Protein AF-A0A7X1TWC8-F1 (afdb_monomer_lite)

Structure (mmCIF, N/CA/C/O backbone):
data_AF-A0A7X1TWC8-F1
#
_entry.id   AF-A0A7X1TWC8-F1
#
loop_
_atom_site.group_PDB
_atom_site.id
_atom_site.type_symbol
_atom_site.label_atom_id
_atom_site.label_alt_id
_atom_site.label_comp_id
_atom_site.label_asym_id
_atom_site.label_entity_id
_atom_site.label_seq_id
_atom_site.pdbx_PDB_ins_code
_atom_site.Cartn_x
_atom_site.Cartn_y
_atom_site.Cartn_z
_atom_site.occupancy
_atom_site.B_iso_or_equiv
_atom_site.auth_seq_id
_atom_site.auth_comp_id
_atom_site.auth_asym_id
_atom_site.auth_atom_id
_atom_site.pdbx_PDB_model_num
ATOM 1 N N . MET A 1 1 ? -6.047 40.154 -30.769 1.00 59.59 1 MET A N 1
ATOM 2 C CA . MET A 1 1 ? -4.903 39.298 -30.371 1.00 59.59 1 MET A CA 1
ATOM 3 C C . MET A 1 1 ? -3.635 39.562 -31.188 1.00 59.59 1 MET A C 1
ATOM 5 O O . MET A 1 1 ? -2.651 39.924 -30.571 1.00 59.59 1 MET A O 1
ATOM 9 N N . LEU A 1 2 ? -3.637 39.482 -32.528 1.00 62.81 2 LEU A N 1
ATOM 10 C CA . LEU A 1 2 ? -2.428 39.613 -33.379 1.00 62.81 2 LEU A CA 1
ATOM 11 C C . LEU A 1 2 ? -1.570 40.887 -33.174 1.00 62.81 2 LEU A C 1
ATOM 13 O O . LEU A 1 2 ? -0.352 40.823 -33.294 1.00 62.81 2 LEU A O 1
ATOM 17 N N . ARG A 1 3 ? -2.163 42.038 -32.817 1.00 74.31 3 ARG A N 1
ATOM 18 C CA . ARG A 1 3 ? -1.407 43.276 -32.508 1.00 74.31 3 ARG A CA 1
ATOM 19 C C . ARG A 1 3 ? -0.510 43.148 -31.265 1.00 74.31 3 ARG A C 1
ATOM 21 O O . ARG A 1 3 ? 0.535 43.780 -31.214 1.00 74.31 3 ARG A O 1
ATOM 28 N N . TRP A 1 4 ? -0.916 42.328 -30.296 1.00 71.06 4 TRP A N 1
ATOM 29 C CA . TRP A 1 4 ? -0.261 42.181 -28.989 1.00 71.06 4 TRP A CA 1
ATOM 30 C C . TRP A 1 4 ? 0.454 40.827 -28.833 1.00 71.06 4 TRP A C 1
ATOM 32 O O . TRP A 1 4 ? 1.503 40.738 -28.205 1.00 71.06 4 TRP A O 1
ATOM 42 N N . TRP A 1 5 ? -0.093 39.771 -29.443 1.00 74.38 5 TRP A N 1
ATOM 43 C CA . TRP A 1 5 ? 0.492 38.434 -29.566 1.00 74.38 5 TRP A CA 1
ATOM 44 C C . TRP A 1 5 ? 0.943 38.196 -31.007 1.00 74.38 5 TRP A C 1
ATOM 46 O O . TRP A 1 5 ? 0.249 37.566 -31.805 1.00 74.38 5 TRP A O 1
ATOM 56 N N . ASN A 1 6 ? 2.122 38.718 -31.330 1.00 84.69 6 ASN A N 1
ATOM 57 C CA . ASN A 1 6 ? 2.861 38.405 -32.550 1.00 84.69 6 ASN A CA 1
ATOM 58 C C . ASN A 1 6 ? 4.313 38.049 -32.208 1.00 84.69 6 ASN A C 1
ATOM 60 O O . ASN A 1 6 ? 4.779 38.270 -31.089 1.00 84.69 6 ASN A O 1
ATOM 64 N N . LEU A 1 7 ? 5.017 37.486 -33.190 1.00 81.69 7 LEU A N 1
ATOM 65 C CA . LEU A 1 7 ? 6.384 37.000 -33.024 1.00 81.69 7 LEU A CA 1
ATOM 66 C C . LEU A 1 7 ? 7.354 38.108 -32.582 1.00 81.69 7 LEU A C 1
ATOM 68 O O . LEU A 1 7 ? 8.180 37.860 -31.712 1.00 81.69 7 LEU A O 1
ATOM 72 N N . LEU A 1 8 ? 7.211 39.327 -33.114 1.00 82.31 8 LEU A N 1
ATOM 73 C CA . LEU A 1 8 ? 8.062 40.469 -32.763 1.00 82.31 8 LEU A CA 1
ATOM 74 C C . LEU A 1 8 ? 7.896 40.862 -31.291 1.00 82.31 8 LEU A C 1
ATOM 76 O O . LEU A 1 8 ? 8.880 40.944 -30.559 1.00 82.31 8 LEU A O 1
ATOM 80 N N . SER A 1 9 ? 6.655 41.034 -30.828 1.00 81.38 9 SER A N 1
ATOM 81 C CA . SER A 1 9 ? 6.366 41.319 -29.418 1.00 81.38 9 SER A CA 1
ATOM 82 C C . SER A 1 9 ? 6.835 40.181 -28.506 1.00 81.38 9 SER A C 1
ATOM 84 O O . SER A 1 9 ? 7.372 40.442 -27.433 1.00 81.38 9 SER A O 1
ATOM 86 N N . ALA A 1 10 ? 6.678 38.923 -28.938 1.00 79.56 10 ALA A N 1
ATOM 87 C CA . ALA A 1 10 ? 7.095 37.748 -28.173 1.00 79.56 10 ALA A CA 1
ATOM 88 C C . ALA A 1 10 ? 8.619 37.611 -28.035 1.00 79.56 10 ALA A C 1
ATOM 90 O O . ALA A 1 10 ? 9.100 37.071 -27.042 1.00 79.56 10 ALA A O 1
ATOM 91 N N . GLN A 1 11 ? 9.370 38.088 -29.029 1.00 82.38 11 GLN A N 1
ATOM 92 C CA . GLN A 1 11 ? 10.832 38.079 -29.031 1.00 82.38 11 GLN A CA 1
ATOM 93 C C . GLN A 1 11 ? 11.434 39.260 -28.259 1.00 82.38 11 GLN A C 1
ATOM 95 O O . GLN A 1 11 ? 12.533 39.127 -27.727 1.00 82.38 11 GLN A O 1
ATOM 100 N N . ALA A 1 12 ? 10.734 40.398 -28.198 1.00 81.12 12 ALA A N 1
ATOM 101 C CA . ALA A 1 12 ? 11.242 41.630 -27.593 1.00 81.12 12 ALA A CA 1
ATOM 102 C C . ALA A 1 12 ? 10.775 41.874 -26.142 1.00 81.12 12 ALA A C 1
ATOM 104 O O . ALA A 1 12 ? 11.463 42.568 -25.397 1.00 81.12 12 ALA A O 1
ATOM 105 N N . GLY A 1 13 ? 9.614 41.345 -25.740 1.00 76.94 13 GLY A N 1
ATOM 106 C CA . GLY A 1 13 ? 8.991 41.610 -24.436 1.00 76.94 13 GLY A CA 1
ATOM 107 C C . GLY A 1 13 ? 9.112 40.467 -23.423 1.00 76.94 13 GLY A C 1
ATOM 108 O O . GLY A 1 13 ? 9.353 39.310 -23.772 1.00 76.94 13 GLY A O 1
ATOM 109 N N . GLY A 1 14 ? 8.900 40.772 -22.140 1.00 78.75 14 GLY A N 1
ATOM 110 C CA . GLY A 1 14 ? 8.793 39.749 -21.103 1.00 78.75 14 GLY A CA 1
ATOM 111 C C . GLY A 1 14 ? 7.451 39.013 -21.161 1.00 78.75 14 GLY A C 1
ATOM 112 O O . GLY A 1 14 ? 6.436 39.556 -21.596 1.00 78.75 14 GLY A O 1
ATOM 113 N N . LYS A 1 15 ? 7.398 37.783 -20.625 1.00 76.81 15 LYS A N 1
ATOM 114 C CA . LYS A 1 15 ? 6.137 37.018 -20.488 1.00 76.81 15 LYS A CA 1
ATOM 115 C C . LYS A 1 15 ? 5.030 37.834 -19.810 1.00 76.81 15 LYS A C 1
ATOM 117 O O . LYS A 1 15 ? 3.862 37.651 -20.126 1.00 76.81 15 LYS A O 1
ATOM 122 N N . ARG A 1 16 ? 5.404 38.690 -18.857 1.00 78.81 16 ARG A N 1
ATOM 123 C CA . ARG A 1 16 ? 4.474 39.540 -18.117 1.00 78.81 16 ARG A CA 1
ATOM 124 C C . ARG A 1 16 ? 3.862 40.616 -19.015 1.00 78.81 16 ARG A C 1
ATOM 126 O O . ARG A 1 16 ? 2.647 40.712 -19.055 1.00 78.81 16 ARG A O 1
ATOM 133 N N . ASP A 1 17 ? 4.664 41.307 -19.821 1.00 80.56 17 ASP A N 1
ATOM 134 C CA . ASP A 1 17 ? 4.184 42.350 -20.742 1.00 80.56 17 ASP A CA 1
ATOM 135 C C . ASP A 1 17 ? 3.252 41.776 -21.819 1.00 80.56 17 ASP A C 1
ATOM 137 O O . ASP A 1 17 ? 2.223 42.363 -22.143 1.00 80.56 17 ASP A O 1
ATOM 141 N N . LEU A 1 18 ? 3.564 40.571 -22.314 1.00 80.94 18 LEU A N 1
ATOM 142 C CA . LEU A 1 18 ? 2.735 39.834 -23.277 1.00 80.94 18 LEU A CA 1
ATOM 143 C C . LEU A 1 18 ? 1.385 39.376 -22.718 1.00 80.94 18 LEU A C 1
ATOM 145 O O . LEU A 1 18 ? 0.509 38.995 -23.494 1.00 80.94 18 LEU A O 1
ATOM 149 N N . VAL A 1 19 ? 1.224 39.348 -21.397 1.00 79.94 19 VAL A N 1
ATOM 150 C CA . VAL A 1 19 ? -0.036 38.994 -20.736 1.00 79.94 19 VAL A CA 1
ATOM 151 C C . VAL A 1 19 ? -0.764 40.261 -20.302 1.00 79.94 19 VAL A C 1
ATOM 153 O O . VAL A 1 19 ? -1.937 40.421 -20.626 1.00 79.94 19 VAL A O 1
ATOM 156 N N . ASP A 1 20 ? -0.060 41.172 -19.634 1.00 83.81 20 ASP A N 1
ATOM 157 C CA . ASP A 1 20 ? -0.639 42.338 -18.972 1.00 83.81 20 ASP A CA 1
ATOM 158 C C . ASP A 1 20 ? -1.092 43.406 -19.987 1.00 83.81 20 ASP A C 1
ATOM 160 O O . ASP A 1 20 ? -2.183 43.954 -19.839 1.00 83.81 20 ASP A O 1
ATOM 164 N N . ALA A 1 21 ? -0.329 43.664 -21.061 1.00 82.00 21 ALA A N 1
ATOM 165 C CA . ALA A 1 21 ? -0.690 44.679 -22.059 1.00 82.00 21 ALA A CA 1
ATOM 166 C C . ALA A 1 21 ? -1.986 44.345 -22.830 1.00 82.00 21 ALA A C 1
ATOM 168 O O . ALA A 1 21 ? -2.892 45.177 -22.849 1.00 82.00 21 ALA A O 1
ATOM 169 N N . PRO A 1 22 ? -2.158 43.139 -23.413 1.00 79.31 22 PRO A N 1
ATOM 170 C CA . PRO A 1 22 ? -3.442 42.766 -24.004 1.00 79.31 22 PRO A CA 1
ATOM 171 C C . PRO A 1 22 ? -4.573 42.576 -22.981 1.00 79.31 22 PRO A C 1
ATOM 173 O O . PRO A 1 22 ? -5.730 42.693 -23.374 1.00 79.31 22 PRO A O 1
ATOM 176 N N . ALA A 1 23 ? -4.278 42.280 -21.707 1.00 78.50 23 ALA A N 1
ATOM 177 C CA . ALA A 1 23 ? -5.293 42.200 -20.649 1.00 78.50 23 ALA A CA 1
ATOM 178 C C . ALA A 1 23 ? -5.826 43.567 -20.203 1.00 78.50 23 ALA A C 1
ATOM 180 O O . ALA A 1 23 ? -6.961 43.651 -19.738 1.00 78.50 23 ALA A O 1
ATOM 181 N N . ALA A 1 24 ? -5.033 44.626 -20.368 1.00 82.38 24 ALA A N 1
ATOM 182 C CA . ALA A 1 24 ? -5.449 45.999 -20.104 1.00 82.38 24 ALA A CA 1
ATOM 183 C C . ALA A 1 24 ? -6.332 46.593 -21.219 1.00 82.38 24 ALA A C 1
ATOM 185 O O . ALA A 1 24 ? -7.008 47.592 -20.983 1.00 82.38 24 ALA A O 1
ATOM 186 N N . GLU A 1 25 ? -6.346 45.995 -22.416 1.00 83.1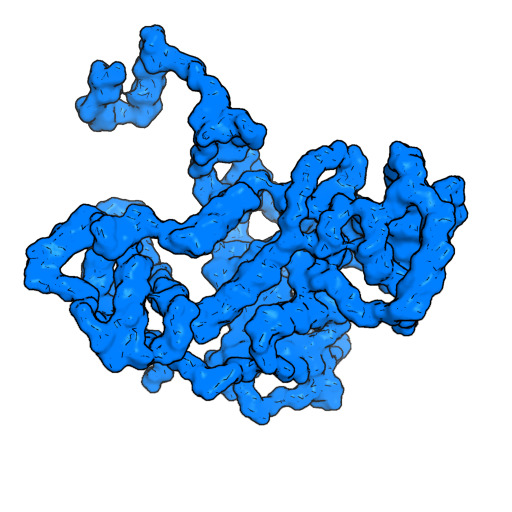9 25 GLU A N 1
ATOM 187 C CA . GLU A 1 25 ? -7.166 46.459 -23.538 1.00 83.19 25 GLU A CA 1
ATOM 188 C C . GLU A 1 25 ? -8.645 46.059 -23.338 1.00 83.19 25 GLU A C 1
ATOM 190 O O . GLU A 1 25 ? -8.963 44.860 -23.278 1.00 83.19 25 GLU A O 1
ATOM 195 N N . PRO A 1 26 ? -9.578 47.027 -23.275 1.00 82.62 26 PRO A N 1
ATOM 196 C CA . PRO A 1 26 ? -10.996 46.740 -23.090 1.00 82.62 26 PRO A CA 1
ATOM 197 C C . PRO A 1 26 ? -11.548 45.796 -24.169 1.00 82.62 26 PRO A C 1
ATOM 199 O O . PRO A 1 26 ? -11.324 45.983 -25.363 1.00 82.62 26 PRO A O 1
ATOM 202 N N . GLY A 1 27 ? -12.291 44.769 -23.752 1.00 80.50 27 GLY A N 1
ATOM 203 C CA . GLY A 1 27 ? -12.945 43.820 -24.662 1.00 80.50 27 GLY A CA 1
ATOM 204 C C . GLY A 1 27 ? -12.045 42.715 -25.233 1.00 80.50 27 GLY A C 1
ATOM 205 O O . GLY A 1 27 ? -12.565 41.798 -25.867 1.00 80.50 27 GLY A O 1
ATOM 206 N N . LEU A 1 28 ? -10.727 42.738 -24.990 1.00 74.81 28 LEU A N 1
ATOM 207 C CA . LEU A 1 28 ? -9.832 41.621 -25.340 1.00 74.81 28 LEU A CA 1
ATOM 208 C C . LEU A 1 28 ? -9.731 40.551 -24.247 1.00 74.81 28 LEU A C 1
ATOM 210 O O . LEU A 1 28 ? -9.299 39.432 -24.531 1.00 74.81 28 LEU A O 1
ATOM 214 N N . TRP A 1 29 ? -10.136 40.885 -23.023 1.00 70.81 29 TRP A N 1
ATOM 215 C CA . TRP A 1 29 ? -10.187 39.986 -21.876 1.00 70.81 29 TRP A CA 1
ATOM 216 C C . TRP A 1 29 ? -11.563 40.032 -21.213 1.00 70.81 29 TRP A C 1
ATOM 218 O O . TRP A 1 29 ? -12.185 41.086 -21.104 1.00 70.81 29 TRP A O 1
ATOM 228 N N . GLY A 1 30 ? -12.033 38.873 -20.755 1.00 72.19 30 GLY A N 1
ATOM 229 C CA . GLY A 1 30 ? -13.316 38.714 -20.078 1.00 72.19 30 GLY A CA 1
ATOM 230 C C . GLY A 1 30 ? -13.266 37.574 -19.068 1.00 72.19 30 GLY A C 1
ATOM 231 O O . GLY A 1 30 ? -12.369 36.729 -19.109 1.00 72.19 30 GLY A O 1
ATOM 232 N N . ALA A 1 31 ? -14.224 37.555 -18.143 1.00 66.94 31 ALA A N 1
ATOM 233 C CA . ALA A 1 31 ? -14.360 36.454 -17.202 1.00 66.94 31 ALA A CA 1
ATOM 234 C C . ALA A 1 31 ? -14.831 35.200 -17.953 1.00 66.94 31 ALA A C 1
ATOM 236 O O . ALA A 1 31 ? -15.903 35.196 -18.557 1.00 66.94 31 ALA A O 1
ATOM 237 N N . LEU A 1 32 ? -14.027 34.138 -17.920 1.00 65.75 32 LEU A N 1
ATOM 238 C CA . LEU A 1 32 ? -14.494 32.812 -18.305 1.00 65.75 32 LEU A CA 1
ATOM 239 C C . LEU A 1 32 ? -15.353 32.265 -17.160 1.00 65.75 32 LEU A C 1
ATOM 241 O O . LEU A 1 32 ? -14.991 32.435 -15.993 1.00 65.75 32 LEU A O 1
ATOM 245 N N . ASP A 1 33 ? -16.453 31.583 -17.475 1.00 68.00 33 ASP A N 1
ATOM 246 C CA . ASP A 1 33 ? -17.179 30.818 -16.462 1.00 68.00 33 ASP A CA 1
ATOM 247 C C . ASP A 1 33 ? -16.220 29.801 -15.812 1.00 68.00 33 ASP A C 1
ATOM 249 O O . ASP A 1 33 ? -15.508 29.059 -16.500 1.00 68.00 33 ASP A O 1
ATOM 253 N N . GLY A 1 34 ? -16.184 29.792 -14.477 1.00 63.03 34 GLY A N 1
ATOM 254 C CA . GLY A 1 34 ? -15.299 28.944 -13.678 1.00 63.03 34 GLY A CA 1
ATOM 255 C C . GLY A 1 34 ? -15.521 27.446 -13.906 1.00 63.03 34 GLY A C 1
ATOM 256 O O . GLY A 1 34 ? -14.650 26.642 -13.577 1.00 63.03 34 GLY A O 1
ATOM 257 N N . GLY A 1 35 ? -16.646 27.063 -14.521 1.00 71.81 35 GLY A N 1
ATOM 258 C CA . GLY A 1 35 ? -16.886 25.704 -14.998 1.00 71.81 35 GLY A CA 1
ATOM 259 C C . GLY A 1 35 ? -15.995 25.282 -16.176 1.00 71.81 35 GLY A C 1
ATOM 260 O O . GLY A 1 35 ? -15.689 24.103 -16.312 1.00 71.81 35 GLY A O 1
ATOM 261 N N . TRP A 1 36 ? -15.521 26.191 -17.032 1.00 73.31 36 TRP A N 1
ATOM 262 C CA . TRP A 1 36 ? -14.816 25.806 -18.268 1.00 73.31 36 TRP A CA 1
ATOM 263 C C . TRP A 1 36 ? -13.318 25.581 -18.125 1.00 73.31 36 TRP A C 1
ATOM 265 O O . TRP A 1 36 ? -12.741 24.902 -18.963 1.00 73.31 36 TRP A O 1
ATOM 275 N N . ASN A 1 37 ? -12.680 26.158 -17.113 1.00 71.69 37 ASN A N 1
ATOM 276 C CA . ASN A 1 37 ? -11.256 25.979 -16.849 1.00 71.69 37 ASN A CA 1
ATOM 277 C C . ASN A 1 37 ? -11.032 26.002 -15.341 1.00 71.69 37 ASN A C 1
ATOM 279 O O . ASN A 1 37 ? -10.714 27.041 -14.765 1.00 71.69 37 ASN A O 1
ATOM 283 N N . ALA A 1 38 ? -11.204 24.849 -14.702 1.00 73.75 38 ALA A N 1
ATOM 284 C CA . ALA A 1 38 ? -10.902 24.705 -13.290 1.00 73.75 38 ALA A CA 1
ATOM 285 C C . ALA A 1 38 ? -9.437 24.300 -13.113 1.00 73.75 38 ALA A C 1
ATOM 287 O O . ALA A 1 38 ? -8.969 23.329 -13.715 1.00 73.75 38 ALA A O 1
ATOM 288 N N . ARG A 1 39 ? -8.700 25.020 -12.266 1.00 71.62 39 ARG A N 1
ATOM 289 C CA . ARG A 1 39 ? -7.407 24.540 -11.760 1.00 71.62 39 ARG A CA 1
ATOM 290 C C . ARG A 1 39 ? -7.620 23.462 -10.704 1.00 71.62 39 ARG A C 1
ATOM 292 O O . ARG A 1 39 ? -8.727 23.276 -10.203 1.00 71.62 39 ARG A O 1
ATOM 299 N N . ASP A 1 40 ? -6.533 22.801 -10.315 1.00 69.38 40 ASP A N 1
ATOM 300 C CA . ASP A 1 40 ? -6.516 21.649 -9.408 1.00 69.38 40 ASP A CA 1
ATOM 301 C C . ASP A 1 40 ? -7.396 21.851 -8.143 1.00 69.38 40 ASP A C 1
ATOM 303 O O . ASP A 1 40 ? -8.108 20.938 -7.730 1.00 69.38 40 ASP A O 1
ATOM 307 N N . LEU A 1 41 ? -7.390 23.058 -7.555 1.00 68.38 41 LEU A N 1
ATOM 308 C CA . LEU A 1 41 ? -8.132 23.413 -6.330 1.00 68.38 41 LEU A CA 1
ATOM 309 C C . LEU A 1 41 ? -9.504 24.071 -6.569 1.00 68.38 41 LEU A C 1
ATOM 311 O O . LEU A 1 41 ? -10.240 24.308 -5.616 1.00 68.38 41 LEU A O 1
ATOM 315 N N . GLU A 1 42 ? -9.836 24.394 -7.816 1.00 72.50 42 GLU A N 1
ATOM 316 C CA . GLU A 1 42 ? -11.072 25.086 -8.215 1.00 72.50 42 GLU A CA 1
ATOM 317 C C . GLU A 1 42 ? -12.107 24.122 -8.802 1.00 72.50 42 GLU A C 1
ATOM 319 O O . GLU A 1 42 ? -13.224 24.527 -9.114 1.00 72.50 42 GLU A O 1
ATOM 324 N N . TYR A 1 43 ? -11.734 22.848 -8.952 1.00 75.12 43 TYR A N 1
ATOM 325 C CA . TYR A 1 43 ? -12.600 21.810 -9.486 1.00 75.12 43 TYR A CA 1
ATOM 326 C C . TYR A 1 43 ? -13.866 21.640 -8.655 1.00 75.12 43 TYR A C 1
ATOM 328 O O . TYR A 1 43 ? -13.823 21.450 -7.436 1.00 75.12 43 TYR A O 1
ATOM 336 N N . ARG A 1 44 ? -14.994 21.614 -9.357 1.00 73.56 44 ARG A N 1
ATOM 337 C CA . ARG A 1 44 ? -16.311 21.330 -8.807 1.00 73.56 44 ARG A CA 1
ATOM 338 C C . ARG A 1 44 ? -16.904 20.131 -9.544 1.00 73.56 44 ARG A C 1
ATOM 340 O O . ARG A 1 44 ? -17.138 20.226 -10.753 1.00 73.56 44 ARG A O 1
ATOM 347 N N . PRO A 1 45 ? -17.132 18.998 -8.854 1.00 72.94 45 PRO A N 1
ATOM 348 C CA . PRO A 1 45 ? -17.746 17.823 -9.463 1.00 72.94 45 PRO A CA 1
ATOM 349 C C . PRO A 1 45 ? -19.071 18.178 -10.149 1.00 72.94 45 PRO A C 1
ATOM 351 O O . PRO A 1 45 ? -19.920 18.823 -9.544 1.00 72.94 45 PRO A O 1
ATOM 354 N N . GLY A 1 46 ? -19.244 17.769 -11.408 1.00 73.69 46 GLY A N 1
ATOM 355 C CA . GLY A 1 46 ? -20.467 18.013 -12.187 1.00 73.69 46 GLY A CA 1
ATOM 356 C C . GLY A 1 46 ? -20.613 19.418 -12.791 1.00 73.69 46 GLY A C 1
ATOM 357 O O . GLY A 1 46 ? -21.408 19.583 -13.710 1.00 73.69 46 GLY A O 1
ATOM 358 N N . GLU A 1 47 ? -19.830 20.406 -12.344 1.00 79.44 47 GLU A N 1
ATOM 359 C CA . GLU A 1 47 ? -19.827 21.775 -12.894 1.00 79.44 47 GLU A CA 1
ATOM 360 C C . GLU A 1 47 ? -18.601 22.033 -13.784 1.00 79.44 47 GLU A C 1
ATOM 362 O O . GLU A 1 47 ? -18.706 22.650 -14.845 1.00 79.44 47 GLU A O 1
ATOM 367 N N . SER A 1 48 ? -17.425 21.546 -13.370 1.00 81.19 48 SER A N 1
ATOM 368 C CA . SER A 1 48 ? -16.180 21.734 -14.114 1.00 81.19 48 SER A CA 1
ATOM 369 C C . SER A 1 48 ? -16.110 20.822 -15.344 1.00 81.19 48 SER A C 1
ATOM 371 O O . SER A 1 48 ? -16.042 19.601 -15.220 1.00 81.19 48 SER A O 1
ATOM 373 N N . ARG A 1 49 ? -16.068 21.424 -16.535 1.00 80.06 49 ARG A N 1
ATOM 374 C CA . ARG A 1 49 ? -15.962 20.766 -17.848 1.00 80.06 49 ARG A CA 1
ATOM 375 C C . ARG A 1 49 ? -14.529 20.406 -18.231 1.00 80.06 49 ARG A C 1
ATOM 377 O O . ARG A 1 49 ? -14.322 19.439 -18.955 1.00 80.06 49 ARG A O 1
ATOM 384 N N . LEU A 1 50 ? -13.547 21.172 -17.754 1.00 78.62 50 LEU A N 1
ATOM 385 C CA . LEU A 1 50 ? -12.126 20.935 -18.009 1.00 78.62 50 LEU A CA 1
ATOM 386 C C . LEU A 1 50 ? -11.317 21.199 -16.738 1.00 78.62 50 LEU A C 1
ATOM 388 O O . LEU A 1 50 ? -11.418 22.267 -16.131 1.00 78.62 50 LEU A O 1
ATOM 392 N N . LEU A 1 51 ? -10.511 20.212 -16.350 1.00 76.50 51 LEU A N 1
ATOM 393 C CA . LEU A 1 51 ? -9.596 20.286 -15.216 1.00 76.50 51 LEU A CA 1
ATOM 394 C C . LEU A 1 51 ? -8.163 20.439 -15.729 1.00 76.50 51 LEU A C 1
ATOM 396 O O . LEU A 1 51 ? -7.593 19.508 -16.297 1.00 76.50 51 LEU A O 1
ATOM 400 N N . HIS A 1 52 ? -7.561 21.601 -15.499 1.00 72.94 52 HIS A N 1
ATOM 401 C CA . HIS A 1 52 ? -6.156 21.848 -15.802 1.00 72.94 52 HIS A CA 1
ATOM 402 C C . HIS A 1 52 ? -5.290 21.518 -14.598 1.00 72.94 52 HIS A C 1
ATOM 404 O O . HIS A 1 52 ? -5.297 22.254 -13.616 1.00 72.94 52 HIS A O 1
ATOM 410 N N . TYR A 1 53 ? -4.508 20.443 -14.710 1.00 70.75 53 TYR A N 1
ATOM 411 C CA . TYR A 1 53 ? -3.574 20.031 -13.672 1.00 70.75 53 TYR A CA 1
ATOM 412 C C . TYR A 1 53 ? -2.232 20.746 -13.821 1.00 70.75 53 TYR A C 1
ATOM 414 O O . TYR A 1 53 ? -1.369 20.359 -14.609 1.00 70.75 53 TYR A O 1
ATOM 422 N N . THR A 1 54 ? -2.061 21.826 -13.074 1.00 66.25 54 THR A N 1
ATOM 423 C CA . THR A 1 54 ? -0.936 22.756 -13.252 1.00 66.25 54 THR A CA 1
ATOM 424 C C . THR A 1 54 ? 0.265 22.424 -12.375 1.00 66.25 54 THR A C 1
ATOM 426 O O . THR A 1 54 ? 1.394 22.806 -12.692 1.00 66.25 54 THR A O 1
ATOM 429 N N . THR A 1 55 ? 0.055 21.682 -11.286 1.00 75.31 55 THR A N 1
ATOM 430 C CA . THR A 1 55 ? 1.102 21.425 -10.299 1.00 75.31 55 THR A CA 1
ATOM 431 C C . THR A 1 55 ? 1.663 20.011 -10.451 1.00 75.31 55 THR A C 1
ATOM 433 O O . THR A 1 55 ? 1.129 19.061 -9.883 1.00 75.31 55 THR A O 1
ATOM 436 N N . LEU A 1 56 ? 2.773 19.866 -11.190 1.00 74.00 56 LEU A N 1
ATOM 437 C CA . LEU A 1 56 ? 3.425 18.576 -11.507 1.00 74.00 56 LEU A CA 1
ATOM 438 C C . LEU A 1 56 ? 3.615 17.657 -10.285 1.00 74.00 56 LEU A C 1
ATOM 440 O O . LEU A 1 56 ? 3.500 16.443 -10.374 1.00 74.00 56 LEU A O 1
ATOM 444 N N . HIS A 1 57 ? 3.865 18.225 -9.111 1.00 74.88 57 HIS A N 1
ATOM 445 C CA . HIS A 1 57 ? 4.097 17.468 -7.879 1.00 74.88 57 HIS A CA 1
ATOM 446 C C . HIS A 1 57 ? 2.869 17.194 -7.022 1.00 74.88 57 HIS A C 1
ATOM 448 O O . HIS A 1 57 ? 2.980 16.645 -5.928 1.00 74.88 57 HIS A O 1
ATOM 454 N N . LEU A 1 58 ? 1.705 17.601 -7.500 1.00 74.62 58 LEU A N 1
ATOM 455 C CA . LEU A 1 58 ? 0.412 17.169 -6.986 1.00 74.62 58 LEU A CA 1
ATOM 456 C C . LEU A 1 58 ? -0.227 16.143 -7.925 1.00 74.62 58 LEU A C 1
ATOM 458 O O . LEU A 1 58 ? -1.324 15.656 -7.644 1.00 74.62 58 LEU A O 1
ATOM 462 N N . GLN A 1 59 ? 0.424 15.839 -9.055 1.00 74.94 59 GLN A N 1
ATOM 463 C CA . GLN A 1 59 ? -0.068 14.831 -9.980 1.00 74.94 59 GLN A CA 1
ATOM 464 C C . GLN A 1 59 ? -0.073 13.457 -9.289 1.00 74.94 59 GLN A C 1
ATOM 466 O O . GLN A 1 59 ? 0.847 13.136 -8.526 1.00 74.94 59 GLN A O 1
ATOM 471 N N . PRO A 1 60 ? -1.134 12.662 -9.497 1.00 64.31 60 PRO A N 1
ATOM 472 C CA . PRO A 1 60 ? -1.264 11.346 -8.884 1.00 64.31 60 PRO A CA 1
ATOM 473 C C . PRO A 1 60 ? -0.256 10.347 -9.452 1.00 64.31 60 PRO A C 1
ATOM 475 O O .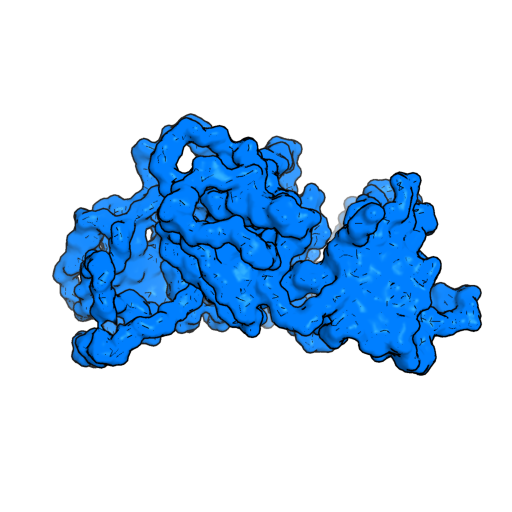 PRO A 1 60 ? 0.289 9.547 -8.686 1.00 64.31 60 PRO A O 1
ATOM 478 N N . TRP A 1 61 ? 0.054 10.439 -10.750 1.00 68.56 61 TRP A N 1
ATOM 479 C CA . TRP A 1 61 ? 1.168 9.713 -11.348 1.00 68.56 61 TRP A CA 1
ATOM 480 C C . TRP A 1 61 ? 2.482 10.399 -10.964 1.00 68.56 61 TRP A C 1
ATOM 482 O O . TRP A 1 61 ? 2.598 11.627 -10.942 1.00 68.56 61 TRP A O 1
ATOM 492 N N . ARG A 1 62 ? 3.487 9.594 -10.610 1.00 73.62 62 ARG A N 1
ATOM 493 C CA . ARG A 1 62 ? 4.772 10.078 -10.091 1.00 73.62 62 ARG A CA 1
ATOM 494 C C . ARG A 1 62 ? 5.898 9.708 -11.049 1.00 73.62 62 ARG A C 1
ATOM 496 O O . ARG A 1 62 ? 6.680 8.828 -10.710 1.00 73.62 62 ARG A O 1
ATOM 503 N N . PRO A 1 63 ? 5.986 10.335 -12.233 1.00 66.88 63 PRO A N 1
ATOM 504 C CA . PRO A 1 63 ? 6.925 9.923 -13.277 1.00 66.88 63 PRO A CA 1
ATOM 505 C C . PRO A 1 63 ? 8.386 10.178 -12.897 1.00 66.88 63 PRO A C 1
ATOM 507 O O . PRO A 1 63 ? 9.289 9.534 -13.414 1.00 66.88 63 PRO A O 1
ATOM 510 N N . THR A 1 64 ? 8.630 11.115 -11.980 1.00 72.62 64 THR A N 1
ATOM 511 C CA . THR A 1 64 ? 9.981 11.538 -11.584 1.00 72.62 64 THR A CA 1
ATOM 512 C C . THR A 1 64 ? 10.103 11.642 -10.057 1.00 72.62 64 THR A C 1
ATOM 514 O O . THR A 1 64 ? 10.355 12.729 -9.518 1.00 72.62 64 THR A O 1
ATOM 517 N N . PRO A 1 65 ? 9.884 10.534 -9.321 1.00 69.19 65 PRO A N 1
ATOM 518 C CA . PRO A 1 65 ? 9.787 10.526 -7.860 1.00 69.19 65 PRO A CA 1
ATOM 519 C C . PRO A 1 65 ? 11.109 10.862 -7.156 1.00 69.19 65 PRO A C 1
ATOM 521 O O . PRO A 1 65 ? 11.109 11.248 -5.989 1.00 69.19 65 PRO A O 1
ATOM 524 N N . GLU A 1 66 ? 12.239 10.787 -7.857 1.00 70.12 66 GLU A N 1
ATOM 525 C CA . GLU A 1 66 ? 13.552 11.204 -7.364 1.00 70.12 66 GLU A CA 1
ATOM 526 C C . GLU A 1 66 ? 13.806 12.711 -7.526 1.00 70.12 66 GLU A C 1
ATOM 528 O O . GLU A 1 66 ? 14.728 13.243 -6.897 1.00 70.12 66 GLU A O 1
ATOM 533 N N . GLN A 1 67 ? 13.033 13.393 -8.379 1.00 73.81 67 GLN A N 1
ATOM 534 C CA . GLN A 1 67 ? 13.223 14.810 -8.711 1.00 73.81 67 GLN A CA 1
ATOM 535 C C . GLN A 1 67 ? 12.221 15.717 -7.988 1.00 73.81 67 GLN A C 1
ATOM 537 O O . GLN A 1 67 ? 12.604 16.789 -7.503 1.00 73.81 67 GLN A O 1
ATOM 542 N N . TYR A 1 68 ? 10.967 15.272 -7.873 1.00 73.62 68 TYR A N 1
ATOM 543 C CA . TYR A 1 68 ? 9.886 16.032 -7.250 1.00 73.62 68 TYR A CA 1
ATOM 544 C C . TYR A 1 68 ? 9.398 15.374 -5.965 1.00 73.62 68 TYR A C 1
ATOM 546 O O . TYR A 1 68 ? 9.310 14.153 -5.845 1.00 73.62 68 TYR A O 1
ATOM 554 N N . SER A 1 69 ? 9.016 16.215 -5.008 1.00 73.94 69 SER A N 1
ATOM 555 C CA . SER A 1 69 ? 8.273 15.771 -3.834 1.00 73.94 69 SER A CA 1
ATOM 556 C C . SER A 1 69 ? 6.798 15.703 -4.159 1.00 73.94 69 SER A C 1
ATOM 558 O O . SER A 1 69 ? 6.162 16.745 -4.263 1.00 73.94 69 SER A O 1
ATOM 560 N N . TYR A 1 70 ? 6.256 14.500 -4.307 1.00 75.75 70 TYR A N 1
ATOM 561 C CA . TYR A 1 70 ? 4.832 14.341 -4.567 1.00 75.75 70 TYR A CA 1
ATOM 562 C C . TYR A 1 70 ? 4.023 14.492 -3.280 1.00 75.75 70 TYR A C 1
ATOM 564 O O . TYR A 1 70 ? 4.285 13.802 -2.290 1.00 75.75 70 TYR A O 1
ATOM 572 N N . HIS A 1 71 ? 3.024 15.371 -3.305 1.00 71.75 71 HIS A N 1
ATOM 573 C CA . HIS A 1 71 ? 2.059 15.526 -2.220 1.00 71.75 71 HIS A CA 1
ATOM 574 C C . HIS A 1 71 ? 0.710 14.994 -2.688 1.00 71.75 71 HIS A C 1
ATOM 576 O O . HIS A 1 71 ? 0.385 15.117 -3.870 1.00 71.75 71 HIS A O 1
ATOM 582 N N . PRO A 1 72 ? -0.086 14.382 -1.800 1.00 65.19 72 PRO A N 1
ATOM 583 C CA . PRO A 1 72 ? -1.365 13.867 -2.236 1.00 65.19 72 PRO A CA 1
ATOM 584 C C . PRO A 1 72 ? -2.314 15.031 -2.553 1.00 65.19 72 PRO A C 1
ATOM 586 O O . PRO A 1 72 ? -2.242 16.096 -1.935 1.00 65.19 72 PRO A O 1
ATOM 589 N N . HIS A 1 73 ? -3.177 14.814 -3.539 1.00 70.81 73 HIS A N 1
ATOM 590 C CA . HIS A 1 73 ? -4.098 15.814 -4.060 1.00 70.81 73 HIS A CA 1
ATOM 591 C C . HIS A 1 73 ? -5.549 15.341 -3.897 1.00 70.81 73 HIS A C 1
ATOM 593 O O . HIS A 1 73 ? -5.800 14.150 -4.108 1.00 70.81 73 HIS A O 1
ATOM 599 N N . PRO A 1 74 ? -6.510 16.232 -3.578 1.00 63.25 74 PRO A N 1
ATOM 600 C CA . PRO A 1 74 ? -7.917 15.858 -3.401 1.00 63.25 74 PRO A CA 1
ATOM 601 C C . PRO A 1 74 ? -8.535 15.129 -4.602 1.00 63.25 74 PRO A C 1
ATOM 603 O O . PRO A 1 74 ? -9.379 14.263 -4.424 1.00 63.25 74 PRO A O 1
ATOM 606 N N . LEU A 1 75 ? -8.082 15.439 -5.819 1.00 68.69 75 LEU A N 1
ATOM 607 C CA . LEU A 1 75 ? -8.568 14.833 -7.068 1.00 68.69 75 LEU A CA 1
ATOM 608 C C . LEU A 1 75 ? -7.711 13.663 -7.564 1.00 68.69 75 LEU A C 1
ATOM 610 O O . LEU A 1 75 ? -7.867 13.230 -8.701 1.00 68.69 75 LEU A O 1
ATOM 614 N N . GLY A 1 76 ? -6.784 13.154 -6.748 1.00 69.69 76 GLY A N 1
ATOM 615 C CA . GLY A 1 76 ? -5.900 12.064 -7.166 1.00 69.69 76 GLY A CA 1
ATOM 616 C C . GLY A 1 76 ? -6.660 10.807 -7.608 1.00 69.69 76 GLY A C 1
ATOM 617 O O . GLY A 1 76 ? -6.240 10.144 -8.551 1.00 69.69 76 GLY A O 1
ATOM 618 N N . ALA A 1 77 ? -7.801 10.515 -6.973 1.00 65.94 77 ALA A N 1
ATOM 619 C CA . ALA A 1 77 ? -8.637 9.359 -7.298 1.00 65.94 77 ALA A CA 1
ATOM 620 C C . ALA A 1 77 ? -9.300 9.458 -8.683 1.00 65.94 77 ALA A C 1
ATOM 622 O O . ALA A 1 77 ? -9.324 8.465 -9.404 1.00 65.94 77 ALA A O 1
ATOM 623 N N . LEU A 1 78 ? -9.766 10.649 -9.082 1.00 73.12 78 LEU A N 1
ATOM 624 C CA . LEU A 1 78 ? -10.379 10.879 -10.397 1.00 73.12 78 LEU A CA 1
ATOM 625 C C . LEU A 1 78 ? -9.415 10.500 -11.529 1.00 73.12 78 LEU A C 1
ATOM 627 O O . LEU A 1 78 ? -9.778 9.782 -12.452 1.00 73.12 78 LEU A O 1
ATOM 631 N N . TRP A 1 79 ? -8.161 10.933 -11.429 1.00 72.69 79 TRP A N 1
ATOM 632 C CA . TRP A 1 79 ? -7.134 10.588 -12.411 1.00 72.69 79 TRP A CA 1
ATOM 633 C C . TRP A 1 79 ? -6.766 9.115 -12.405 1.00 72.69 79 TRP A C 1
ATOM 635 O O . TRP A 1 79 ? -6.627 8.542 -13.473 1.00 72.69 79 TRP A O 1
ATOM 645 N N . LEU A 1 80 ? -6.618 8.502 -11.227 1.00 70.69 80 LEU A N 1
ATOM 646 C CA . LEU A 1 80 ? -6.346 7.065 -11.138 1.00 70.69 80 LEU A CA 1
ATOM 647 C C . LEU A 1 80 ? -7.462 6.250 -11.802 1.00 70.69 80 LEU A C 1
ATOM 649 O O . LEU A 1 80 ? -7.191 5.222 -12.413 1.00 70.69 80 LEU A O 1
ATOM 653 N N . GLN A 1 81 ? -8.713 6.700 -11.694 1.00 70.62 81 GLN A N 1
ATOM 654 C CA . GLN A 1 81 ? -9.833 6.080 -12.393 1.00 70.62 81 GLN A CA 1
ATOM 655 C C . GLN A 1 81 ? -9.717 6.262 -13.914 1.00 70.62 81 GLN A C 1
ATOM 657 O O . GLN A 1 81 ? -9.822 5.275 -14.635 1.00 70.62 81 GLN A O 1
ATOM 662 N N . LEU A 1 82 ? -9.442 7.482 -14.389 1.00 76.81 82 LEU A N 1
ATOM 663 C CA . LEU A 1 82 ? -9.256 7.772 -15.818 1.00 76.81 82 LEU A CA 1
ATOM 664 C C . LEU A 1 82 ? -8.074 7.006 -16.429 1.00 76.81 82 LEU A C 1
ATOM 666 O O . LEU A 1 82 ? -8.187 6.479 -17.529 1.00 76.81 82 LEU A O 1
ATOM 670 N N . GLU A 1 83 ? -6.949 6.920 -15.719 1.00 72.94 83 GLU A N 1
ATOM 671 C CA . GLU A 1 83 ? -5.759 6.172 -16.138 1.00 72.94 83 GLU A CA 1
ATOM 672 C C . GLU A 1 83 ? -6.075 4.681 -16.269 1.00 72.94 83 GLU A C 1
ATOM 674 O O . GLU A 1 83 ? -5.751 4.066 -17.277 1.00 72.94 83 GLU A O 1
ATOM 679 N N . ARG A 1 84 ? -6.796 4.103 -15.304 1.00 70.56 84 ARG A N 1
ATOM 680 C CA . ARG A 1 84 ? -7.215 2.700 -15.391 1.00 70.56 84 ARG A CA 1
ATOM 681 C C . ARG A 1 84 ? -8.223 2.441 -16.492 1.00 70.56 84 ARG A C 1
ATOM 683 O O . ARG A 1 84 ? -8.167 1.386 -17.112 1.00 70.56 84 ARG A O 1
ATOM 690 N N . GLU A 1 85 ? -9.162 3.355 -16.706 1.00 79.19 85 GLU A N 1
ATOM 691 C CA . GLU A 1 85 ? -10.097 3.254 -17.822 1.00 79.19 85 GLU A CA 1
ATOM 692 C C . GLU A 1 85 ? -9.330 3.291 -19.148 1.00 79.19 85 GLU A C 1
ATOM 694 O O . GLU A 1 85 ? -9.548 2.433 -20.001 1.00 79.19 85 GLU A O 1
ATOM 699 N N . ALA A 1 86 ? -8.358 4.197 -19.278 1.00 82.38 86 ALA A N 1
ATOM 700 C CA . ALA A 1 86 ? -7.461 4.258 -20.425 1.00 82.38 86 ALA A CA 1
ATOM 701 C C . ALA A 1 86 ? -6.666 2.950 -20.603 1.00 82.38 86 ALA A C 1
ATOM 703 O O . ALA A 1 86 ? -6.678 2.386 -21.696 1.00 82.38 86 ALA A O 1
ATOM 704 N N . ASP A 1 87 ? -6.051 2.418 -19.545 1.00 75.88 87 ASP A N 1
ATOM 705 C CA . ASP A 1 87 ? -5.314 1.148 -19.577 1.00 75.88 87 ASP A CA 1
ATOM 706 C C . ASP A 1 87 ? -6.216 -0.034 -19.968 1.00 75.88 87 ASP A C 1
ATOM 708 O O . ASP A 1 87 ? -5.849 -0.852 -20.817 1.00 75.88 87 ASP A O 1
ATOM 712 N N . ALA A 1 88 ? -7.418 -0.117 -19.388 1.00 76.69 88 ALA A N 1
ATOM 713 C CA . ALA A 1 88 ? -8.398 -1.161 -19.682 1.00 76.69 88 ALA A CA 1
ATOM 714 C C . ALA A 1 88 ? -8.865 -1.107 -21.144 1.00 76.69 88 ALA A C 1
ATOM 716 O O . ALA A 1 88 ? -9.014 -2.150 -21.784 1.00 76.69 88 ALA A O 1
ATOM 717 N N . GLN A 1 89 ? -9.033 0.101 -21.686 1.00 84.38 89 GLN A N 1
ATOM 718 C CA . GLN A 1 89 ? -9.367 0.342 -23.091 1.00 84.38 89 GLN A CA 1
ATOM 719 C C . GLN A 1 89 ? -8.151 0.275 -24.024 1.00 84.38 89 GLN A C 1
ATOM 721 O O . GLN A 1 89 ? -8.302 0.422 -25.237 1.00 84.38 89 GLN A O 1
ATOM 726 N N . ARG A 1 90 ? -6.941 0.048 -23.489 1.00 78.25 90 ARG A N 1
ATOM 727 C CA . ARG A 1 90 ? -5.669 0.085 -24.234 1.00 78.25 90 ARG A CA 1
ATOM 728 C C . ARG A 1 90 ? -5.498 1.386 -25.011 1.00 78.25 90 ARG A C 1
ATOM 730 O O . ARG A 1 90 ? -4.997 1.398 -26.137 1.00 78.25 90 ARG A O 1
ATOM 737 N N . TYR A 1 91 ? -5.954 2.479 -24.417 1.00 84.75 91 TYR A N 1
ATOM 738 C CA . TYR A 1 91 ? -5.883 3.787 -25.025 1.00 84.75 91 TYR A CA 1
ATOM 739 C C . TYR A 1 91 ? -4.418 4.175 -25.220 1.00 84.75 91 TYR A C 1
ATOM 741 O O . TYR A 1 91 ? -3.658 4.328 -24.265 1.00 84.75 91 TYR A O 1
ATOM 749 N N . GLN A 1 92 ? -4.031 4.362 -26.477 1.00 82.00 92 GLN A N 1
ATOM 750 C CA . GLN A 1 92 ? -2.763 4.972 -26.838 1.00 82.00 92 GLN A CA 1
ATOM 751 C C . GLN A 1 92 ? -3.042 6.190 -27.722 1.00 82.00 92 GLN A C 1
ATOM 753 O O . GLN A 1 92 ? -3.889 6.115 -28.615 1.00 82.00 92 GLN A O 1
ATOM 758 N N . PRO A 1 93 ? -2.331 7.313 -27.517 1.00 82.38 93 PRO A N 1
ATOM 759 C CA . PRO A 1 93 ? -2.495 8.498 -28.358 1.00 82.38 93 PRO A CA 1
ATOM 760 C C . PRO A 1 93 ? -2.090 8.242 -29.819 1.00 82.38 93 PRO A C 1
ATOM 762 O O . PRO A 1 93 ? -2.563 8.935 -30.717 1.00 82.38 93 PRO A O 1
ATOM 765 N N . PHE A 1 94 ? -1.237 7.241 -30.056 1.00 88.69 94 PHE A N 1
ATOM 766 C CA . PHE A 1 94 ? -0.838 6.762 -31.376 1.00 88.69 94 PHE A CA 1
ATOM 767 C C . PHE A 1 94 ? -0.958 5.243 -31.420 1.00 88.69 94 PHE A C 1
ATOM 769 O O . PHE A 1 94 ? -0.731 4.571 -30.417 1.00 88.69 94 PHE A O 1
ATOM 776 N N . THR A 1 95 ? -1.293 4.702 -32.587 1.00 90.31 95 THR A N 1
ATOM 777 C CA . THR A 1 95 ? -1.399 3.254 -32.808 1.00 90.31 95 THR A CA 1
ATOM 778 C C . THR A 1 95 ? -0.611 2.848 -34.043 1.00 90.31 95 THR A C 1
ATOM 780 O O . THR A 1 95 ? -0.109 3.696 -34.782 1.00 90.31 95 THR A O 1
ATOM 783 N N . ARG A 1 96 ? -0.549 1.543 -34.319 1.00 87.75 96 ARG A N 1
ATOM 784 C CA . ARG A 1 96 ? 0.022 1.029 -35.567 1.00 87.75 96 ARG A CA 1
ATOM 785 C C .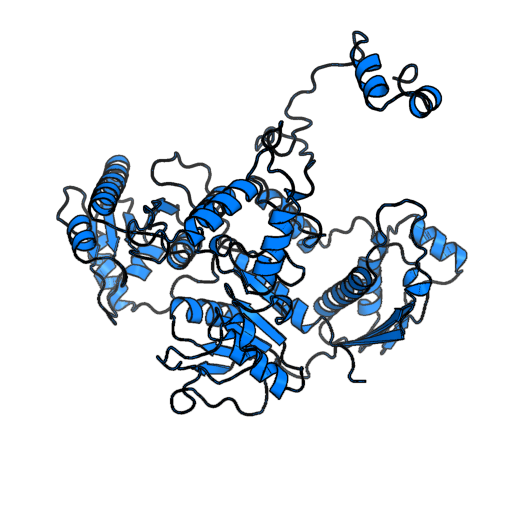 ARG A 1 96 ? -0.671 1.614 -36.804 1.00 87.75 96 ARG A C 1
ATOM 787 O O . ARG A 1 96 ? -0.007 1.912 -37.792 1.00 87.75 96 ARG A O 1
ATOM 794 N N . GLU A 1 97 ? -1.991 1.771 -36.753 1.00 89.75 97 GLU A N 1
ATOM 795 C CA . GLU A 1 97 ? -2.825 2.291 -37.843 1.00 89.75 97 GLU A CA 1
ATOM 796 C C . GLU A 1 97 ? -2.729 3.817 -37.952 1.00 89.75 97 GLU A C 1
ATOM 798 O O . GLU A 1 97 ? -2.873 4.380 -39.038 1.00 89.75 97 GLU A O 1
ATOM 803 N N . ARG A 1 98 ? -2.484 4.499 -36.826 1.00 92.00 98 ARG A N 1
ATOM 804 C CA . ARG A 1 98 ? -2.340 5.959 -36.741 1.00 92.00 98 ARG A CA 1
ATOM 805 C C . ARG A 1 98 ? -1.056 6.334 -35.990 1.00 92.00 98 ARG A C 1
ATOM 807 O O . ARG A 1 98 ? -1.136 6.847 -34.871 1.00 92.00 98 ARG A O 1
ATOM 814 N N . PRO A 1 99 ? 0.127 6.093 -36.584 1.00 91.12 99 PRO A N 1
ATOM 815 C CA . PRO A 1 99 ? 1.392 6.370 -35.921 1.00 91.12 99 PRO A CA 1
ATOM 816 C C . PRO A 1 99 ? 1.725 7.863 -35.962 1.00 91.12 99 PRO A C 1
ATOM 818 O O . PRO A 1 99 ? 1.197 8.632 -36.786 1.00 91.12 99 PRO A O 1
ATOM 821 N N . SER A 1 100 ? 2.653 8.285 -35.104 1.00 89.38 100 SER A N 1
ATOM 822 C CA . SER A 1 100 ? 3.073 9.683 -35.064 1.00 89.38 100 SER A CA 1
ATOM 823 C C . SER A 1 100 ? 3.697 10.143 -36.390 1.00 89.38 100 SER A C 1
ATOM 825 O O . SER A 1 100 ? 4.214 9.363 -37.196 1.00 89.38 100 SER A O 1
ATOM 827 N N . GLY A 1 101 ? 3.680 11.458 -36.632 1.00 88.25 101 GLY A N 1
ATOM 828 C CA . GLY A 1 101 ? 4.365 12.040 -37.792 1.00 88.25 101 GLY A CA 1
ATOM 829 C C . GLY A 1 101 ? 5.881 11.804 -37.765 1.00 88.25 101 GLY A C 1
ATOM 830 O O . GLY A 1 101 ? 6.500 11.653 -38.815 1.00 88.25 101 GLY A O 1
ATOM 831 N N . ALA A 1 102 ? 6.485 11.720 -36.573 1.00 84.06 102 ALA A N 1
ATOM 832 C CA . ALA A 1 102 ? 7.900 11.389 -36.420 1.00 84.06 102 ALA A CA 1
ATOM 833 C C . ALA A 1 102 ? 8.189 9.944 -36.852 1.00 84.06 102 ALA A C 1
ATOM 835 O O . ALA A 1 102 ? 9.147 9.712 -37.584 1.00 84.06 102 ALA A O 1
ATOM 836 N N . TYR A 1 103 ? 7.317 8.999 -36.494 1.00 85.12 103 TYR A N 1
ATOM 837 C CA . TYR A 1 103 ? 7.444 7.607 -36.919 1.00 85.12 103 TYR A CA 1
ATOM 838 C C . TYR A 1 103 ? 7.275 7.448 -38.434 1.00 85.12 103 TYR A C 1
ATOM 840 O O . TYR A 1 103 ? 8.050 6.741 -39.073 1.00 85.12 103 TYR A O 1
ATOM 848 N N . ARG A 1 104 ? 6.314 8.160 -39.042 1.00 88.06 104 ARG A N 1
ATOM 849 C CA . ARG A 1 104 ? 6.134 8.163 -40.506 1.00 88.06 104 ARG A CA 1
ATOM 850 C C . ARG A 1 104 ? 7.366 8.675 -41.256 1.00 88.06 104 ARG A C 1
ATOM 852 O O . ARG A 1 104 ? 7.718 8.100 -42.282 1.00 88.06 104 ARG A O 1
ATOM 859 N N . ARG A 1 105 ? 8.038 9.709 -40.736 1.00 85.75 105 ARG A N 1
ATOM 860 C CA . ARG A 1 105 ? 9.307 10.207 -41.300 1.00 85.75 105 ARG A CA 1
ATOM 861 C C . ARG A 1 105 ? 10.420 9.165 -41.203 1.00 85.75 105 ARG A C 1
ATOM 863 O O . ARG A 1 105 ? 11.036 8.861 -42.216 1.00 85.75 105 ARG A O 1
ATOM 870 N N . LEU A 1 106 ? 10.584 8.543 -40.033 1.00 83.06 106 LEU A N 1
ATOM 871 C CA . LEU A 1 106 ? 11.559 7.465 -39.829 1.00 83.06 106 LEU A CA 1
ATOM 872 C C . LEU A 1 106 ? 11.345 6.293 -40.810 1.00 83.06 106 LEU A C 1
ATOM 874 O O . LEU A 1 106 ? 12.302 5.760 -41.370 1.00 83.06 106 LEU A O 1
ATOM 878 N N . LEU A 1 107 ? 10.086 5.906 -41.046 1.00 85.12 107 LEU A N 1
ATOM 879 C CA . LEU A 1 107 ? 9.712 4.883 -42.031 1.00 85.12 107 LEU A CA 1
ATOM 880 C C . LEU A 1 107 ? 10.093 5.278 -43.464 1.00 85.12 107 LEU A C 1
ATOM 882 O O . LEU A 1 107 ? 10.647 4.460 -44.200 1.00 85.12 107 LEU A O 1
ATOM 886 N N . ALA A 1 108 ? 9.805 6.524 -43.853 1.00 84.81 108 ALA A N 1
ATOM 887 C CA . ALA A 1 108 ? 10.117 7.043 -45.183 1.00 84.81 108 ALA A CA 1
ATOM 888 C C . ALA A 1 108 ? 11.633 7.079 -45.446 1.00 84.81 108 ALA A C 1
ATOM 890 O O . ALA A 1 108 ? 12.078 6.718 -46.535 1.00 84.81 108 ALA A O 1
ATOM 891 N N . GLU A 1 109 ? 12.425 7.446 -44.436 1.00 83.56 109 GLU A N 1
ATOM 892 C CA . GLU A 1 109 ? 13.890 7.469 -44.507 1.00 83.56 109 GLU A CA 1
ATOM 893 C C . GLU A 1 109 ? 14.492 6.061 -44.640 1.00 83.56 109 GLU A C 1
ATOM 895 O O . GLU A 1 109 ? 15.450 5.868 -45.388 1.00 83.56 109 GLU A O 1
ATOM 900 N N . ARG A 1 110 ? 13.918 5.051 -43.967 1.00 77.25 110 ARG A N 1
ATOM 901 C CA . ARG A 1 110 ? 14.452 3.675 -43.978 1.00 77.25 110 ARG A CA 1
ATOM 902 C C . ARG A 1 110 ? 14.033 2.805 -45.162 1.00 77.25 110 ARG A C 1
ATOM 904 O O . ARG A 1 110 ? 14.658 1.766 -45.361 1.00 77.25 110 ARG A O 1
ATOM 911 N N . ARG A 1 111 ? 13.005 3.181 -45.933 1.00 64.81 111 ARG A N 1
ATOM 912 C CA . ARG A 1 111 ? 12.488 2.408 -47.089 1.00 64.81 111 ARG A CA 1
ATOM 913 C C . ARG A 1 111 ? 12.162 0.925 -46.782 1.00 64.81 111 ARG A C 1
ATOM 915 O O . ARG A 1 111 ? 12.177 0.098 -47.688 1.00 64.81 111 ARG A O 1
ATOM 922 N N . ALA A 1 112 ? 11.859 0.578 -45.527 1.00 61.00 112 ALA A N 1
ATOM 923 C CA . ALA A 1 112 ? 11.497 -0.779 -45.096 1.00 61.00 112 ALA A CA 1
ATOM 924 C C . ALA A 1 112 ? 10.580 -0.753 -43.853 1.00 61.00 112 ALA A C 1
ATOM 926 O O . ALA A 1 112 ? 10.724 0.148 -43.020 1.00 61.00 112 ALA A O 1
ATOM 927 N N . PRO A 1 113 ? 9.655 -1.724 -43.689 1.00 65.50 113 PRO A N 1
ATOM 928 C CA . PRO A 1 113 ? 8.810 -1.812 -42.501 1.00 65.50 113 PRO A CA 1
ATOM 929 C C . PRO A 1 113 ? 9.642 -2.142 -41.254 1.00 65.50 113 PRO A C 1
ATOM 931 O O . PRO A 1 113 ? 10.477 -3.042 -41.268 1.00 65.50 113 PRO A O 1
ATOM 934 N N . LEU A 1 114 ? 9.392 -1.417 -40.160 1.00 77.12 114 LEU A N 1
ATOM 935 C CA . LEU A 1 114 ? 10.095 -1.610 -38.883 1.00 77.12 114 LEU A CA 1
ATOM 936 C C . LEU A 1 114 ? 9.534 -2.787 -38.061 1.00 77.12 114 LEU A C 1
ATOM 938 O O . LEU A 1 114 ? 10.197 -3.260 -37.144 1.00 77.12 114 LEU A O 1
ATOM 942 N N . LEU A 1 115 ? 8.320 -3.257 -38.375 1.00 81.56 115 LEU A N 1
ATOM 943 C CA . LEU A 1 115 ? 7.708 -4.438 -37.761 1.00 81.56 115 LEU A CA 1
ATOM 944 C C . LEU A 1 115 ? 7.725 -5.635 -38.725 1.00 81.56 115 LEU A C 1
ATOM 946 O O . LEU A 1 115 ? 7.575 -5.434 -39.934 1.00 81.56 115 LEU A O 1
ATOM 950 N N . PRO A 1 116 ? 7.834 -6.877 -38.213 1.00 79.88 116 PRO A N 1
ATOM 951 C CA . PRO A 1 116 ? 7.746 -8.078 -39.037 1.00 79.88 116 PRO A CA 1
ATOM 952 C C . PRO A 1 116 ? 6.403 -8.166 -39.775 1.00 79.88 116 PRO A C 1
ATOM 954 O O . PRO A 1 116 ? 5.348 -7.891 -39.199 1.00 79.88 116 PRO A O 1
ATOM 957 N N . ALA A 1 117 ? 6.436 -8.594 -41.039 1.00 76.62 117 ALA A N 1
ATOM 958 C CA . ALA A 1 117 ? 5.229 -8.808 -41.840 1.00 76.62 117 ALA A CA 1
ATOM 959 C C . ALA A 1 117 ? 4.489 -10.111 -41.477 1.00 76.62 117 ALA A C 1
ATOM 961 O O . ALA A 1 117 ? 3.276 -10.192 -41.651 1.00 76.62 117 ALA A O 1
ATOM 962 N N . ALA A 1 118 ? 5.206 -11.111 -40.954 1.00 83.12 118 ALA A N 1
ATOM 963 C CA . ALA A 1 118 ? 4.671 -12.418 -40.586 1.00 83.12 118 ALA A CA 1
ATOM 964 C C . ALA A 1 118 ? 5.185 -12.868 -39.203 1.00 83.12 118 ALA A C 1
ATOM 966 O O . ALA A 1 118 ? 6.258 -12.420 -38.782 1.00 83.12 118 ALA A O 1
ATOM 967 N N . PRO A 1 119 ? 4.454 -13.755 -38.497 1.00 90.00 119 PRO A N 1
ATOM 968 C CA . PRO A 1 119 ? 4.919 -14.328 -37.240 1.00 90.00 119 PRO A CA 1
ATOM 969 C C . PRO A 1 119 ? 6.195 -15.164 -37.415 1.00 90.00 119 PRO A C 1
ATOM 971 O O . PRO A 1 119 ? 6.316 -15.914 -38.383 1.00 90.00 119 PRO A O 1
ATOM 974 N N . ALA A 1 120 ? 7.107 -15.093 -36.449 1.00 90.94 120 ALA A N 1
ATOM 975 C CA . ALA A 1 120 ? 8.371 -15.826 -36.427 1.00 90.94 120 ALA A CA 1
ATOM 976 C C . ALA A 1 120 ? 8.614 -16.472 -35.054 1.00 90.94 120 ALA A C 1
ATOM 978 O O . ALA A 1 120 ? 8.070 -16.029 -34.043 1.00 90.94 120 ALA A O 1
ATOM 979 N N . GLU A 1 121 ? 9.460 -17.506 -35.000 1.00 92.44 121 GLU A N 1
ATOM 980 C CA . GLU A 1 121 ? 9.894 -18.104 -33.725 1.00 92.44 121 GLU A CA 1
ATOM 981 C C . GLU A 1 121 ? 10.582 -17.065 -32.833 1.00 92.44 121 GLU A C 1
ATOM 983 O O . GLU A 1 121 ? 10.178 -16.845 -31.688 1.00 92.44 121 GLU A O 1
ATOM 988 N N . THR A 1 122 ? 11.553 -16.359 -33.410 1.00 92.06 122 THR A N 1
ATOM 989 C CA . THR A 1 122 ? 12.287 -15.275 -32.761 1.00 92.06 122 THR A CA 1
ATOM 990 C C . THR A 1 122 ? 12.160 -14.011 -33.595 1.00 92.06 122 THR A C 1
ATOM 992 O O . THR A 1 122 ? 12.457 -14.024 -34.790 1.00 92.06 122 THR A O 1
ATOM 995 N N . VAL A 1 123 ? 11.778 -12.905 -32.962 1.00 93.56 123 VAL A N 1
ATOM 996 C CA . VAL A 1 123 ? 11.805 -11.572 -33.573 1.00 93.56 123 VAL A CA 1
ATOM 997 C C . VAL A 1 123 ? 12.997 -10.810 -33.008 1.00 93.56 123 VAL A C 1
ATOM 999 O O . VAL A 1 123 ? 13.071 -10.583 -31.804 1.00 93.56 123 VAL A O 1
ATOM 1002 N N . ALA A 1 124 ? 13.940 -10.415 -33.862 1.00 91.25 124 ALA A N 1
ATOM 1003 C CA . ALA A 1 124 ? 15.130 -9.678 -33.449 1.00 91.25 124 ALA A CA 1
ATOM 1004 C C . ALA A 1 124 ? 15.174 -8.290 -34.098 1.00 91.25 124 ALA A C 1
ATOM 1006 O O . ALA A 1 124 ? 15.125 -8.173 -35.321 1.00 91.25 124 ALA A O 1
ATOM 1007 N N . VAL A 1 125 ? 15.318 -7.247 -33.281 1.00 88.81 125 VAL A N 1
ATOM 1008 C CA . VAL A 1 125 ? 15.573 -5.877 -33.736 1.00 88.81 125 VAL A CA 1
ATOM 1009 C C . VAL A 1 125 ? 16.899 -5.410 -33.151 1.00 88.81 125 VAL A C 1
ATOM 1011 O O . VAL A 1 125 ? 17.018 -5.188 -31.948 1.00 88.81 125 VAL A O 1
ATOM 1014 N N . LEU A 1 126 ? 17.914 -5.293 -34.010 1.00 85.75 126 LEU A N 1
ATOM 1015 C CA . LEU A 1 126 ? 19.306 -5.113 -33.583 1.00 85.75 126 LEU A CA 1
ATOM 1016 C C . LEU A 1 126 ? 19.859 -3.686 -33.763 1.00 85.75 126 LEU A C 1
ATOM 1018 O O . LEU A 1 126 ? 21.058 -3.469 -33.606 1.00 85.75 126 LEU A O 1
ATOM 1022 N N . GLY A 1 127 ? 19.007 -2.717 -34.092 1.00 78.88 127 GLY A N 1
ATOM 1023 C CA . GLY A 1 127 ? 19.364 -1.299 -34.184 1.00 78.88 127 GLY A CA 1
ATOM 1024 C C . GLY A 1 127 ? 18.120 -0.429 -34.334 1.00 78.88 127 GLY A C 1
ATOM 1025 O O . GLY A 1 127 ? 17.017 -0.969 -34.328 1.00 78.88 127 GLY A O 1
ATOM 1026 N N . TYR A 1 128 ? 18.297 0.892 -34.474 1.00 77.81 128 TYR A N 1
ATOM 1027 C CA . TYR A 1 128 ? 17.272 1.926 -34.724 1.00 77.81 128 TYR A CA 1
ATOM 1028 C C . TYR A 1 128 ? 16.169 2.096 -33.676 1.00 77.81 128 TYR A C 1
ATOM 1030 O O . TYR A 1 128 ? 15.380 3.037 -33.781 1.00 77.81 128 TYR A O 1
ATOM 1038 N N . LEU A 1 129 ? 16.101 1.241 -32.657 1.00 82.31 129 LEU A N 1
ATOM 1039 C CA . LEU A 1 129 ? 15.153 1.383 -31.551 1.00 82.31 129 LEU A CA 1
ATOM 1040 C C . LEU A 1 129 ? 15.366 2.701 -30.797 1.00 82.31 129 LEU A C 1
ATOM 1042 O O . LEU A 1 129 ? 14.406 3.312 -30.333 1.00 82.31 129 LEU A O 1
ATOM 1046 N N . GLU A 1 130 ? 16.608 3.175 -30.727 1.00 79.44 130 GLU A N 1
ATOM 1047 C CA . GLU A 1 130 ? 16.986 4.480 -30.185 1.00 79.44 130 GLU A CA 1
ATOM 1048 C C . GLU A 1 130 ? 16.361 5.663 -30.945 1.00 79.44 130 GLU A C 1
ATOM 1050 O O . GLU A 1 130 ? 16.101 6.704 -30.340 1.00 79.44 130 GLU A O 1
ATOM 1055 N N . LEU A 1 131 ? 16.052 5.482 -32.234 1.00 77.56 131 LEU A N 1
ATOM 1056 C CA . LEU A 1 131 ? 15.422 6.487 -33.096 1.00 77.56 131 LEU A CA 1
ATOM 1057 C C . LEU A 1 131 ? 13.889 6.442 -33.035 1.00 77.56 131 LEU A C 1
ATOM 1059 O O . LEU A 1 131 ? 13.232 7.357 -33.535 1.00 77.56 131 LEU A O 1
ATOM 1063 N N . LEU A 1 132 ? 13.297 5.400 -32.433 1.00 80.75 132 LEU A N 1
ATOM 1064 C CA . LEU A 1 132 ? 11.845 5.311 -32.301 1.00 80.75 132 LEU A CA 1
ATOM 1065 C C . LEU A 1 132 ? 11.322 6.458 -31.426 1.00 80.75 132 LEU A C 1
ATOM 1067 O O . LEU A 1 132 ? 11.774 6.599 -30.275 1.00 80.75 132 LEU A O 1
ATOM 1071 N N . PRO A 1 133 ? 10.334 7.235 -31.911 1.00 82.00 133 PRO A N 1
ATOM 1072 C CA . PRO A 1 133 ? 9.722 8.284 -31.113 1.00 82.00 133 PRO A CA 1
ATOM 1073 C C . PRO A 1 133 ? 9.110 7.687 -29.840 1.00 82.00 133 PRO A C 1
ATOM 1075 O O . PRO A 1 133 ? 8.410 6.679 -29.935 1.00 82.00 133 PRO A O 1
ATOM 1078 N N . PRO A 1 134 ? 9.319 8.290 -28.653 1.00 80.19 134 PRO A N 1
ATOM 1079 C CA . PRO A 1 134 ? 8.840 7.737 -27.383 1.00 80.19 134 PRO A CA 1
ATOM 1080 C C . PRO A 1 134 ? 7.352 7.371 -27.373 1.00 80.19 134 PRO A C 1
ATOM 1082 O O . PRO A 1 134 ? 6.975 6.357 -26.794 1.00 80.19 134 PRO A O 1
ATOM 1085 N N . VAL A 1 135 ? 6.528 8.164 -28.062 1.00 80.88 135 VAL A N 1
ATOM 1086 C CA . VAL A 1 135 ? 5.072 7.990 -28.144 1.00 80.88 135 VAL A CA 1
ATOM 1087 C C . VAL A 1 135 ? 4.626 6.791 -28.988 1.00 80.88 135 VAL A C 1
ATOM 1089 O O . VAL A 1 135 ? 3.484 6.369 -28.858 1.00 80.88 135 VAL A O 1
ATOM 1092 N N . ASP A 1 136 ? 5.503 6.233 -29.828 1.00 85.81 136 ASP A N 1
ATOM 1093 C CA . ASP A 1 136 ? 5.190 5.083 -30.688 1.00 85.81 136 ASP A CA 1
ATOM 1094 C C . ASP A 1 136 ? 5.742 3.757 -30.152 1.00 85.81 136 ASP A C 1
ATOM 1096 O O . ASP A 1 136 ? 5.413 2.682 -30.647 1.00 85.81 136 ASP A O 1
ATOM 1100 N N . ARG A 1 137 ? 6.610 3.802 -29.138 1.00 86.56 137 ARG A N 1
ATOM 1101 C CA . ARG A 1 137 ? 7.331 2.607 -28.688 1.00 86.56 137 ARG A CA 1
ATOM 1102 C C . ARG A 1 137 ? 6.418 1.562 -28.045 1.00 86.56 137 ARG A C 1
ATOM 1104 O O . ARG A 1 137 ? 6.697 0.378 -28.187 1.00 86.56 137 ARG A O 1
ATOM 1111 N N . ALA A 1 138 ? 5.355 1.976 -27.351 1.00 85.31 138 ALA A N 1
ATOM 1112 C CA . ALA A 1 138 ? 4.456 1.060 -26.645 1.00 85.31 138 ALA A CA 1
ATOM 1113 C C . ALA A 1 138 ? 3.736 0.108 -27.616 1.00 85.31 138 ALA A C 1
ATOM 1115 O O . ALA A 1 138 ? 3.965 -1.101 -27.561 1.00 85.31 138 ALA A O 1
ATOM 1116 N N . TRP A 1 139 ? 2.949 0.636 -28.562 1.00 88.69 139 TRP A N 1
ATOM 1117 C CA . TRP A 1 139 ? 2.317 -0.190 -29.599 1.00 88.69 139 TRP A CA 1
ATOM 1118 C C . TRP A 1 139 ? 3.346 -0.913 -30.483 1.00 88.69 139 TRP A C 1
ATOM 1120 O O . TRP A 1 139 ? 3.077 -2.013 -30.966 1.00 88.69 139 TRP A O 1
ATOM 1130 N N . PHE A 1 140 ? 4.538 -0.340 -30.692 1.00 90.62 140 PHE A N 1
ATOM 1131 C CA . PHE A 1 140 ? 5.593 -0.998 -31.464 1.00 90.62 140 PHE A CA 1
ATOM 1132 C C . PHE A 1 140 ? 6.104 -2.268 -30.769 1.00 90.62 140 PHE A C 1
ATOM 1134 O O . PHE A 1 140 ? 6.177 -3.324 -31.397 1.00 90.62 140 PHE A O 1
ATOM 1141 N N . LEU A 1 141 ? 6.408 -2.194 -29.468 1.00 91.00 141 LEU A N 1
ATOM 1142 C CA . LEU A 1 141 ? 6.797 -3.356 -28.665 1.00 91.00 141 LEU A CA 1
ATOM 1143 C C . LEU A 1 141 ? 5.692 -4.417 -28.652 1.00 91.00 141 LEU A C 1
ATOM 1145 O O . LEU A 1 141 ? 5.980 -5.598 -28.838 1.00 91.00 141 LEU A O 1
ATOM 1149 N N . GLU A 1 142 ? 4.428 -4.012 -28.518 1.00 89.69 142 GLU A N 1
ATOM 1150 C CA . GLU A 1 142 ? 3.293 -4.937 -28.636 1.00 89.69 142 GLU A CA 1
ATOM 1151 C C . GLU A 1 142 ? 3.251 -5.630 -30.002 1.00 89.69 142 GLU A C 1
ATOM 1153 O O . GLU A 1 142 ? 3.017 -6.836 -30.071 1.00 89.69 142 GLU A O 1
ATOM 1158 N N . GLY A 1 143 ? 3.542 -4.902 -31.082 1.00 91.12 143 GLY A N 1
ATOM 1159 C CA . GLY A 1 143 ? 3.673 -5.461 -32.426 1.00 91.12 143 GLY A CA 1
ATOM 1160 C C . GLY A 1 143 ? 4.776 -6.519 -32.532 1.00 91.12 143 GLY A C 1
ATOM 1161 O O . GLY A 1 143 ? 4.553 -7.569 -33.136 1.00 91.12 143 GLY A O 1
ATOM 1162 N N . LEU A 1 144 ? 5.939 -6.288 -31.911 1.00 92.94 144 LEU A N 1
ATOM 1163 C CA . LEU A 1 144 ? 7.035 -7.265 -31.881 1.00 92.94 144 LEU A CA 1
ATOM 1164 C C . LEU A 1 144 ? 6.641 -8.543 -31.133 1.00 92.94 144 LEU A C 1
ATOM 1166 O O . LEU A 1 144 ? 6.850 -9.642 -31.644 1.00 92.94 144 LEU A O 1
ATOM 1170 N N . PHE A 1 145 ? 6.031 -8.408 -29.953 1.00 92.81 145 PHE A N 1
ATOM 1171 C CA . PHE A 1 145 ? 5.557 -9.552 -29.167 1.00 92.81 145 PHE A CA 1
ATOM 1172 C C . PHE A 1 145 ? 4.392 -10.280 -29.841 1.00 92.81 145 PHE A C 1
ATOM 1174 O O . PHE A 1 145 ? 4.268 -11.494 -29.709 1.00 92.81 145 PHE A O 1
ATOM 1181 N N . ALA A 1 146 ? 3.548 -9.570 -30.592 1.00 91.25 146 ALA A N 1
ATOM 1182 C CA . ALA A 1 146 ? 2.477 -10.188 -31.363 1.00 91.25 146 ALA A CA 1
ATOM 1183 C C . ALA A 1 146 ? 3.004 -11.053 -32.518 1.00 91.25 146 ALA A C 1
ATOM 1185 O O . ALA A 1 146 ? 2.369 -12.055 -32.854 1.00 91.25 146 ALA A O 1
ATOM 1186 N N . ALA A 1 147 ? 4.148 -10.674 -33.096 1.00 92.00 147 ALA A N 1
ATOM 1187 C CA . ALA A 1 147 ? 4.819 -11.408 -34.162 1.00 92.00 147 ALA A CA 1
ATOM 1188 C C . ALA A 1 147 ? 5.743 -12.531 -33.650 1.00 92.00 147 ALA A C 1
ATOM 1190 O O . ALA A 1 147 ? 6.059 -13.439 -34.414 1.00 92.00 147 ALA A O 1
ATOM 1191 N N . ALA A 1 148 ? 6.175 -12.508 -32.387 1.00 93.81 148 ALA A N 1
ATOM 1192 C CA . ALA A 1 148 ? 7.044 -13.537 -31.817 1.00 93.81 148 ALA A CA 1
ATOM 1193 C C . ALA A 1 148 ? 6.247 -14.720 -31.244 1.00 93.81 148 ALA A C 1
ATOM 1195 O O . ALA A 1 148 ? 5.327 -14.535 -30.448 1.00 93.81 148 ALA A O 1
ATOM 1196 N N . ARG A 1 149 ? 6.635 -15.950 -31.601 1.00 91.06 149 ARG A N 1
ATOM 1197 C CA . ARG A 1 149 ? 6.089 -17.176 -30.990 1.00 91.06 149 ARG A CA 1
ATOM 1198 C C . ARG A 1 149 ? 6.834 -17.583 -29.724 1.00 91.06 149 ARG A C 1
ATOM 1200 O O . ARG A 1 149 ? 6.202 -18.072 -28.793 1.00 91.06 149 ARG A O 1
ATOM 1207 N N . ARG A 1 150 ? 8.157 -17.383 -29.682 1.00 91.56 150 ARG A N 1
ATOM 1208 C CA . ARG A 1 150 ? 9.014 -17.853 -28.585 1.00 91.56 150 ARG A CA 1
ATOM 1209 C C . ARG A 1 150 ? 9.847 -16.752 -27.946 1.00 91.56 150 ARG A C 1
ATOM 1211 O O . ARG A 1 150 ? 9.933 -16.724 -26.718 1.00 91.56 150 ARG A O 1
ATOM 1218 N N . SER A 1 151 ? 10.481 -15.870 -28.721 1.00 93.94 151 SER A N 1
ATOM 1219 C CA . SER A 1 151 ? 11.314 -14.822 -28.121 1.00 93.94 151 SER A CA 1
ATOM 1220 C C . SER A 1 151 ? 11.443 -13.525 -28.917 1.00 93.94 151 SER A C 1
ATOM 1222 O O . SER A 1 151 ? 11.312 -13.490 -30.140 1.00 93.94 151 SER A O 1
ATOM 1224 N N . VAL A 1 152 ? 11.734 -12.443 -28.191 1.00 94.94 152 VAL A N 1
ATOM 1225 C CA . VAL A 1 152 ? 12.045 -11.115 -28.728 1.00 94.94 152 VAL A CA 1
ATOM 1226 C C . VAL A 1 152 ? 13.460 -10.713 -28.311 1.00 94.94 152 VAL A C 1
ATOM 1228 O O . VAL A 1 152 ? 13.775 -10.699 -27.126 1.00 94.94 152 VAL A O 1
ATOM 1231 N N . ARG A 1 153 ? 14.324 -10.354 -29.260 1.00 94.62 153 ARG A N 1
ATOM 1232 C CA . ARG A 1 153 ? 15.679 -9.853 -28.979 1.00 94.62 153 ARG A CA 1
ATOM 1233 C C . ARG A 1 153 ? 15.807 -8.407 -29.428 1.00 94.62 153 ARG A C 1
ATOM 1235 O O . ARG A 1 153 ? 15.593 -8.108 -30.600 1.00 94.62 153 ARG A O 1
ATOM 1242 N N . LEU A 1 154 ? 16.190 -7.524 -28.515 1.00 93.38 154 LEU A N 1
ATOM 1243 C CA . LEU A 1 154 ? 16.377 -6.105 -28.780 1.00 93.38 154 LEU A CA 1
ATOM 1244 C C . LEU A 1 154 ? 17.808 -5.670 -28.492 1.00 93.38 154 LEU A C 1
ATOM 1246 O O . LEU A 1 154 ? 18.384 -6.052 -27.477 1.00 93.38 154 LEU A O 1
ATOM 1250 N N . ARG A 1 155 ? 18.349 -4.811 -29.354 1.00 91.50 155 ARG A N 1
ATOM 1251 C CA . ARG A 1 155 ? 19.589 -4.072 -29.109 1.00 91.50 155 ARG A CA 1
ATOM 1252 C C . ARG A 1 155 ? 19.323 -2.584 -29.292 1.00 91.50 155 ARG A C 1
ATOM 1254 O O . ARG A 1 155 ? 18.835 -2.176 -30.344 1.00 91.50 155 ARG A O 1
ATOM 1261 N N . VAL A 1 156 ? 19.630 -1.791 -28.269 1.00 88.56 156 VAL A N 1
ATOM 1262 C CA . VAL A 1 156 ? 19.404 -0.340 -28.251 1.00 88.56 156 VAL A CA 1
ATOM 1263 C C . VAL A 1 156 ? 20.731 0.369 -28.013 1.00 88.56 156 VAL A C 1
ATOM 1265 O O . VAL A 1 156 ? 21.392 0.125 -27.000 1.00 88.56 156 VAL A O 1
ATOM 1268 N N . ASP A 1 157 ? 21.113 1.267 -28.921 1.00 86.75 157 ASP A N 1
ATOM 1269 C CA . ASP A 1 157 ? 22.338 2.056 -28.779 1.00 86.75 157 ASP A CA 1
ATOM 1270 C C . ASP A 1 157 ? 22.052 3.428 -28.158 1.00 86.75 157 ASP A C 1
ATOM 1272 O O . ASP A 1 157 ? 21.724 4.399 -28.839 1.00 86.75 157 ASP A O 1
ATOM 1276 N N . LEU A 1 158 ? 22.197 3.528 -26.834 1.00 79.88 158 LEU A N 1
ATOM 1277 C CA . LEU A 1 158 ? 21.947 4.768 -26.098 1.00 79.88 158 LEU A CA 1
ATOM 1278 C C . LEU A 1 158 ? 23.048 5.820 -26.301 1.00 79.88 158 LEU A C 1
ATOM 1280 O O . LEU A 1 158 ? 22.857 6.967 -25.904 1.00 79.88 158 LEU A O 1
ATOM 1284 N N . ARG A 1 159 ? 24.176 5.481 -26.944 1.00 77.44 159 ARG A N 1
ATOM 1285 C CA . ARG A 1 159 ? 25.215 6.464 -27.311 1.00 77.44 159 ARG A CA 1
ATOM 1286 C C . ARG A 1 159 ? 24.749 7.402 -28.424 1.00 77.44 159 ARG A C 1
ATOM 1288 O O . ARG A 1 159 ? 25.260 8.510 -28.536 1.00 77.44 159 ARG A O 1
ATOM 1295 N N . GLN A 1 160 ? 23.798 6.950 -29.243 1.00 65.19 160 GLN A N 1
ATOM 1296 C CA . GLN A 1 160 ? 23.276 7.694 -30.393 1.00 65.19 160 GLN A CA 1
ATOM 1297 C C . GLN A 1 160 ? 22.083 8.591 -30.036 1.00 65.19 160 GLN A C 1
ATOM 1299 O O . GLN A 1 160 ? 21.657 9.409 -30.850 1.00 65.19 160 GLN A O 1
ATOM 1304 N N . VAL A 1 161 ? 21.552 8.481 -28.813 1.00 61.59 161 VAL A N 1
ATOM 1305 C CA . VAL A 1 161 ? 20.520 9.391 -28.309 1.00 61.59 161 VAL A CA 1
ATOM 1306 C C . VAL A 1 161 ? 21.201 10.720 -27.985 1.00 61.59 161 VAL A C 1
ATOM 1308 O O . VAL A 1 161 ? 21.764 10.896 -26.906 1.00 61.59 161 VAL A O 1
ATOM 1311 N N . ALA A 1 162 ? 21.209 11.642 -28.951 1.00 47.75 162 ALA A N 1
ATOM 1312 C CA . ALA A 1 162 ? 21.788 12.969 -28.784 1.00 47.75 162 ALA A CA 1
ATOM 1313 C C . ALA A 1 162 ? 21.241 13.643 -27.513 1.00 47.75 162 ALA A C 1
ATOM 1315 O O . ALA A 1 162 ? 20.031 13.646 -27.267 1.00 47.75 162 ALA A O 1
ATOM 1316 N N . ALA A 1 163 ? 22.132 14.228 -26.706 1.00 45.16 163 ALA A N 1
ATOM 1317 C CA . ALA A 1 163 ? 21.712 15.113 -25.628 1.00 45.16 163 ALA A CA 1
ATOM 1318 C C . ALA A 1 163 ? 20.867 16.246 -26.243 1.00 45.16 163 ALA A C 1
ATOM 1320 O O . ALA A 1 163 ? 21.308 16.838 -27.233 1.00 45.16 163 ALA A O 1
ATOM 1321 N N . PRO A 1 164 ? 19.662 16.546 -25.725 1.00 42.50 164 PRO A N 1
ATOM 1322 C CA . PRO A 1 164 ? 18.880 17.657 -26.249 1.00 42.50 164 PRO A CA 1
ATOM 1323 C C . PRO A 1 164 ? 19.703 18.950 -26.172 1.00 42.50 164 PRO A C 1
ATOM 1325 O O . PRO A 1 164 ? 20.398 19.196 -25.187 1.00 42.50 164 PRO A O 1
ATOM 1328 N N . ALA A 1 165 ? 19.626 19.774 -27.220 1.00 41.19 165 ALA A N 1
ATOM 1329 C CA . ALA A 1 165 ? 20.333 21.054 -27.310 1.00 41.19 165 ALA A CA 1
ATOM 1330 C C . ALA A 1 165 ? 19.878 22.082 -26.248 1.00 41.19 165 ALA A C 1
ATOM 1332 O O . ALA A 1 165 ? 20.549 23.091 -26.041 1.00 41.19 165 ALA A O 1
ATOM 1333 N N . ASP A 1 166 ? 18.762 21.818 -25.560 1.00 39.09 166 ASP A N 1
ATOM 1334 C CA . ASP A 1 166 ? 18.202 22.655 -24.501 1.00 39.09 166 ASP A CA 1
ATOM 1335 C C . ASP A 1 166 ? 18.492 22.071 -23.103 1.00 39.09 166 ASP A C 1
ATOM 1337 O O . ASP A 1 166 ? 18.380 20.867 -22.862 1.00 39.09 166 ASP A O 1
ATOM 1341 N N . ARG A 1 167 ? 18.869 22.940 -22.159 1.00 39.88 167 ARG A N 1
ATOM 1342 C CA . ARG A 1 167 ? 19.354 22.635 -20.799 1.00 39.88 167 ARG A CA 1
ATOM 1343 C C . ARG A 1 167 ? 18.248 22.188 -19.827 1.00 39.88 167 ARG A C 1
ATOM 1345 O O . ARG A 1 167 ? 18.286 22.526 -18.643 1.00 39.88 167 ARG A O 1
ATOM 1352 N N . SER A 1 168 ? 17.307 21.360 -20.259 1.00 41.50 168 SER A N 1
ATOM 1353 C CA . SER A 1 168 ? 16.568 20.483 -19.346 1.00 41.50 168 SER A CA 1
ATOM 1354 C C . SER A 1 168 ? 17.251 19.121 -19.387 1.00 41.50 168 SER A C 1
ATOM 1356 O O . SER A 1 168 ? 17.206 18.461 -20.418 1.00 41.50 168 SER A O 1
ATOM 1358 N N . ALA A 1 169 ? 17.958 18.772 -18.306 1.00 35.59 169 ALA A N 1
ATOM 1359 C CA . ALA A 1 169 ? 18.876 17.634 -18.192 1.00 35.59 169 ALA A CA 1
ATOM 1360 C C . ALA A 1 169 ? 18.495 16.406 -19.051 1.00 35.59 169 ALA A C 1
ATOM 1362 O O . ALA A 1 169 ? 17.319 16.037 -19.068 1.00 35.59 169 ALA A O 1
ATOM 1363 N N . PRO A 1 170 ? 19.468 15.733 -19.703 1.00 36.88 170 PRO A N 1
ATOM 1364 C CA . PRO A 1 170 ? 19.180 14.518 -20.460 1.00 36.88 170 PRO A CA 1
ATOM 1365 C C . PRO A 1 170 ? 18.438 13.513 -19.563 1.00 36.88 170 PRO A C 1
ATOM 1367 O O . PRO A 1 170 ? 18.725 13.474 -18.356 1.00 36.88 170 PRO A O 1
ATOM 1370 N N . PRO A 1 171 ? 17.514 12.688 -20.104 1.00 47.78 171 PRO A N 1
ATOM 1371 C CA . PRO A 1 171 ? 17.033 11.535 -19.353 1.00 47.78 171 PRO A CA 1
ATOM 1372 C C . PRO A 1 171 ? 18.275 10.783 -18.885 1.00 47.78 171 PRO A C 1
ATOM 1374 O O . PRO A 1 171 ? 19.184 10.525 -19.681 1.00 47.78 171 PRO A O 1
ATOM 1377 N N . ARG A 1 172 ? 18.392 10.518 -17.580 1.00 55.34 172 ARG A N 1
ATOM 1378 C CA . ARG A 1 172 ? 19.573 9.799 -17.099 1.00 55.34 172 ARG A CA 1
ATOM 1379 C C . ARG A 1 172 ? 19.571 8.460 -17.829 1.00 55.34 172 ARG A C 1
ATOM 1381 O O . ARG A 1 172 ? 18.514 7.857 -17.972 1.00 55.34 172 ARG A O 1
ATOM 1388 N N . LEU A 1 173 ? 20.722 7.983 -18.297 1.00 53.06 173 LEU A N 1
ATOM 1389 C CA . LEU A 1 173 ? 20.827 6.691 -19.000 1.00 53.06 173 LEU A CA 1
ATOM 1390 C C . LEU A 1 173 ? 20.130 5.547 -18.226 1.00 53.06 173 LEU A C 1
ATOM 1392 O O . LEU A 1 173 ? 19.527 4.651 -18.812 1.00 53.06 173 LEU A O 1
ATOM 1396 N N . THR A 1 174 ? 20.115 5.637 -16.890 1.00 52.34 174 THR A N 1
ATOM 1397 C CA . THR A 1 174 ? 19.345 4.767 -15.990 1.00 52.34 174 THR A CA 1
ATOM 1398 C C . THR A 1 174 ? 17.838 4.769 -16.241 1.00 52.34 174 THR A C 1
ATOM 1400 O O . THR A 1 174 ? 17.227 3.705 -16.204 1.00 52.34 174 THR A O 1
ATOM 1403 N N . ASP A 1 175 ? 17.254 5.929 -16.523 1.00 64.06 175 ASP A N 1
ATOM 1404 C CA . ASP A 1 175 ? 15.819 6.120 -16.737 1.00 64.06 175 ASP A CA 1
ATOM 1405 C C . ASP A 1 175 ? 15.415 5.518 -18.093 1.00 64.06 175 ASP A C 1
ATOM 1407 O O . ASP A 1 175 ? 14.387 4.856 -18.201 1.00 64.06 175 ASP A O 1
ATOM 1411 N N . ALA A 1 176 ? 16.276 5.646 -19.111 1.00 68.88 176 ALA A N 1
ATOM 1412 C CA . ALA A 1 176 ? 16.078 5.013 -20.416 1.00 68.88 176 ALA A CA 1
ATOM 1413 C C . ALA A 1 176 ? 16.142 3.477 -20.331 1.00 68.88 176 ALA A C 1
ATOM 1415 O O . ALA A 1 176 ? 15.297 2.787 -20.904 1.00 68.88 176 ALA A O 1
ATOM 1416 N N . ALA A 1 177 ? 17.111 2.934 -19.588 1.00 74.62 177 ALA A N 1
ATOM 1417 C CA . ALA A 1 177 ? 17.234 1.494 -19.375 1.00 74.62 177 ALA A CA 1
ATOM 1418 C C . ALA A 1 177 ? 16.029 0.907 -18.627 1.00 74.62 177 ALA A C 1
ATOM 1420 O O . ALA A 1 177 ? 15.528 -0.161 -18.981 1.00 74.62 177 ALA A O 1
ATOM 1421 N N . GLN A 1 178 ? 15.561 1.604 -17.589 1.00 76.00 178 GLN A N 1
ATOM 1422 C CA . GLN A 1 178 ? 14.369 1.214 -16.845 1.00 76.00 178 GLN A CA 1
ATOM 1423 C C . GLN A 1 178 ? 13.124 1.249 -17.737 1.00 76.00 178 GLN A C 1
ATOM 1425 O O . GLN A 1 178 ? 12.391 0.265 -17.774 1.00 76.00 178 GLN A O 1
ATOM 1430 N N . TRP A 1 179 ? 12.947 2.321 -18.512 1.00 79.12 179 TRP A N 1
ATOM 1431 C CA . TRP A 1 179 ? 11.817 2.484 -19.424 1.00 79.12 179 TRP A CA 1
ATOM 1432 C C . TRP A 1 179 ? 11.706 1.327 -20.429 1.00 79.12 179 TRP A C 1
ATOM 1434 O O . TRP A 1 179 ? 10.639 0.735 -20.579 1.00 79.12 179 TRP A O 1
ATOM 1444 N N . TRP A 1 180 ? 12.815 0.937 -21.074 1.00 85.38 180 TRP A N 1
ATOM 1445 C CA . TRP A 1 180 ? 12.811 -0.189 -22.020 1.00 85.38 180 TRP A CA 1
ATOM 1446 C C . TRP A 1 180 ? 12.437 -1.510 -21.353 1.00 85.38 180 TRP A C 1
ATOM 1448 O O . TRP A 1 180 ? 11.664 -2.288 -21.909 1.00 85.38 180 TRP A O 1
ATOM 1458 N N . ARG A 1 181 ? 12.964 -1.762 -20.152 1.00 87.31 181 ARG A N 1
ATOM 1459 C CA . ARG A 1 181 ? 12.643 -2.972 -19.389 1.00 87.31 181 ARG A CA 1
ATOM 1460 C C . ARG A 1 181 ? 11.180 -3.007 -18.968 1.00 87.31 181 ARG A C 1
ATOM 1462 O O . ARG A 1 181 ? 10.579 -4.070 -19.030 1.00 87.31 181 ARG A O 1
ATOM 1469 N N . GLU A 1 182 ? 10.612 -1.877 -18.558 1.00 82.50 182 GLU A N 1
ATOM 1470 C CA . GLU A 1 182 ? 9.194 -1.765 -18.205 1.00 82.50 182 GLU A CA 1
ATOM 1471 C C . GLU A 1 182 ? 8.296 -1.997 -19.422 1.00 82.50 182 GLU A C 1
ATOM 1473 O O . GLU A 1 182 ? 7.399 -2.834 -19.350 1.00 82.50 182 GLU A O 1
ATOM 1478 N N . GLY A 1 183 ? 8.590 -1.362 -20.561 1.00 86.25 183 GLY A N 1
ATOM 1479 C CA . GLY A 1 183 ? 7.840 -1.578 -21.802 1.00 86.25 183 GLY A CA 1
ATOM 1480 C C . GLY A 1 183 ? 7.893 -3.032 -22.289 1.00 86.25 183 GLY A C 1
ATOM 1481 O O . GLY A 1 183 ? 6.873 -3.594 -22.686 1.00 86.25 183 GLY A O 1
ATOM 1482 N N . LEU A 1 184 ? 9.062 -3.678 -22.202 1.00 90.50 184 LEU A N 1
ATOM 1483 C CA . LEU A 1 184 ? 9.220 -5.108 -22.494 1.00 90.50 184 LEU A CA 1
ATOM 1484 C C . LEU A 1 184 ? 8.454 -5.997 -21.507 1.00 90.50 184 LEU A C 1
ATOM 1486 O O . LEU A 1 184 ? 7.839 -6.975 -21.922 1.00 90.50 184 LEU A O 1
ATOM 1490 N N . ALA A 1 185 ? 8.475 -5.666 -20.214 1.00 86.75 185 ALA A N 1
ATOM 1491 C CA . ALA A 1 185 ? 7.749 -6.399 -19.178 1.00 86.75 185 ALA A CA 1
ATOM 1492 C C . ALA A 1 185 ? 6.233 -6.345 -19.394 1.00 86.75 185 ALA A C 1
ATOM 1494 O O . ALA A 1 185 ? 5.558 -7.360 -19.223 1.00 86.75 185 ALA A O 1
ATOM 1495 N N . GLU A 1 186 ? 5.716 -5.176 -19.778 1.00 84.62 186 GLU A N 1
ATOM 1496 C CA . GLU A 1 186 ? 4.306 -4.970 -20.104 1.00 84.62 186 GLU A CA 1
ATOM 1497 C C . GLU A 1 186 ? 3.899 -5.730 -21.369 1.00 84.62 186 GLU A C 1
ATOM 1499 O O . GLU A 1 186 ? 2.884 -6.426 -21.373 1.00 84.62 186 GLU A O 1
ATOM 1504 N N . ALA A 1 187 ? 4.709 -5.665 -22.430 1.00 88.06 187 ALA A N 1
ATOM 1505 C CA . ALA A 1 187 ? 4.455 -6.432 -23.647 1.00 88.06 187 ALA A CA 1
ATOM 1506 C C . ALA A 1 187 ? 4.503 -7.953 -23.386 1.00 88.06 187 ALA A C 1
ATOM 1508 O O . ALA A 1 187 ? 3.651 -8.694 -23.882 1.00 88.06 187 ALA A O 1
ATOM 1509 N N . ALA A 1 188 ? 5.437 -8.413 -22.546 1.00 87.50 188 ALA A N 1
ATOM 1510 C CA . ALA A 1 188 ? 5.549 -9.811 -22.129 1.00 87.50 188 ALA A CA 1
ATOM 1511 C C . ALA A 1 188 ? 4.377 -10.274 -21.249 1.00 87.50 188 ALA A C 1
ATOM 1513 O O . ALA A 1 188 ? 3.914 -11.402 -21.396 1.00 87.50 188 ALA A O 1
ATOM 1514 N N . GLU A 1 189 ? 3.854 -9.417 -20.365 1.00 83.25 189 GLU A N 1
ATOM 1515 C CA . GLU A 1 189 ? 2.656 -9.720 -19.567 1.00 83.25 189 GLU A CA 1
ATOM 1516 C C . GLU A 1 189 ? 1.430 -9.958 -20.465 1.00 83.25 189 GLU A C 1
ATOM 1518 O O . GLU A 1 189 ? 0.621 -10.846 -20.199 1.00 83.25 189 GLU A O 1
ATOM 1523 N N . ARG A 1 190 ? 1.332 -9.223 -21.582 1.00 83.94 190 ARG A N 1
ATOM 1524 C CA . ARG A 1 190 ? 0.260 -9.369 -22.583 1.00 83.94 190 ARG A CA 1
ATOM 1525 C C . ARG A 1 190 ? 0.444 -10.583 -23.505 1.00 83.94 190 ARG A C 1
ATOM 1527 O O . ARG A 1 190 ? -0.519 -11.005 -24.147 1.00 83.94 190 ARG A O 1
ATOM 1534 N N . ARG A 1 191 ? 1.650 -11.161 -23.578 1.00 85.50 191 ARG A N 1
ATOM 1535 C CA . ARG A 1 191 ? 1.970 -12.395 -24.323 1.00 85.50 191 ARG A CA 1
ATOM 1536 C C . ARG A 1 191 ? 2.742 -13.385 -23.436 1.00 85.50 191 ARG A C 1
ATOM 1538 O O . ARG A 1 191 ? 3.946 -13.579 -23.633 1.00 85.50 191 ARG A O 1
ATOM 1545 N N . PRO A 1 192 ? 2.054 -14.034 -22.472 1.00 80.38 192 PRO A N 1
ATOM 1546 C CA . PRO A 1 192 ? 2.682 -15.006 -21.586 1.00 80.38 192 PRO A CA 1
ATOM 1547 C C . PRO A 1 192 ? 3.377 -16.111 -22.388 1.00 80.38 192 PRO A C 1
ATOM 1549 O O . PRO A 1 192 ? 2.803 -16.651 -23.330 1.00 80.38 192 PRO A O 1
ATOM 1552 N N . GLY A 1 193 ? 4.611 -16.451 -22.015 1.00 83.56 193 GLY A N 1
ATOM 1553 C CA . GLY A 1 193 ? 5.396 -17.496 -22.684 1.00 83.56 193 GLY A CA 1
ATOM 1554 C C . GLY A 1 193 ? 6.401 -16.995 -23.727 1.00 83.56 193 GLY A C 1
ATOM 1555 O O . GLY A 1 193 ? 7.244 -17.779 -24.155 1.00 83.56 193 GLY A O 1
ATOM 1556 N N . VAL A 1 194 ? 6.392 -15.704 -24.077 1.00 89.88 194 VAL A N 1
ATOM 1557 C CA . VAL A 1 194 ? 7.431 -15.107 -24.931 1.00 89.88 194 VAL A CA 1
ATOM 1558 C C . VAL A 1 194 ? 8.596 -14.614 -24.067 1.00 89.88 194 VAL A C 1
ATOM 1560 O O . VAL A 1 194 ? 8.430 -13.757 -23.197 1.00 89.88 194 VAL A O 1
ATOM 1563 N N . ALA A 1 195 ? 9.789 -15.165 -24.292 1.00 91.94 195 ALA A N 1
ATOM 1564 C CA . ALA A 1 195 ? 11.026 -14.706 -23.662 1.00 91.94 195 ALA A CA 1
ATOM 1565 C C . ALA A 1 195 ? 11.520 -13.405 -24.302 1.00 91.94 195 ALA A C 1
ATOM 1567 O O . ALA A 1 195 ? 11.226 -13.130 -25.465 1.00 91.94 195 ALA A O 1
ATOM 1568 N N . TRP A 1 196 ? 12.325 -12.622 -23.589 1.00 94.31 196 TRP A N 1
ATOM 1569 C CA . TRP A 1 196 ? 12.989 -11.483 -24.212 1.00 94.31 196 TRP A CA 1
ATOM 1570 C C . TRP A 1 196 ? 14.417 -11.271 -23.740 1.00 94.31 196 TRP A C 1
ATOM 1572 O O . TRP A 1 196 ? 14.774 -11.587 -22.610 1.00 94.31 196 TRP A O 1
ATOM 1582 N N . GLU A 1 197 ? 15.224 -10.707 -24.627 1.00 94.62 197 GLU A N 1
ATOM 1583 C CA . GLU A 1 197 ? 16.599 -10.292 -24.382 1.00 94.62 197 GLU A CA 1
ATOM 1584 C C . GLU A 1 197 ? 16.743 -8.832 -24.816 1.00 94.62 197 GLU A C 1
ATOM 1586 O O . GLU A 1 197 ? 16.267 -8.445 -25.882 1.00 94.62 197 GLU A O 1
ATOM 1591 N N . LEU A 1 198 ? 17.386 -8.019 -23.986 1.00 93.00 198 LEU A N 1
ATOM 1592 C CA . LEU A 1 198 ? 17.647 -6.607 -24.225 1.00 93.00 198 LEU A CA 1
ATOM 1593 C C . LEU A 1 198 ? 19.128 -6.328 -23.998 1.00 93.00 198 LEU A C 1
ATOM 1595 O O . LEU A 1 198 ? 19.612 -6.405 -22.872 1.00 93.00 198 LEU A O 1
ATOM 1599 N N . GLU A 1 199 ? 19.823 -5.937 -25.054 1.00 93.06 199 GLU A N 1
ATOM 1600 C CA . GLU A 1 199 ? 21.172 -5.394 -24.996 1.00 93.06 199 GLU A CA 1
ATOM 1601 C C . GLU A 1 199 ? 21.107 -3.862 -25.049 1.00 93.06 199 GLU A C 1
ATOM 1603 O O . GLU A 1 199 ? 20.638 -3.281 -26.030 1.00 93.06 199 GLU A O 1
ATOM 1608 N N . LEU A 1 200 ? 21.578 -3.194 -23.996 1.00 89.88 200 LEU A N 1
ATOM 1609 C CA . LEU A 1 200 ? 21.712 -1.740 -23.951 1.00 89.88 200 LEU A CA 1
ATOM 1610 C C . LEU A 1 200 ? 23.176 -1.351 -24.096 1.00 89.88 200 LEU A C 1
ATOM 1612 O O . LEU A 1 200 ? 23.984 -1.678 -23.229 1.00 89.88 200 LEU A O 1
ATOM 1616 N N . ILE A 1 201 ? 23.504 -0.602 -25.146 1.00 88.06 201 ILE A N 1
ATOM 1617 C CA . ILE A 1 201 ? 24.851 -0.069 -25.342 1.00 88.06 201 ILE A CA 1
ATOM 1618 C C . ILE A 1 201 ? 24.910 1.345 -24.787 1.00 88.06 201 ILE A C 1
ATOM 1620 O O . ILE A 1 201 ? 24.191 2.237 -25.232 1.00 88.06 201 ILE A O 1
ATOM 1624 N N . GLU A 1 202 ? 25.802 1.555 -23.830 1.00 84.69 202 GLU A N 1
ATOM 1625 C CA . GLU A 1 202 ? 26.006 2.825 -23.148 1.00 84.69 202 GLU A CA 1
ATOM 1626 C C . GLU A 1 202 ? 27.462 3.286 -23.297 1.00 84.69 202 GLU A C 1
ATOM 1628 O O . GLU A 1 202 ? 28.338 2.483 -23.629 1.00 84.69 202 GLU A O 1
ATOM 1633 N N . PRO A 1 203 ? 27.773 4.568 -23.019 1.00 77.62 203 PRO A N 1
ATOM 1634 C CA . PRO A 1 203 ? 29.151 5.061 -23.069 1.00 77.62 203 PRO A CA 1
ATOM 1635 C C . PRO A 1 203 ? 30.135 4.266 -22.191 1.00 77.62 203 PRO A C 1
ATOM 1637 O O . PRO A 1 203 ? 31.316 4.202 -22.509 1.00 77.62 203 PRO A O 1
ATOM 1640 N N . GLY A 1 204 ? 29.654 3.659 -21.098 1.00 78.62 204 GLY A N 1
ATOM 1641 C CA . GLY A 1 204 ? 30.457 2.873 -20.154 1.00 78.62 204 GLY A CA 1
ATOM 1642 C C . GLY A 1 204 ? 30.489 1.360 -20.406 1.00 78.62 204 GLY A C 1
ATOM 1643 O O . GLY A 1 204 ? 31.049 0.646 -19.579 1.00 78.62 204 GLY A O 1
ATOM 1644 N N . GLY A 1 205 ? 29.877 0.860 -21.487 1.00 84.56 205 GLY A N 1
ATOM 1645 C CA . GLY A 1 205 ? 29.814 -0.572 -21.808 1.00 84.56 205 GLY A CA 1
ATOM 1646 C C . GLY A 1 205 ? 28.420 -1.051 -22.227 1.00 84.56 205 GLY A C 1
ATOM 1647 O O . GLY A 1 205 ? 27.483 -0.262 -22.331 1.00 84.56 205 GLY A O 1
ATOM 1648 N N . SER A 1 206 ? 28.289 -2.357 -22.472 1.00 86.19 206 SER A N 1
ATOM 1649 C CA . SER A 1 206 ? 27.003 -3.004 -22.769 1.00 86.19 206 SER A CA 1
ATOM 1650 C C . SER A 1 206 ? 26.403 -3.619 -21.502 1.00 86.19 206 SER A C 1
ATOM 1652 O O . SER A 1 206 ? 27.122 -4.192 -20.680 1.00 86.19 206 SER A O 1
ATOM 1654 N N . ARG A 1 207 ? 25.085 -3.496 -21.329 1.00 88.69 207 ARG A N 1
ATOM 1655 C CA . ARG A 1 207 ? 24.316 -4.164 -20.272 1.00 88.69 207 ARG A CA 1
ATOM 1656 C C . ARG A 1 207 ? 23.249 -5.042 -20.905 1.00 88.69 207 ARG A C 1
ATOM 1658 O O . ARG A 1 207 ? 22.350 -4.537 -21.574 1.00 88.69 207 ARG A O 1
ATOM 1665 N N . CYS A 1 208 ? 23.319 -6.338 -20.631 1.00 89.31 208 CYS A N 1
ATOM 1666 C CA . CYS A 1 208 ? 22.338 -7.305 -21.105 1.00 89.31 208 CYS A CA 1
ATOM 1667 C C . CYS A 1 208 ? 21.305 -7.604 -20.021 1.00 89.31 208 CYS A C 1
ATOM 1669 O O . CYS A 1 208 ? 21.644 -7.840 -18.858 1.00 89.31 208 CYS A O 1
ATOM 1671 N N . PHE A 1 209 ? 20.041 -7.628 -20.417 1.00 89.75 209 PHE A N 1
ATOM 1672 C CA . PHE A 1 209 ? 18.925 -8.053 -19.593 1.00 89.75 209 PHE A CA 1
ATOM 1673 C C . PHE A 1 209 ? 18.176 -9.168 -20.306 1.00 89.75 209 PHE A C 1
ATOM 1675 O O . PHE A 1 209 ? 17.965 -9.094 -21.510 1.00 89.75 209 PHE A O 1
ATOM 1682 N N . GLU A 1 210 ? 17.740 -10.179 -19.571 1.00 90.38 210 GLU A N 1
ATOM 1683 C CA . GLU A 1 210 ? 16.912 -11.246 -20.122 1.00 90.38 210 GLU A CA 1
ATOM 1684 C C . GLU A 1 210 ? 15.720 -11.549 -19.223 1.00 90.38 210 GLU A C 1
ATOM 1686 O O . GLU A 1 210 ? 15.789 -11.498 -17.992 1.00 90.38 210 GLU A O 1
ATOM 1691 N N . TYR A 1 211 ? 14.612 -11.906 -19.848 1.00 87.94 211 TYR A N 1
ATOM 1692 C CA . TYR A 1 211 ? 13.468 -12.518 -19.212 1.00 87.94 211 TYR A CA 1
ATOM 1693 C C . TYR A 1 211 ? 13.209 -13.855 -19.880 1.00 87.94 211 TYR A C 1
ATOM 1695 O O . TYR A 1 211 ? 12.993 -13.938 -21.090 1.00 87.94 211 TYR A O 1
ATOM 1703 N N . ARG A 1 212 ? 13.177 -14.902 -19.061 1.00 86.19 212 ARG A N 1
ATOM 1704 C CA . ARG A 1 212 ? 12.700 -16.211 -19.480 1.00 86.19 212 ARG A CA 1
ATOM 1705 C C . ARG A 1 212 ? 11.398 -16.493 -18.743 1.00 86.19 212 ARG A C 1
ATOM 1707 O O . ARG A 1 212 ? 11.392 -16.394 -17.511 1.00 86.19 212 ARG A O 1
ATOM 1714 N N . PRO A 1 213 ? 10.314 -16.834 -19.455 1.00 79.31 213 PRO A N 1
ATOM 1715 C CA . PRO A 1 213 ? 9.096 -17.275 -18.806 1.00 79.31 213 PRO A CA 1
ATOM 1716 C C . PRO A 1 213 ? 9.423 -18.530 -17.984 1.00 79.31 213 PRO A C 1
ATOM 1718 O O . PRO A 1 213 ? 10.137 -19.415 -18.471 1.00 79.31 213 PRO A O 1
ATOM 1721 N N . PRO A 1 214 ? 8.976 -18.605 -16.722 1.00 71.56 214 PRO A N 1
ATOM 1722 C CA . PRO A 1 214 ? 9.253 -19.765 -15.892 1.00 71.56 214 PRO A CA 1
ATOM 1723 C C . PRO A 1 214 ? 8.569 -21.004 -16.491 1.00 71.56 214 PRO A C 1
ATOM 1725 O O . PRO A 1 214 ? 7.436 -20.930 -16.959 1.00 71.56 214 PRO A O 1
ATOM 1728 N N . GLN A 1 215 ? 9.245 -22.158 -16.459 1.00 70.25 215 GLN A N 1
ATOM 1729 C CA . GLN A 1 215 ? 8.711 -23.442 -16.958 1.00 70.25 215 GLN A CA 1
ATOM 1730 C C . GLN A 1 215 ? 7.606 -24.038 -16.051 1.00 70.25 215 GLN A C 1
ATOM 1732 O O . GLN A 1 215 ? 7.174 -25.169 -16.248 1.00 70.25 215 GLN A O 1
ATOM 1737 N N . GLY A 1 216 ? 7.151 -23.282 -15.049 1.00 75.94 216 GLY A N 1
ATOM 1738 C CA . GLY A 1 216 ? 6.129 -23.635 -14.068 1.00 75.94 216 GLY A CA 1
ATOM 1739 C C . GLY A 1 216 ? 5.747 -22.411 -13.229 1.00 75.94 216 GLY A C 1
ATOM 1740 O O . GLY A 1 216 ? 6.212 -21.300 -13.491 1.00 75.94 216 GLY A O 1
ATOM 1741 N N . ALA A 1 217 ? 4.903 -22.593 -12.212 1.00 79.81 217 ALA A N 1
ATOM 1742 C CA . ALA A 1 217 ? 4.566 -21.495 -11.307 1.00 79.81 217 ALA A CA 1
ATOM 1743 C C . ALA A 1 217 ? 5.818 -21.022 -10.533 1.00 79.81 217 ALA A C 1
ATOM 1745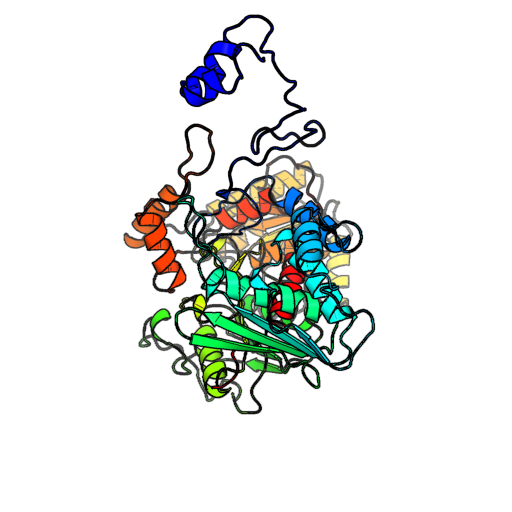 O O . ALA A 1 217 ? 6.606 -21.865 -10.091 1.00 79.81 217 ALA A O 1
ATOM 1746 N N . PRO A 1 218 ? 6.020 -19.701 -10.351 1.00 87.12 218 PRO A N 1
ATOM 1747 C CA . PRO A 1 218 ? 7.164 -19.189 -9.601 1.00 87.12 218 PRO A CA 1
ATOM 1748 C C . PRO A 1 218 ? 7.116 -19.696 -8.158 1.00 87.12 218 PRO A C 1
ATOM 1750 O O . PRO A 1 218 ? 6.056 -19.660 -7.528 1.00 87.12 218 PRO A O 1
ATOM 1753 N N . ARG A 1 219 ? 8.254 -20.123 -7.592 1.00 91.44 219 ARG A N 1
ATOM 1754 C CA . ARG A 1 219 ? 8.283 -20.509 -6.175 1.00 91.44 219 ARG A CA 1
ATOM 1755 C C . ARG A 1 219 ? 8.200 -19.257 -5.308 1.00 91.44 219 ARG A C 1
ATOM 1757 O O . ARG A 1 219 ? 9.142 -18.461 -5.261 1.00 91.44 219 ARG A O 1
ATOM 1764 N N . VAL A 1 220 ? 7.094 -19.107 -4.584 1.00 95.75 220 VAL A N 1
ATOM 1765 C CA . VAL A 1 220 ? 6.856 -17.972 -3.687 1.00 95.75 220 VAL A CA 1
ATOM 1766 C C . VAL A 1 220 ? 7.092 -18.383 -2.237 1.00 95.75 220 VAL A C 1
ATOM 1768 O O . VAL A 1 220 ? 6.487 -19.333 -1.748 1.00 95.75 220 VAL A O 1
ATOM 1771 N N . TRP A 1 221 ? 7.939 -17.645 -1.521 1.00 97.69 221 TRP A N 1
ATOM 1772 C CA . TRP A 1 221 ? 8.105 -17.770 -0.072 1.00 97.69 221 TRP A CA 1
ATOM 1773 C C . TRP A 1 221 ? 7.458 -16.603 0.664 1.00 97.69 221 TRP A C 1
ATOM 1775 O O . TRP A 1 221 ? 7.746 -15.439 0.384 1.00 97.69 221 TRP A O 1
ATOM 1785 N N . VAL A 1 222 ? 6.647 -16.917 1.671 1.00 97.94 222 VAL A N 1
ATOM 1786 C CA . VAL A 1 222 ? 5.954 -15.943 2.519 1.00 97.94 222 VAL A CA 1
ATOM 1787 C C . VAL A 1 222 ? 6.556 -15.958 3.920 1.00 97.94 222 VAL A C 1
ATOM 1789 O O . VAL A 1 222 ? 6.385 -16.910 4.681 1.00 97.94 222 VAL A O 1
ATOM 1792 N N . LEU A 1 223 ? 7.277 -14.895 4.284 1.00 97.81 223 LEU A N 1
ATOM 1793 C CA . LEU A 1 223 ? 7.990 -14.818 5.561 1.00 97.81 223 LEU A CA 1
ATOM 1794 C C . LEU A 1 223 ? 7.068 -14.330 6.686 1.00 97.81 223 LEU A C 1
ATOM 1796 O O . LEU A 1 223 ? 6.902 -13.123 6.887 1.00 97.81 223 LEU A O 1
ATOM 1800 N N . LEU A 1 224 ? 6.506 -15.263 7.456 1.00 96.50 224 LEU A N 1
ATOM 1801 C CA . LEU A 1 224 ? 5.585 -14.956 8.551 1.00 96.50 224 LEU A CA 1
ATOM 1802 C C . LEU A 1 224 ? 6.354 -14.557 9.811 1.00 96.50 224 LEU A C 1
ATOM 1804 O O . LEU A 1 224 ? 7.196 -15.294 10.318 1.00 96.50 224 LEU A O 1
ATOM 1808 N N . GLY A 1 225 ? 6.064 -13.368 10.329 1.00 91.56 225 GLY A N 1
ATOM 1809 C CA . GLY A 1 225 ? 6.722 -12.801 11.495 1.00 91.56 225 GLY A CA 1
ATOM 1810 C C . GLY A 1 225 ? 5.876 -12.852 12.765 1.00 91.56 225 GLY A C 1
ATOM 1811 O O . GLY A 1 225 ? 4.916 -13.602 12.917 1.00 91.56 225 GLY A O 1
ATOM 1812 N N . ARG A 1 226 ? 6.248 -11.985 13.709 1.00 86.44 226 ARG A N 1
ATOM 1813 C CA . ARG A 1 226 ? 5.643 -11.881 15.049 1.00 86.44 226 ARG A CA 1
ATOM 1814 C C . ARG A 1 226 ? 4.255 -11.227 15.093 1.00 86.44 226 ARG A C 1
ATOM 1816 O O . ARG A 1 226 ? 3.615 -11.265 16.137 1.00 86.44 226 ARG A O 1
ATOM 1823 N N . HIS A 1 227 ? 3.883 -10.494 14.046 1.00 85.56 227 HIS A N 1
ATOM 1824 C CA . HIS A 1 227 ? 2.743 -9.580 14.054 1.00 85.56 227 HIS A CA 1
ATOM 1825 C C . HIS A 1 227 ? 1.654 -10.128 13.149 1.00 85.56 227 HIS A C 1
ATOM 1827 O O . HIS A 1 227 ? 1.812 -10.138 11.934 1.00 85.56 227 HIS A O 1
ATOM 1833 N N . GLU A 1 228 ? 0.536 -10.528 13.740 1.00 81.44 228 GLU A N 1
ATOM 1834 C CA . GLU A 1 228 ? -0.533 -11.204 13.006 1.00 81.44 228 GLU A CA 1
ATOM 1835 C C . GLU A 1 228 ? -1.128 -10.340 11.882 1.00 81.44 228 GLU A C 1
ATOM 1837 O O . GLU A 1 228 ? -1.312 -10.805 10.766 1.00 81.44 228 GLU A O 1
ATOM 1842 N N . GLY A 1 229 ? -1.322 -9.039 12.125 1.00 82.25 229 GLY A N 1
ATOM 1843 C CA . GLY A 1 229 ? -1.786 -8.115 11.083 1.00 82.25 229 GLY A CA 1
ATOM 1844 C C . GLY A 1 229 ? -0.774 -7.869 9.955 1.00 82.25 229 GLY A C 1
ATOM 1845 O O . GLY A 1 229 ? -1.166 -7.426 8.884 1.00 82.25 229 GLY A O 1
ATOM 1846 N N . ASP A 1 230 ? 0.519 -8.136 10.165 1.00 89.69 230 ASP A N 1
ATOM 1847 C CA . ASP A 1 230 ? 1.512 -8.101 9.082 1.00 89.69 230 ASP A CA 1
ATOM 1848 C C . ASP A 1 230 ? 1.464 -9.416 8.282 1.00 89.69 230 ASP A C 1
ATOM 1850 O O . ASP A 1 230 ? 1.533 -9.391 7.056 1.00 89.69 230 ASP A O 1
ATOM 1854 N N . ASN A 1 231 ? 1.291 -10.549 8.971 1.00 91.56 231 ASN A N 1
ATOM 1855 C CA . ASN A 1 231 ? 1.169 -11.876 8.363 1.00 91.56 231 ASN A CA 1
ATOM 1856 C C . ASN A 1 231 ? -0.061 -11.975 7.453 1.00 91.56 231 ASN A C 1
ATOM 1858 O O . ASN A 1 231 ? 0.054 -12.468 6.336 1.00 91.56 231 ASN A O 1
ATOM 1862 N N . ARG A 1 232 ? -1.209 -11.437 7.881 1.00 88.44 232 ARG A N 1
ATOM 1863 C CA . ARG A 1 232 ? -2.439 -11.428 7.071 1.00 88.44 232 ARG A CA 1
ATOM 1864 C C . ARG A 1 232 ? -2.286 -10.687 5.748 1.00 88.44 232 ARG A C 1
ATOM 1866 O O . ARG A 1 232 ? -2.764 -11.179 4.739 1.00 88.44 232 ARG A O 1
ATOM 1873 N N . GLN A 1 233 ? -1.582 -9.554 5.728 1.00 92.19 233 GLN A N 1
ATOM 1874 C CA . GLN A 1 233 ? -1.323 -8.823 4.477 1.00 92.19 233 GLN A CA 1
ATOM 1875 C C . GLN A 1 233 ? -0.480 -9.645 3.505 1.00 92.19 233 GLN A C 1
ATOM 1877 O O . GLN A 1 233 ? -0.707 -9.605 2.300 1.00 92.19 233 GLN A O 1
ATOM 1882 N N . LEU A 1 234 ? 0.511 -10.371 4.029 1.00 94.81 234 LEU A N 1
ATOM 1883 C CA . LEU A 1 234 ? 1.374 -11.216 3.213 1.00 94.81 234 LEU A CA 1
ATOM 1884 C C . LEU A 1 234 ? 0.610 -12.399 2.624 1.00 94.81 234 LEU A C 1
ATOM 1886 O O . LEU A 1 234 ? 0.776 -12.683 1.443 1.00 94.81 234 LEU A O 1
ATOM 1890 N N . LEU A 1 235 ? -0.232 -13.048 3.430 1.00 93.06 235 LEU A N 1
ATOM 1891 C CA . LEU A 1 235 ? -1.086 -14.146 2.979 1.00 93.06 235 LEU A CA 1
ATOM 1892 C C . LEU A 1 235 ? -2.115 -13.662 1.954 1.00 93.06 235 LEU A C 1
ATOM 1894 O O . LEU A 1 235 ? -2.200 -14.244 0.882 1.00 93.06 235 LEU A O 1
ATOM 1898 N N . ALA A 1 236 ? -2.792 -12.537 2.209 1.00 90.75 236 ALA A N 1
ATOM 1899 C CA . ALA A 1 236 ? -3.748 -11.955 1.267 1.00 90.75 236 ALA A CA 1
ATOM 1900 C C . ALA A 1 236 ? -3.105 -11.617 -0.089 1.00 90.75 236 ALA A C 1
ATOM 1902 O O . ALA A 1 236 ? -3.705 -11.863 -1.132 1.00 90.75 236 ALA A O 1
ATOM 1903 N N . LEU A 1 237 ? -1.876 -11.085 -0.087 1.00 93.75 237 LEU A N 1
ATOM 1904 C CA . LEU A 1 237 ? -1.124 -10.852 -1.320 1.00 93.75 237 LEU A CA 1
ATOM 1905 C C . LEU A 1 237 ? -0.742 -12.168 -2.010 1.00 93.75 237 LEU A C 1
ATOM 1907 O O . LEU A 1 237 ? -0.893 -12.275 -3.222 1.00 93.75 237 LEU A O 1
ATOM 1911 N N . ALA A 1 238 ? -0.257 -13.159 -1.260 1.00 93.69 238 ALA A N 1
ATOM 1912 C CA . ALA A 1 238 ? 0.137 -14.455 -1.810 1.00 93.69 238 ALA A CA 1
ATOM 1913 C C . ALA A 1 238 ? -1.049 -15.194 -2.455 1.00 93.69 238 ALA A C 1
ATOM 1915 O O . ALA A 1 238 ? -0.936 -15.673 -3.579 1.00 93.69 238 ALA A O 1
ATOM 1916 N N . GLU A 1 239 ? -2.201 -15.213 -1.782 1.00 91.81 239 GLU A N 1
ATOM 1917 C CA . GLU A 1 239 ? -3.455 -15.775 -2.288 1.00 91.81 239 GLU A CA 1
ATOM 1918 C C . GLU A 1 239 ? -3.935 -15.040 -3.546 1.00 91.81 239 GLU A C 1
ATOM 1920 O O . GLU A 1 239 ? -4.270 -15.676 -4.542 1.00 91.81 239 GLU A O 1
ATOM 1925 N N . ALA A 1 240 ? -3.913 -13.701 -3.541 1.00 90.81 240 ALA A N 1
ATOM 1926 C CA . ALA A 1 240 ? -4.347 -12.896 -4.685 1.00 90.81 240 ALA A CA 1
ATOM 1927 C C . ALA A 1 240 ? -3.427 -13.022 -5.914 1.00 90.81 240 ALA A C 1
ATOM 1929 O O . ALA A 1 240 ? -3.873 -12.819 -7.043 1.00 90.81 240 ALA A O 1
ATOM 1930 N N . LEU A 1 241 ? -2.153 -13.393 -5.729 1.00 90.44 241 LEU A N 1
ATOM 1931 C CA . LEU A 1 241 ? -1.261 -13.718 -6.846 1.00 90.44 241 LEU A CA 1
ATOM 1932 C C . LEU A 1 241 ? -1.704 -14.988 -7.590 1.00 90.44 241 LEU A C 1
ATOM 1934 O O . LEU A 1 241 ? -1.395 -15.115 -8.777 1.00 90.44 241 LEU A O 1
ATOM 1938 N N . GLY A 1 242 ? -2.418 -15.903 -6.921 1.00 87.12 242 GLY A N 1
ATOM 1939 C CA . GLY A 1 242 ? -2.914 -17.163 -7.488 1.00 87.12 242 GLY A CA 1
ATOM 1940 C C . GLY A 1 242 ? -1.836 -18.226 -7.734 1.00 87.12 242 GLY A C 1
ATOM 1941 O O . GLY A 1 242 ? -2.119 -19.254 -8.339 1.00 87.12 242 GLY A O 1
ATOM 1942 N N . SER A 1 243 ? -0.595 -17.990 -7.295 1.00 83.06 243 SER A N 1
ATOM 1943 C CA . SER A 1 243 ? 0.511 -18.952 -7.405 1.00 83.06 243 SER A CA 1
ATOM 1944 C C . SER A 1 243 ? 0.643 -19.779 -6.120 1.00 83.06 243 SER A C 1
ATOM 1946 O O . SER A 1 243 ? 0.460 -19.218 -5.036 1.00 83.06 243 SER A O 1
ATOM 1948 N N . PRO A 1 244 ? 1.013 -21.072 -6.192 1.00 90.25 244 PRO A N 1
ATOM 1949 C CA . PRO A 1 244 ? 1.377 -21.845 -5.009 1.00 90.25 244 PRO A CA 1
ATOM 1950 C C . PRO A 1 244 ? 2.488 -21.150 -4.214 1.00 90.25 244 PRO A C 1
ATOM 1952 O O . PRO A 1 244 ? 3.471 -20.672 -4.788 1.00 90.25 244 PRO A O 1
ATOM 1955 N N . PHE A 1 245 ? 2.343 -21.094 -2.891 1.00 94.94 245 PHE A N 1
ATOM 1956 C CA . PHE A 1 245 ? 3.314 -20.446 -2.017 1.00 94.94 245 PHE A CA 1
ATOM 1957 C C . PHE A 1 245 ? 3.623 -21.283 -0.777 1.00 94.94 245 PHE A C 1
ATOM 1959 O O . PHE A 1 245 ? 2.781 -22.005 -0.251 1.00 94.94 245 PHE A O 1
ATOM 1966 N N . GLU A 1 246 ? 4.849 -21.141 -0.286 1.00 96.25 246 GLU A N 1
ATOM 1967 C CA . GLU A 1 246 ? 5.338 -21.781 0.929 1.00 96.25 246 GLU A CA 1
ATOM 1968 C C . GLU A 1 246 ? 5.460 -20.728 2.034 1.00 96.25 246 GLU A C 1
ATOM 1970 O O . GLU A 1 246 ? 6.110 -19.691 1.867 1.00 96.25 246 GLU A O 1
ATOM 1975 N N . THR A 1 247 ? 4.861 -20.978 3.195 1.00 97.00 247 THR A N 1
ATOM 1976 C CA . THR A 1 247 ? 5.067 -20.120 4.365 1.00 97.00 247 THR A CA 1
ATOM 1977 C C . THR A 1 247 ? 6.360 -20.495 5.080 1.00 97.00 247 THR A C 1
ATOM 1979 O O . THR A 1 247 ? 6.703 -21.671 5.166 1.00 97.00 247 THR A O 1
ATOM 1982 N N . ARG A 1 248 ? 7.067 -19.493 5.615 1.00 96.88 248 ARG A N 1
ATOM 1983 C CA . ARG A 1 248 ? 8.244 -19.668 6.476 1.00 96.88 248 ARG A CA 1
ATOM 1984 C C . ARG A 1 248 ? 8.059 -18.891 7.766 1.00 96.88 248 ARG A C 1
ATOM 1986 O O . ARG A 1 248 ? 8.164 -17.659 7.771 1.00 96.88 248 ARG A O 1
ATOM 1993 N N . ARG A 1 249 ? 7.772 -19.584 8.872 1.00 96.94 249 ARG A N 1
ATOM 1994 C CA . ARG A 1 249 ? 7.583 -18.935 10.176 1.00 96.94 249 ARG A CA 1
ATOM 1995 C C . ARG A 1 249 ? 8.911 -18.537 10.816 1.00 96.94 249 ARG A C 1
ATOM 1997 O O . ARG A 1 249 ? 9.772 -19.363 11.109 1.00 96.94 249 ARG A O 1
ATOM 2004 N N . LEU A 1 250 ? 9.051 -17.241 11.089 1.00 95.44 250 LEU A N 1
ATOM 2005 C CA . LEU A 1 250 ? 10.246 -16.627 11.659 1.00 95.44 250 LEU A CA 1
ATOM 2006 C C . LEU A 1 250 ? 10.031 -16.241 13.125 1.00 95.44 250 LEU A C 1
ATOM 2008 O O . LEU A 1 250 ? 9.177 -15.414 13.463 1.00 95.44 250 LEU A O 1
ATOM 2012 N N . VAL A 1 251 ? 10.883 -16.767 14.003 1.00 93.81 251 VAL A N 1
ATOM 2013 C CA . VAL A 1 251 ? 10.920 -16.423 15.427 1.00 93.81 251 VAL A CA 1
ATOM 2014 C C . VAL A 1 251 ? 12.168 -15.595 15.710 1.00 93.81 251 VAL A C 1
ATOM 2016 O O . VAL A 1 251 ? 13.288 -15.986 15.401 1.00 93.81 251 VAL A O 1
ATOM 2019 N N . PHE A 1 252 ? 11.994 -14.417 16.309 1.00 90.25 252 PHE A N 1
ATOM 2020 C CA . PHE A 1 252 ? 13.091 -13.477 16.550 1.00 90.25 252 PHE A CA 1
ATOM 2021 C C . PHE A 1 252 ? 13.520 -13.462 18.019 1.00 90.25 252 PHE A C 1
ATOM 2023 O O . PHE A 1 252 ? 12.687 -13.439 18.928 1.00 90.25 252 PHE A O 1
ATOM 2030 N N . LYS A 1 253 ? 14.833 -13.381 18.256 1.00 87.62 253 LYS A N 1
ATOM 2031 C CA . LYS A 1 253 ? 15.427 -13.262 19.595 1.00 87.62 253 LYS A CA 1
ATOM 2032 C C . LYS A 1 253 ? 14.974 -11.967 20.288 1.00 87.62 253 LYS A C 1
ATOM 2034 O O . LYS A 1 253 ? 14.883 -10.908 19.666 1.00 87.62 253 LYS A O 1
ATOM 2039 N N . ARG A 1 254 ? 14.782 -12.020 21.614 1.00 75.56 254 ARG A N 1
ATOM 2040 C CA . ARG A 1 254 ? 14.440 -10.848 22.455 1.00 75.56 254 ARG A CA 1
ATOM 2041 C C . ARG A 1 254 ? 15.628 -9.905 22.757 1.00 75.56 254 ARG A C 1
ATOM 2043 O O . ARG A 1 254 ? 15.400 -8.807 23.259 1.00 75.56 254 ARG A O 1
ATOM 2050 N N . ARG A 1 255 ? 16.881 -10.303 22.479 1.00 67.19 255 ARG A N 1
ATOM 2051 C CA . ARG A 1 255 ? 18.104 -9.583 22.911 1.00 67.19 255 ARG A CA 1
ATOM 2052 C C . ARG A 1 255 ? 18.315 -8.221 22.210 1.00 67.19 255 ARG A C 1
ATOM 2054 O O . ARG A 1 255 ? 17.999 -8.059 21.032 1.00 67.19 255 ARG A O 1
ATOM 2061 N N . ARG A 1 256 ? 18.876 -7.248 22.954 1.00 54.22 256 ARG A N 1
ATOM 2062 C CA . ARG A 1 256 ? 19.055 -5.825 22.564 1.00 54.22 256 ARG A CA 1
ATOM 2063 C C . ARG A 1 256 ? 20.334 -5.496 21.772 1.00 54.22 256 ARG A C 1
ATOM 2065 O O . ARG A 1 256 ? 20.317 -4.512 21.041 1.00 54.22 256 ARG A O 1
ATOM 2072 N N . LEU A 1 257 ? 21.407 -6.279 21.896 1.00 50.41 257 LEU A N 1
ATOM 2073 C CA . LEU A 1 257 ? 22.735 -5.977 21.326 1.00 50.41 257 LEU A CA 1
ATOM 2074 C C . LEU A 1 257 ? 22.864 -6.427 19.866 1.00 50.41 257 LEU A C 1
ATOM 2076 O O . LEU A 1 257 ? 23.579 -7.367 19.544 1.00 50.41 257 LEU A O 1
ATOM 2080 N N . ILE A 1 258 ? 22.114 -5.793 18.971 1.00 63.53 258 ILE A N 1
ATOM 2081 C CA . ILE A 1 258 ? 22.223 -6.054 17.534 1.00 63.53 258 ILE A CA 1
ATOM 2082 C C . ILE A 1 258 ? 22.331 -4.708 16.838 1.00 63.53 258 ILE A C 1
ATOM 2084 O O . ILE A 1 258 ? 21.549 -3.807 17.158 1.00 63.53 258 ILE A O 1
ATOM 2088 N N . LEU A 1 259 ? 23.269 -4.615 15.888 1.00 68.81 259 LEU A N 1
ATOM 2089 C CA . LEU A 1 259 ? 23.487 -3.472 14.998 1.00 68.81 259 LEU A CA 1
ATOM 2090 C C . LEU A 1 259 ? 22.165 -2.768 14.623 1.00 68.81 259 LEU A C 1
ATOM 2092 O O . LEU A 1 259 ? 21.133 -3.440 14.436 1.00 68.81 259 LEU A O 1
ATOM 2096 N N . PRO A 1 260 ? 22.168 -1.428 14.474 1.00 75.44 260 PRO A N 1
ATOM 2097 C CA . PRO A 1 260 ? 21.045 -0.685 13.910 1.00 75.44 260 PRO A CA 1
ATOM 2098 C C . PRO A 1 260 ? 20.470 -1.381 12.667 1.00 75.44 260 PRO A C 1
ATOM 2100 O O . PRO A 1 260 ? 21.206 -1.981 11.890 1.00 75.44 260 PRO A O 1
ATOM 2103 N N . MET A 1 261 ? 19.145 -1.344 12.479 1.00 76.31 261 MET A N 1
ATOM 2104 C CA . MET A 1 261 ? 18.477 -2.122 11.415 1.00 76.31 261 MET A CA 1
ATOM 2105 C C . MET A 1 261 ? 19.048 -1.867 10.018 1.00 76.31 261 MET A C 1
ATOM 2107 O O . MET A 1 261 ? 19.232 -2.816 9.262 1.00 76.31 261 MET A O 1
ATOM 2111 N N . TRP A 1 262 ? 19.391 -0.616 9.721 1.00 77.12 262 TRP A N 1
ATOM 2112 C CA . TRP A 1 262 ? 19.944 -0.216 8.433 1.00 77.12 262 TRP A CA 1
ATOM 2113 C C . TRP A 1 262 ? 21.354 -0.785 8.174 1.00 77.12 262 TRP A C 1
ATOM 2115 O O . TRP A 1 262 ? 21.712 -0.995 7.020 1.00 77.12 262 TRP A O 1
ATOM 2125 N N . LEU A 1 263 ? 22.107 -1.142 9.225 1.00 83.44 263 LEU A N 1
ATOM 2126 C CA . LEU A 1 263 ? 23.450 -1.738 9.141 1.00 83.44 263 LEU A CA 1
ATOM 2127 C C . LEU A 1 263 ? 23.456 -3.271 9.076 1.00 83.44 263 LEU A C 1
ATOM 2129 O O . LEU A 1 263 ? 24.499 -3.869 8.842 1.00 83.44 263 LEU A O 1
ATOM 2133 N N . GLN A 1 264 ? 22.321 -3.944 9.279 1.00 82.50 264 GLN A N 1
ATOM 2134 C CA . GLN A 1 264 ? 22.314 -5.413 9.353 1.00 82.50 264 GLN A CA 1
ATOM 2135 C C . GLN A 1 264 ? 22.539 -6.113 8.012 1.00 82.50 264 GLN A C 1
ATOM 2137 O O . GLN A 1 264 ? 22.797 -7.316 7.999 1.00 82.50 264 GLN A O 1
ATOM 2142 N N . GLY A 1 265 ? 22.445 -5.394 6.892 1.00 88.38 265 GLY A N 1
ATOM 2143 C CA . GLY A 1 265 ? 22.658 -6.000 5.584 1.00 88.38 265 GLY A CA 1
ATOM 2144 C C . GLY A 1 265 ? 21.693 -7.166 5.337 1.00 88.38 265 GLY A C 1
ATOM 2145 O O . GLY A 1 265 ? 20.521 -7.122 5.720 1.00 88.38 265 GLY A O 1
ATOM 2146 N N . ALA A 1 266 ? 22.209 -8.213 4.705 1.00 92.88 266 ALA A N 1
ATOM 2147 C CA . ALA A 1 266 ? 21.566 -9.512 4.668 1.00 92.88 266 ALA A CA 1
ATOM 2148 C C . ALA A 1 266 ? 22.111 -10.398 5.791 1.00 92.88 266 ALA A C 1
ATOM 2150 O O . ALA A 1 266 ? 23.310 -10.683 5.826 1.00 92.88 266 ALA A O 1
ATOM 2151 N N . SER A 1 267 ? 21.246 -10.805 6.717 1.00 91.38 267 SER A N 1
ATOM 2152 C CA . SER A 1 267 ? 21.667 -11.487 7.939 1.00 91.38 267 SER A CA 1
ATOM 2153 C C . SER A 1 267 ? 20.531 -12.273 8.587 1.00 91.38 267 SER A C 1
ATOM 2155 O O . SER A 1 267 ? 19.375 -11.854 8.562 1.00 91.38 267 SER A O 1
ATOM 2157 N N . LEU A 1 268 ? 20.893 -13.372 9.255 1.00 91.56 268 LEU A N 1
ATOM 2158 C CA . LEU A 1 268 ? 20.018 -14.149 10.138 1.00 91.56 268 LEU A CA 1
ATOM 2159 C C . LEU A 1 268 ? 20.284 -13.876 11.631 1.00 91.56 268 LEU A C 1
ATOM 2161 O O . LEU A 1 268 ? 19.732 -14.561 12.485 1.00 91.56 268 LEU A O 1
ATOM 2165 N N . ALA A 1 269 ? 21.114 -12.886 11.988 1.00 88.06 269 ALA A N 1
ATOM 2166 C CA . ALA A 1 269 ? 21.588 -12.689 13.367 1.00 88.06 269 ALA A CA 1
ATOM 2167 C C . ALA A 1 269 ? 20.457 -12.544 14.410 1.00 88.06 269 ALA A C 1
ATOM 2169 O O . ALA A 1 269 ? 20.578 -13.017 15.547 1.00 88.06 269 ALA A O 1
ATOM 2170 N N . ARG A 1 270 ? 19.335 -11.920 14.016 1.00 86.62 270 ARG A N 1
ATOM 2171 C CA . ARG A 1 270 ? 18.143 -11.728 14.865 1.00 86.62 270 ARG A CA 1
ATOM 2172 C C . ARG A 1 270 ? 17.253 -12.960 14.973 1.00 86.62 270 ARG A C 1
ATOM 2174 O O . ARG A 1 270 ? 16.420 -13.004 15.880 1.00 86.62 270 ARG A O 1
ATOM 2181 N N . LEU A 1 271 ? 17.388 -13.899 14.047 1.00 90.50 271 LEU A N 1
ATOM 2182 C CA . LEU A 1 271 ? 16.544 -15.076 13.970 1.00 90.50 271 LEU A CA 1
ATOM 2183 C C . LEU A 1 271 ? 16.960 -16.073 15.054 1.00 90.50 271 LEU A C 1
ATOM 2185 O O . LEU A 1 271 ? 18.148 -16.333 15.271 1.00 90.50 271 LEU A O 1
ATOM 2189 N N . ASP A 1 272 ? 15.977 -16.616 15.756 1.00 91.44 272 ASP A N 1
ATOM 2190 C CA . ASP A 1 272 ? 16.144 -17.815 16.558 1.00 91.44 272 ASP A CA 1
ATOM 2191 C C . ASP A 1 272 ? 16.031 -19.021 15.623 1.00 91.44 272 ASP A C 1
ATOM 2193 O O . ASP A 1 272 ? 14.934 -19.470 15.298 1.00 91.44 272 ASP A O 1
ATOM 2197 N N . ARG A 1 273 ? 17.181 -19.505 15.146 1.00 89.44 273 ARG A N 1
ATOM 2198 C CA . ARG A 1 273 ? 17.257 -20.584 14.149 1.00 89.44 273 ARG A CA 1
ATOM 2199 C C . ARG A 1 273 ? 16.674 -21.909 14.639 1.00 89.44 273 ARG A C 1
ATOM 2201 O O . ARG A 1 273 ? 16.324 -22.723 13.807 1.00 89.44 273 ARG A O 1
ATOM 2208 N N . ARG A 1 274 ? 16.581 -22.125 15.957 1.00 90.25 274 ARG A N 1
ATOM 2209 C CA . ARG A 1 274 ? 16.018 -23.363 16.523 1.00 90.25 274 ARG A CA 1
ATOM 2210 C C . ARG A 1 274 ? 14.493 -23.353 16.537 1.00 90.25 274 ARG A C 1
ATOM 2212 O O . ARG A 1 274 ? 13.876 -24.404 16.562 1.00 90.25 274 ARG A O 1
ATOM 2219 N N . ARG A 1 275 ? 13.894 -22.160 16.584 1.00 92.12 275 ARG A N 1
ATOM 2220 C CA . ARG A 1 275 ? 12.438 -21.966 16.673 1.00 92.12 275 ARG A CA 1
ATOM 2221 C C . ARG A 1 275 ? 11.806 -21.472 15.379 1.00 92.12 275 ARG A C 1
ATOM 2223 O O . ARG A 1 275 ? 10.588 -21.358 15.311 1.00 92.12 275 ARG A O 1
ATOM 2230 N N . SER A 1 276 ? 12.632 -21.083 14.418 1.00 93.44 276 SER A N 1
ATOM 2231 C CA . SER A 1 276 ? 12.185 -20.676 13.092 1.00 93.44 276 SER A CA 1
ATOM 2232 C C . SER A 1 276 ? 12.232 -21.877 12.174 1.00 93.44 276 SER A C 1
ATOM 2234 O O . SER A 1 276 ? 13.086 -22.744 12.351 1.00 93.44 276 SER A O 1
ATOM 2236 N N . GLU A 1 277 ? 11.352 -21.891 11.186 1.00 92.25 277 GLU A N 1
ATOM 2237 C CA . GLU A 1 277 ? 11.434 -22.878 10.119 1.00 92.25 277 GLU A CA 1
ATOM 2238 C C . GLU A 1 277 ? 12.762 -22.762 9.367 1.00 92.25 277 GLU A C 1
ATOM 2240 O O . GLU A 1 277 ? 13.374 -21.686 9.281 1.00 92.25 277 GLU A O 1
ATOM 2245 N N . GLU A 1 278 ? 13.215 -23.898 8.844 1.00 92.25 278 GLU A N 1
ATOM 2246 C CA . GLU A 1 278 ? 14.457 -23.968 8.099 1.00 92.25 278 GLU A CA 1
ATOM 2247 C C . GLU A 1 278 ? 14.356 -23.174 6.789 1.00 92.25 278 GLU A C 1
ATOM 2249 O O . GLU A 1 278 ? 13.342 -23.178 6.093 1.00 92.25 278 GLU A O 1
ATOM 2254 N N . LEU A 1 279 ? 15.432 -22.453 6.472 1.00 94.88 279 LEU A N 1
ATOM 2255 C CA . LEU A 1 279 ? 15.586 -21.709 5.226 1.00 94.88 279 LEU A CA 1
ATOM 2256 C C . LEU A 1 279 ? 16.673 -22.402 4.405 1.00 94.88 279 LEU A C 1
ATOM 2258 O O . LEU A 1 279 ? 17.844 -22.014 4.471 1.00 94.88 279 LEU A O 1
ATOM 2262 N N . SER A 1 280 ? 16.280 -23.446 3.685 1.00 93.12 280 SER A N 1
ATOM 2263 C CA . SER A 1 280 ? 17.145 -24.288 2.859 1.00 93.12 280 SER A CA 1
ATOM 2264 C C . SER A 1 280 ? 16.681 -24.291 1.395 1.00 93.12 280 SER A C 1
ATOM 2266 O O . SER A 1 280 ? 15.554 -23.886 1.100 1.00 93.12 280 SER A O 1
ATOM 2268 N N . PRO A 1 281 ? 17.551 -24.692 0.450 1.00 90.81 281 PRO A N 1
ATOM 2269 C CA . PRO A 1 281 ? 17.146 -24.909 -0.931 1.00 90.81 281 PRO A CA 1
ATOM 2270 C C . PRO A 1 281 ? 16.001 -25.937 -1.032 1.00 90.81 281 PRO A C 1
ATOM 2272 O O . PRO A 1 281 ? 15.896 -26.815 -0.177 1.00 90.81 281 PRO A O 1
ATOM 2275 N N . PRO A 1 282 ? 15.193 -25.887 -2.101 1.00 92.19 282 PRO A N 1
ATOM 2276 C CA . PRO A 1 282 ? 15.383 -25.051 -3.283 1.00 92.19 282 PRO A CA 1
ATOM 2277 C C . PRO A 1 282 ? 14.889 -23.603 -3.074 1.00 92.19 282 PRO A C 1
ATOM 2279 O O . PRO A 1 282 ? 13.806 -23.358 -2.550 1.00 92.19 282 PRO A O 1
ATOM 2282 N N . TRP A 1 283 ? 15.716 -22.624 -3.461 1.00 93.56 283 TRP A N 1
ATOM 2283 C CA . TRP A 1 283 ? 15.459 -21.204 -3.187 1.00 93.56 283 TRP A CA 1
ATOM 2284 C C . TRP A 1 283 ? 14.239 -20.666 -3.961 1.00 93.56 283 TRP A C 1
ATOM 2286 O O . TRP A 1 283 ? 13.935 -21.176 -5.042 1.00 93.56 283 TRP A O 1
ATOM 2296 N N . PRO A 1 284 ? 13.535 -19.649 -3.426 1.00 93.69 284 PRO A N 1
ATOM 2297 C CA . PRO A 1 284 ? 12.364 -19.069 -4.076 1.00 93.69 284 PRO A CA 1
ATOM 2298 C C . PRO A 1 284 ? 12.733 -18.099 -5.203 1.00 93.69 284 PRO A C 1
ATOM 2300 O O . PRO A 1 284 ? 13.764 -17.427 -5.148 1.00 93.69 284 PRO A O 1
ATOM 2303 N N . ASP A 1 285 ? 11.824 -17.947 -6.162 1.00 91.50 285 ASP A N 1
ATOM 2304 C CA . ASP A 1 285 ? 11.866 -16.885 -7.171 1.00 91.50 285 ASP A CA 1
ATOM 2305 C C . ASP A 1 285 ? 11.369 -15.551 -6.611 1.00 91.50 285 ASP A C 1
ATOM 2307 O O . ASP A 1 285 ? 11.828 -14.486 -7.029 1.00 91.50 285 ASP A O 1
ATOM 2311 N N . LEU A 1 286 ? 10.441 -15.609 -5.651 1.00 95.50 286 LEU A N 1
ATOM 2312 C CA . LEU A 1 286 ? 9.800 -14.454 -5.032 1.00 95.50 286 LEU A CA 1
ATOM 2313 C C . LEU A 1 286 ? 9.740 -14.611 -3.512 1.00 95.50 286 LEU A C 1
ATOM 2315 O O . LEU A 1 286 ? 9.275 -15.623 -2.994 1.00 95.50 286 LEU A O 1
ATOM 2319 N N . VAL A 1 287 ? 10.150 -13.575 -2.787 1.00 97.94 287 VAL A N 1
ATOM 2320 C CA . VAL A 1 287 ? 10.032 -13.491 -1.329 1.00 97.94 287 VAL A CA 1
ATOM 2321 C C . VAL A 1 287 ? 9.083 -12.358 -0.966 1.00 97.94 287 VAL A C 1
ATOM 2323 O O . VAL A 1 287 ? 9.365 -11.190 -1.245 1.00 97.94 287 VAL A O 1
ATOM 2326 N N . LEU A 1 288 ? 7.996 -12.701 -0.278 1.00 98.31 288 LEU A N 1
ATOM 2327 C CA . LEU A 1 288 ? 7.063 -11.761 0.331 1.00 98.31 288 LEU A CA 1
ATOM 2328 C C . LEU A 1 288 ? 7.417 -11.579 1.811 1.00 98.31 288 LEU A C 1
ATOM 2330 O O . LEU A 1 288 ? 7.451 -12.536 2.588 1.00 98.31 288 LEU A O 1
ATOM 2334 N N . ALA A 1 289 ? 7.687 -10.340 2.221 1.00 97.62 289 ALA A N 1
ATOM 2335 C CA . ALA A 1 289 ? 8.129 -10.013 3.575 1.00 97.62 289 ALA A CA 1
ATOM 2336 C C . ALA A 1 289 ? 7.464 -8.727 4.099 1.00 97.62 289 ALA A C 1
ATOM 2338 O O . ALA A 1 289 ? 7.129 -7.841 3.321 1.00 97.62 289 ALA A O 1
ATOM 2339 N N . CYS A 1 290 ? 7.287 -8.578 5.421 1.00 95.62 290 CYS A N 1
ATOM 2340 C CA . CYS A 1 290 ? 6.656 -7.386 6.010 1.00 95.62 290 CYS A CA 1
ATOM 2341 C C . CYS A 1 290 ? 7.450 -6.780 7.175 1.00 95.62 290 CYS A C 1
ATOM 2343 O O . CYS A 1 290 ? 7.884 -7.443 8.121 1.00 95.62 290 CYS A O 1
ATOM 2345 N N . GLY A 1 291 ? 7.598 -5.457 7.123 1.00 90.69 291 GLY A N 1
ATOM 2346 C CA . GLY A 1 291 ? 8.276 -4.670 8.134 1.00 90.69 291 GLY A CA 1
ATOM 2347 C C . GLY A 1 291 ? 9.767 -4.979 8.285 1.00 90.69 291 GLY A C 1
ATOM 2348 O O . GLY A 1 291 ? 10.413 -5.684 7.515 1.00 90.69 291 GLY A O 1
ATOM 2349 N N . ARG A 1 292 ? 10.344 -4.395 9.332 1.00 90.19 292 ARG A N 1
ATOM 2350 C CA . ARG A 1 292 ? 11.799 -4.344 9.507 1.00 90.19 292 ARG A CA 1
ATOM 2351 C C . ARG A 1 292 ? 12.479 -5.652 9.904 1.00 90.19 292 ARG A C 1
ATOM 2353 O O . ARG A 1 292 ? 13.685 -5.767 9.755 1.00 90.19 292 ARG A O 1
ATOM 2360 N N . TYR A 1 293 ? 11.759 -6.594 10.508 1.00 90.06 293 TYR A N 1
ATOM 2361 C CA . TYR A 1 293 ? 12.397 -7.783 11.085 1.00 90.06 293 TYR A CA 1
ATOM 2362 C C . TYR A 1 293 ? 12.704 -8.842 10.027 1.00 90.06 293 TYR A C 1
ATOM 2364 O O . TYR A 1 293 ? 13.751 -9.477 10.106 1.00 90.06 293 TYR A O 1
ATOM 2372 N N . SER A 1 294 ? 11.833 -8.989 9.028 1.00 93.81 294 SER A N 1
ATOM 2373 C CA . SER A 1 294 ? 12.039 -9.888 7.893 1.00 93.81 294 SER A CA 1
ATOM 2374 C C . SER A 1 294 ? 12.980 -9.304 6.836 1.00 93.81 294 SER A C 1
ATOM 2376 O O . SER A 1 294 ? 13.603 -10.071 6.115 1.00 93.81 294 SER A O 1
ATOM 2378 N N . ALA A 1 295 ? 13.146 -7.977 6.765 1.00 94.62 295 ALA A N 1
ATOM 2379 C CA . ALA A 1 295 ? 13.988 -7.312 5.765 1.00 94.62 295 ALA A CA 1
ATOM 2380 C C . ALA A 1 295 ? 15.430 -7.881 5.662 1.00 94.62 295 ALA A C 1
ATOM 2382 O O . ALA A 1 295 ? 15.849 -8.228 4.555 1.00 94.62 295 ALA A O 1
ATOM 2383 N N . PRO A 1 296 ? 16.199 -8.058 6.760 1.00 94.75 296 PRO A N 1
ATOM 2384 C CA . PRO A 1 296 ? 17.521 -8.694 6.687 1.00 94.75 296 PRO A CA 1
ATOM 2385 C C . PRO A 1 296 ? 17.490 -10.164 6.244 1.00 94.75 296 PRO A C 1
ATOM 2387 O O . PRO A 1 296 ? 18.433 -10.619 5.597 1.00 94.75 296 PRO A O 1
ATOM 2390 N N . VAL A 1 297 ? 16.416 -10.892 6.573 1.00 95.81 297 VAL A N 1
ATOM 2391 C CA . VAL A 1 297 ? 16.227 -12.310 6.221 1.00 95.81 297 VAL A CA 1
ATOM 2392 C C . VAL A 1 297 ? 15.917 -12.453 4.731 1.00 95.81 297 VAL A C 1
ATOM 2394 O O . VAL A 1 297 ? 16.563 -13.241 4.051 1.00 95.81 297 VAL A O 1
ATOM 2397 N N . ALA A 1 298 ? 15.014 -11.628 4.196 1.00 96.94 298 ALA A N 1
ATOM 2398 C CA . ALA A 1 298 ? 14.684 -11.585 2.772 1.00 96.94 298 ALA A CA 1
ATOM 2399 C C . ALA A 1 298 ? 15.929 -11.294 1.919 1.00 96.94 298 ALA A C 1
ATOM 2401 O O . ALA A 1 298 ? 16.245 -12.019 0.978 1.00 96.94 298 ALA A O 1
ATOM 2402 N N . ARG A 1 299 ? 16.728 -10.299 2.323 1.00 96.56 299 ARG A N 1
ATOM 2403 C CA . ARG A 1 299 ? 18.014 -10.007 1.673 1.00 96.56 299 ARG A CA 1
ATOM 2404 C C . ARG A 1 299 ? 18.983 -11.188 1.751 1.00 96.56 299 ARG A C 1
ATOM 2406 O O . ARG A 1 299 ? 19.810 -11.349 0.855 1.00 96.56 299 ARG A O 1
ATOM 2413 N N . TRP A 1 300 ? 18.934 -11.979 2.828 1.00 96.50 300 TRP A N 1
ATOM 2414 C CA . TRP A 1 300 ? 19.832 -13.125 3.019 1.00 96.50 300 TRP A CA 1
ATOM 2415 C C . TRP A 1 300 ? 19.447 -14.261 2.083 1.00 96.50 300 TRP A C 1
ATOM 2417 O O . TRP A 1 300 ? 20.329 -14.811 1.430 1.00 96.50 300 TRP A O 1
ATOM 2427 N N . ILE A 1 301 ? 18.145 -14.512 1.929 1.00 96.88 301 ILE A N 1
ATOM 2428 C CA . ILE A 1 301 ? 17.604 -15.448 0.940 1.00 96.88 301 ILE A CA 1
ATOM 2429 C C . ILE A 1 301 ? 18.045 -15.035 -0.467 1.00 96.88 301 ILE A C 1
ATOM 2431 O O . ILE A 1 301 ? 18.611 -15.860 -1.177 1.00 96.88 301 ILE A O 1
ATOM 2435 N N . ARG A 1 302 ? 17.929 -13.748 -0.837 1.00 95.06 302 ARG A N 1
ATOM 2436 C CA . ARG A 1 302 ? 18.423 -13.272 -2.141 1.00 95.06 302 ARG A CA 1
ATOM 2437 C C . ARG A 1 302 ? 19.903 -13.581 -2.350 1.00 95.06 302 ARG A C 1
ATOM 2439 O O . ARG A 1 302 ? 20.261 -14.135 -3.384 1.00 95.06 302 ARG A O 1
ATOM 2446 N N . ARG A 1 303 ? 20.764 -13.286 -1.368 1.00 94.88 303 ARG A N 1
ATOM 2447 C CA . ARG A 1 303 ? 22.197 -13.625 -1.469 1.00 94.88 303 ARG A CA 1
ATOM 2448 C C . ARG A 1 303 ? 22.423 -15.128 -1.639 1.00 94.88 303 ARG A C 1
ATOM 2450 O O . ARG A 1 303 ? 23.277 -15.516 -2.423 1.00 94.88 303 ARG A O 1
ATOM 2457 N N . ARG A 1 304 ? 21.671 -15.969 -0.924 1.00 95.12 304 ARG A N 1
ATOM 2458 C CA . ARG A 1 304 ? 21.791 -17.432 -1.018 1.00 95.12 304 ARG A CA 1
ATOM 2459 C C . ARG A 1 304 ? 21.261 -18.009 -2.327 1.00 95.12 304 ARG A C 1
ATOM 2461 O O . ARG A 1 304 ? 21.816 -18.986 -2.806 1.00 95.12 304 ARG A O 1
ATOM 2468 N N . SER A 1 305 ? 20.270 -17.360 -2.927 1.00 90.44 305 SER A N 1
ATOM 2469 C CA . SER A 1 305 ? 19.762 -17.677 -4.264 1.00 90.44 305 SER A CA 1
ATOM 2470 C C . SER A 1 305 ? 20.663 -17.177 -5.407 1.00 90.44 305 SER A C 1
ATOM 2472 O O . SER A 1 305 ? 20.221 -17.145 -6.546 1.00 90.44 305 SER A O 1
ATOM 2474 N N . GLY A 1 306 ? 21.882 -16.690 -5.130 1.00 87.12 306 GLY A N 1
ATOM 2475 C CA . GLY A 1 306 ? 22.758 -16.112 -6.160 1.00 87.12 306 GLY A CA 1
ATOM 2476 C C . GLY A 1 306 ? 22.246 -14.791 -6.747 1.00 87.12 306 GLY A C 1
ATOM 2477 O O . GLY A 1 306 ? 22.610 -14.427 -7.855 1.00 87.12 306 GLY A O 1
ATOM 2478 N N . GLY A 1 307 ? 21.378 -14.072 -6.028 1.00 86.00 307 GLY A N 1
ATOM 2479 C CA . GLY A 1 307 ? 20.728 -12.856 -6.527 1.00 86.00 307 GLY A CA 1
ATOM 2480 C C . GLY A 1 307 ? 19.393 -13.088 -7.239 1.00 86.00 307 GLY A C 1
ATOM 2481 O O . GLY A 1 307 ? 18.752 -12.112 -7.616 1.00 86.00 307 GLY A O 1
ATOM 2482 N N . MET A 1 308 ? 18.950 -14.341 -7.379 1.00 84.94 308 MET A N 1
ATOM 2483 C CA . MET A 1 308 ? 17.787 -14.703 -8.195 1.00 84.94 308 MET A CA 1
ATOM 2484 C C . MET A 1 308 ? 16.432 -14.386 -7.551 1.00 84.94 308 MET A C 1
ATOM 2486 O O . MET A 1 308 ? 15.486 -14.062 -8.266 1.00 84.94 308 MET A O 1
ATOM 2490 N N . ALA A 1 309 ? 16.323 -14.451 -6.223 1.00 91.69 309 ALA A N 1
ATOM 2491 C CA . ALA A 1 309 ? 15.063 -14.190 -5.535 1.00 91.69 309 ALA A CA 1
ATOM 2492 C C . ALA A 1 309 ? 14.689 -12.697 -5.578 1.00 91.69 309 ALA A C 1
ATOM 2494 O O . ALA A 1 309 ? 15.416 -11.848 -5.045 1.00 91.69 309 ALA A O 1
ATOM 2495 N N . ARG A 1 310 ? 13.517 -12.392 -6.142 1.00 93.94 310 ARG A N 1
ATOM 2496 C CA . ARG A 1 310 ? 12.887 -11.065 -6.109 1.00 93.94 310 ARG A CA 1
ATOM 2497 C C . ARG A 1 310 ? 12.321 -10.778 -4.726 1.00 93.94 310 ARG A C 1
ATOM 2499 O O . ARG A 1 310 ? 11.701 -11.643 -4.111 1.00 93.94 310 ARG A O 1
ATOM 2506 N N . LEU A 1 311 ? 12.509 -9.560 -4.230 1.00 97.50 311 LEU A N 1
ATOM 2507 C CA . LEU A 1 311 ? 12.092 -9.164 -2.886 1.00 97.50 311 LEU A CA 1
ATOM 2508 C C . LEU A 1 311 ? 10.952 -8.145 -2.933 1.00 97.50 311 LEU A C 1
ATOM 2510 O O . LEU A 1 311 ? 11.168 -6.995 -3.318 1.00 97.50 311 LEU A O 1
ATOM 2514 N N . VAL A 1 312 ? 9.774 -8.547 -2.448 1.00 98.12 312 VAL A N 1
ATOM 2515 C CA . VAL A 1 312 ? 8.621 -7.662 -2.235 1.00 98.12 312 VAL A CA 1
ATOM 2516 C C . VAL A 1 312 ? 8.430 -7.442 -0.741 1.00 98.12 312 VAL A C 1
ATOM 2518 O O . VAL A 1 312 ? 8.286 -8.381 0.047 1.00 98.12 312 VAL A O 1
ATOM 2521 N N . GLN A 1 313 ? 8.434 -6.178 -0.338 1.00 97.75 313 GLN A N 1
ATOM 2522 C CA . GLN A 1 313 ? 8.503 -5.791 1.060 1.00 97.75 313 GLN A CA 1
ATOM 2523 C C . GLN A 1 313 ? 7.353 -4.859 1.441 1.00 97.75 313 GLN A C 1
ATOM 2525 O O . GLN A 1 313 ? 7.327 -3.689 1.067 1.00 97.75 313 GLN A O 1
ATOM 2530 N N . LEU A 1 314 ? 6.431 -5.358 2.264 1.00 96.69 314 LEU A N 1
ATOM 2531 C CA . LEU A 1 314 ? 5.307 -4.585 2.780 1.00 96.69 314 LEU A CA 1
ATOM 2532 C C . LEU A 1 314 ? 5.720 -3.694 3.965 1.00 96.69 314 LEU A C 1
ATOM 2534 O O . LEU A 1 314 ? 6.579 -4.037 4.796 1.00 96.69 314 LEU A O 1
ATOM 2538 N N . GLY A 1 315 ? 5.061 -2.542 4.071 1.00 93.19 315 GLY A N 1
ATOM 2539 C CA . GLY A 1 315 ? 5.175 -1.587 5.163 1.00 93.19 315 GLY A CA 1
ATOM 2540 C C . GLY A 1 315 ? 6.441 -0.736 5.086 1.00 93.19 315 GLY A C 1
ATOM 2541 O O . GLY A 1 315 ? 6.617 0.069 4.175 1.00 93.19 315 GLY A O 1
ATOM 2542 N N . ARG A 1 316 ? 7.305 -0.842 6.102 1.00 90.69 316 ARG A N 1
ATOM 2543 C CA . ARG A 1 316 ? 8.561 -0.078 6.174 1.00 90.69 316 ARG A CA 1
ATOM 2544 C C . ARG A 1 316 ? 9.738 -0.984 6.554 1.00 90.69 316 ARG A C 1
ATOM 2546 O O . ARG A 1 316 ? 9.790 -1.403 7.719 1.00 90.69 316 ARG A O 1
ATOM 2553 N N . PRO A 1 317 ? 10.704 -1.223 5.643 1.00 91.50 317 PRO A N 1
ATOM 2554 C CA . PRO A 1 317 ? 11.812 -2.151 5.885 1.00 91.50 317 PRO A CA 1
ATOM 2555 C C . PRO A 1 317 ? 12.838 -1.670 6.910 1.00 91.50 317 PRO A C 1
ATOM 2557 O O . PRO A 1 317 ? 13.497 -2.487 7.543 1.00 91.50 317 PRO A O 1
ATOM 2560 N N . GLN A 1 318 ? 12.995 -0.355 7.097 1.00 89.25 318 GLN A N 1
ATOM 2561 C CA . GLN A 1 318 ? 14.107 0.203 7.885 1.00 89.25 318 GLN A CA 1
ATOM 2562 C C . GLN A 1 318 ? 15.486 -0.295 7.389 1.00 89.25 318 GLN A C 1
ATOM 2564 O O . GLN A 1 318 ? 16.375 -0.625 8.174 1.00 89.25 318 GLN A O 1
ATOM 2569 N N . ALA A 1 319 ? 15.618 -0.361 6.069 1.00 91.25 319 ALA A N 1
ATOM 2570 C CA . ALA A 1 319 ? 16.815 -0.671 5.304 1.00 91.25 319 ALA A CA 1
ATOM 2571 C C . ALA A 1 319 ? 16.771 0.181 4.019 1.00 91.25 319 ALA A C 1
ATOM 2573 O O . ALA A 1 319 ? 15.699 0.730 3.730 1.00 91.25 319 ALA A O 1
ATOM 2574 N N . PRO A 1 320 ? 17.884 0.289 3.272 1.00 93.12 320 PRO A N 1
ATOM 2575 C CA . PRO A 1 320 ? 17.894 0.972 1.984 1.00 93.12 320 PRO A CA 1
ATOM 2576 C C . PRO A 1 320 ? 16.773 0.456 1.069 1.00 93.12 320 PRO A C 1
ATOM 2578 O O . PRO A 1 320 ? 16.602 -0.757 0.942 1.00 93.12 320 PRO A O 1
ATOM 2581 N N . LEU A 1 321 ? 15.953 1.355 0.513 1.00 92.38 321 LEU A N 1
ATOM 2582 C CA . LEU A 1 321 ? 14.788 0.979 -0.302 1.00 92.38 321 LEU A CA 1
ATOM 2583 C C . LEU A 1 321 ? 15.207 0.282 -1.601 1.00 92.38 321 LEU A C 1
ATOM 2585 O O . LEU A 1 321 ? 14.539 -0.652 -2.021 1.00 92.38 321 LEU A O 1
ATOM 2589 N N . ASP A 1 322 ? 16.346 0.669 -2.172 1.00 90.69 322 ASP A N 1
ATOM 2590 C CA . ASP A 1 322 ? 17.005 0.028 -3.321 1.00 90.69 322 ASP A CA 1
ATOM 2591 C C . ASP A 1 322 ? 17.460 -1.418 -3.045 1.00 90.69 322 ASP A C 1
ATOM 2593 O O . ASP A 1 322 ? 17.762 -2.177 -3.964 1.00 90.69 322 ASP A O 1
ATOM 2597 N N . ALA A 1 323 ? 17.475 -1.850 -1.780 1.00 92.81 323 ALA A N 1
ATOM 2598 C CA . ALA A 1 323 ? 17.766 -3.232 -1.433 1.00 92.81 323 ALA A CA 1
ATOM 2599 C C . ALA A 1 323 ? 16.615 -4.191 -1.774 1.00 92.81 323 ALA A C 1
ATOM 2601 O O . ALA A 1 323 ? 16.818 -5.400 -1.638 1.00 92.81 323 ALA A O 1
ATOM 2602 N N . PHE A 1 324 ? 15.452 -3.693 -2.197 1.00 95.50 324 PHE A N 1
ATOM 2603 C CA . PHE A 1 324 ? 14.261 -4.471 -2.537 1.00 95.50 324 PHE A CA 1
ATOM 2604 C C . PHE A 1 324 ? 13.840 -4.199 -3.977 1.00 95.50 324 PHE A C 1
ATOM 2606 O O . PHE A 1 324 ? 14.024 -3.095 -4.482 1.00 95.50 324 PHE A O 1
ATOM 2613 N N . ASP A 1 325 ? 13.246 -5.196 -4.621 1.00 94.38 325 ASP A N 1
ATOM 2614 C CA . ASP A 1 325 ? 12.728 -5.047 -5.976 1.00 94.38 325 ASP A CA 1
ATOM 2615 C C . ASP A 1 325 ? 11.395 -4.277 -5.985 1.00 94.38 325 ASP A C 1
ATOM 2617 O O . ASP A 1 325 ? 11.133 -3.515 -6.909 1.00 94.38 325 ASP A O 1
ATOM 2621 N N . LEU A 1 326 ? 10.584 -4.422 -4.929 1.00 96.06 326 LEU A N 1
ATOM 2622 C CA . LEU A 1 326 ? 9.369 -3.636 -4.708 1.00 96.06 326 LEU A CA 1
ATOM 2623 C C . LEU A 1 326 ? 9.126 -3.410 -3.209 1.00 96.06 326 LEU A C 1
ATOM 2625 O O . LEU A 1 326 ? 9.156 -4.343 -2.403 1.00 96.06 326 LEU A O 1
ATOM 2629 N N . VAL A 1 327 ? 8.829 -2.172 -2.827 1.00 96.81 327 VAL A N 1
ATOM 2630 C CA . VAL A 1 327 ? 8.378 -1.798 -1.484 1.00 96.81 327 VAL A CA 1
ATOM 2631 C C . VAL A 1 327 ? 6.949 -1.292 -1.577 1.00 96.81 327 VAL A C 1
ATOM 2633 O O . VAL A 1 327 ? 6.686 -0.285 -2.220 1.00 96.81 327 VAL A O 1
ATOM 2636 N N . VAL A 1 328 ? 6.027 -1.954 -0.889 1.00 95.94 328 VAL A N 1
ATOM 2637 C CA . VAL A 1 328 ? 4.617 -1.553 -0.856 1.00 95.94 328 VAL A CA 1
ATOM 2638 C C . VAL A 1 328 ? 4.356 -0.914 0.492 1.00 95.94 328 VAL A C 1
ATOM 2640 O O . VAL A 1 328 ? 4.517 -1.541 1.542 1.00 95.94 328 VAL A O 1
ATOM 2643 N N . THR A 1 329 ? 4.002 0.359 0.488 1.00 93.56 329 THR A N 1
ATOM 2644 C CA . THR A 1 329 ? 3.890 1.157 1.702 1.00 93.56 329 THR A CA 1
ATOM 2645 C C . THR A 1 329 ? 2.597 1.948 1.735 1.00 93.56 329 THR A C 1
ATOM 2647 O O . THR A 1 329 ? 1.830 1.962 0.783 1.00 93.56 329 THR A O 1
ATOM 2650 N N . THR A 1 330 ? 2.352 2.598 2.864 1.00 90.88 330 THR A N 1
ATOM 2651 C CA . THR A 1 330 ? 1.127 3.351 3.139 1.00 90.88 330 THR A CA 1
ATOM 2652 C C . THR A 1 330 ? 1.476 4.704 3.770 1.00 90.88 330 THR A C 1
ATOM 2654 O O . THR A 1 330 ? 2.579 4.854 4.323 1.00 90.88 330 THR A O 1
ATOM 2657 N N . PRO A 1 331 ? 0.579 5.711 3.732 1.00 86.81 331 PRO A N 1
ATOM 2658 C CA . PRO A 1 331 ? 0.937 7.111 3.971 1.00 86.81 331 PRO A CA 1
ATOM 2659 C C . PRO A 1 331 ? 1.536 7.357 5.359 1.00 86.81 331 PRO A C 1
ATOM 2661 O O . PRO A 1 331 ? 2.484 8.127 5.508 1.00 86.81 331 PRO A O 1
ATOM 2664 N N . GLN A 1 332 ? 1.085 6.614 6.375 1.00 87.88 332 GLN A N 1
ATOM 2665 C CA . GLN A 1 332 ? 1.580 6.740 7.745 1.00 87.88 332 GLN A CA 1
ATOM 2666 C C . GLN A 1 332 ? 3.061 6.404 7.918 1.00 87.88 332 GLN A C 1
ATOM 2668 O O . GLN A 1 332 ? 3.633 6.729 8.960 1.00 87.88 332 GLN A O 1
ATOM 2673 N N . TYR A 1 333 ? 3.697 5.715 6.969 1.00 88.00 333 TYR A N 1
ATOM 2674 C CA . TYR A 1 333 ? 5.130 5.434 7.048 1.00 88.00 333 TYR A CA 1
ATOM 2675 C C . TYR A 1 333 ? 6.006 6.579 6.538 1.00 88.00 333 TYR A C 1
ATOM 2677 O O . TYR A 1 333 ? 7.187 6.604 6.902 1.00 88.00 333 TYR A O 1
ATOM 2685 N N . GLY A 1 334 ? 5.444 7.510 5.757 1.00 83.25 334 GLY A N 1
ATOM 2686 C CA . GLY A 1 334 ? 6.143 8.690 5.245 1.00 83.25 334 GLY A CA 1
ATOM 2687 C C . GLY A 1 334 ? 7.392 8.361 4.425 1.00 83.25 334 GLY A C 1
ATOM 2688 O O . GLY A 1 334 ? 8.374 9.105 4.491 1.00 83.25 334 GLY A O 1
ATOM 2689 N N . LEU A 1 335 ? 7.397 7.216 3.729 1.00 87.12 335 LEU A N 1
ATOM 2690 C CA . LEU A 1 335 ? 8.497 6.850 2.840 1.00 87.12 335 LEU A CA 1
ATOM 2691 C C . LEU A 1 335 ? 8.486 7.746 1.594 1.00 87.12 335 LEU A C 1
ATOM 2693 O O . LEU A 1 335 ? 7.400 8.021 1.077 1.00 87.12 335 LEU A O 1
ATOM 2697 N N . PRO A 1 336 ? 9.662 8.193 1.117 1.00 84.69 336 PRO A N 1
ATOM 2698 C CA . PRO A 1 336 ? 9.757 8.988 -0.101 1.00 84.69 336 PRO A CA 1
ATOM 2699 C C . PRO A 1 336 ? 9.318 8.171 -1.322 1.00 84.69 336 PRO A C 1
ATOM 2701 O O . PRO A 1 336 ? 9.441 6.944 -1.327 1.00 84.69 336 PRO A O 1
ATOM 2704 N N . GLY A 1 337 ? 8.829 8.857 -2.356 1.00 82.38 337 GLY A N 1
ATOM 2705 C CA . GLY A 1 337 ? 8.616 8.243 -3.665 1.00 82.38 337 GLY A CA 1
ATOM 2706 C C . GLY A 1 337 ? 9.938 7.737 -4.243 1.00 82.38 337 GLY A C 1
ATOM 2707 O O . GLY A 1 337 ? 10.962 8.409 -4.115 1.00 82.38 337 GLY A O 1
ATOM 2708 N N . ARG A 1 338 ? 9.909 6.549 -4.849 1.00 83.56 338 ARG A N 1
ATOM 2709 C CA . ARG A 1 338 ? 10.980 5.953 -5.663 1.00 83.56 338 ARG A CA 1
ATOM 2710 C C . ARG A 1 338 ? 10.340 5.064 -6.717 1.00 83.56 338 ARG A C 1
ATOM 2712 O O . ARG A 1 338 ? 9.256 4.548 -6.458 1.00 83.56 338 ARG A O 1
ATOM 2719 N N . ALA A 1 339 ? 11.043 4.821 -7.817 1.00 81.06 339 ALA A N 1
ATOM 2720 C CA . ALA A 1 339 ? 10.628 3.863 -8.845 1.00 81.06 339 ALA A CA 1
ATOM 2721 C C . ALA A 1 339 ? 10.135 2.511 -8.284 1.00 81.06 339 ALA A C 1
ATOM 2723 O O . ALA A 1 339 ? 9.123 1.979 -8.723 1.00 81.06 339 ALA A O 1
ATOM 2724 N N . ASN A 1 340 ? 10.812 1.973 -7.265 1.00 88.50 340 ASN A N 1
ATOM 2725 C CA . ASN A 1 340 ? 10.476 0.685 -6.655 1.00 88.50 340 ASN A CA 1
ATOM 2726 C C . ASN A 1 340 ? 9.573 0.791 -5.409 1.00 88.50 340 ASN A C 1
ATOM 2728 O O . ASN A 1 340 ? 9.493 -0.163 -4.634 1.00 88.50 340 ASN A O 1
ATOM 2732 N N . VAL A 1 341 ? 8.936 1.940 -5.156 1.00 90.44 341 VAL A N 1
ATOM 2733 C CA . VAL A 1 341 ? 8.067 2.153 -3.988 1.00 90.44 341 VAL A CA 1
ATOM 2734 C C . VAL A 1 341 ? 6.641 2.441 -4.442 1.00 90.44 341 VAL A C 1
ATOM 2736 O O . VAL A 1 341 ? 6.343 3.521 -4.944 1.00 90.44 341 VAL A O 1
ATOM 2739 N N . LEU A 1 342 ? 5.746 1.494 -4.177 1.00 89.94 342 LEU A N 1
ATOM 2740 C CA . LEU A 1 342 ? 4.312 1.621 -4.402 1.00 89.94 342 LEU A CA 1
ATOM 2741 C C . LEU A 1 342 ? 3.624 2.151 -3.136 1.00 89.94 342 LEU A C 1
ATOM 2743 O O . LEU A 1 342 ? 3.694 1.529 -2.072 1.00 89.94 342 LEU A O 1
ATOM 2747 N N . HIS A 1 343 ? 2.942 3.295 -3.240 1.00 87.44 343 HIS A N 1
ATOM 2748 C CA . HIS A 1 343 ? 2.153 3.872 -2.145 1.00 87.44 343 HIS A CA 1
ATOM 2749 C C . HIS A 1 343 ? 0.679 3.503 -2.286 1.00 87.44 343 HIS A C 1
ATOM 2751 O O . HIS A 1 343 ? -0.049 4.119 -3.058 1.00 87.44 343 HIS A O 1
ATOM 2757 N N . ASN A 1 344 ? 0.239 2.547 -1.479 1.00 88.44 344 ASN A N 1
ATOM 2758 C CA . ASN A 1 344 ? -1.174 2.257 -1.270 1.00 88.44 344 ASN A CA 1
ATOM 2759 C C . ASN A 1 344 ? -1.780 3.211 -0.242 1.00 88.44 344 ASN A C 1
ATOM 2761 O O . ASN A 1 344 ? -1.054 3.813 0.553 1.00 88.44 344 ASN A O 1
ATOM 2765 N N . VAL A 1 345 ? -3.104 3.349 -0.242 1.00 84.94 345 VAL A N 1
ATOM 2766 C CA . VAL A 1 345 ? -3.822 4.142 0.765 1.00 84.94 345 VAL A CA 1
ATOM 2767 C C . VAL A 1 345 ? -3.943 3.328 2.053 1.00 84.94 345 VAL A C 1
ATOM 2769 O O . VAL A 1 345 ? -3.623 3.821 3.139 1.00 84.94 345 VAL A O 1
ATOM 2772 N N . LEU A 1 346 ? -4.326 2.058 1.922 1.00 88.19 346 LEU A N 1
ATOM 2773 C CA . LEU A 1 346 ? -4.571 1.116 3.002 1.00 88.19 346 LEU A CA 1
ATOM 2774 C C . LEU A 1 346 ? -3.597 -0.077 2.981 1.00 88.19 346 LEU A C 1
ATOM 2776 O O . LEU A 1 346 ? -3.077 -0.480 1.939 1.00 88.19 346 LEU A O 1
ATOM 2780 N N . PRO A 1 347 ? -3.322 -0.672 4.156 1.00 89.75 347 PRO A N 1
ATOM 2781 C CA . PRO A 1 347 ? -2.758 -2.016 4.254 1.00 89.75 347 PRO A CA 1
ATOM 2782 C C . PRO A 1 347 ? -3.605 -3.058 3.509 1.00 89.75 347 PRO A C 1
ATOM 2784 O O . PRO A 1 347 ? -4.826 -2.951 3.489 1.00 89.75 347 PRO A O 1
ATOM 2787 N N . LEU A 1 348 ? -2.975 -4.127 3.015 1.00 88.88 348 LEU A N 1
ATOM 2788 C CA . LEU A 1 348 ? -3.611 -5.178 2.198 1.00 88.88 348 LEU A CA 1
ATOM 2789 C C . LEU A 1 348 ? -4.504 -6.161 2.988 1.00 88.88 348 LEU A C 1
ATOM 2791 O O . LEU A 1 348 ? -4.625 -7.327 2.619 1.00 88.88 348 LEU A O 1
ATOM 2795 N N . ASN A 1 349 ? -5.072 -5.747 4.122 1.00 76.31 349 ASN A N 1
ATOM 2796 C CA . ASN A 1 349 ? -5.923 -6.639 4.912 1.00 76.31 349 ASN A CA 1
ATOM 2797 C C . ASN A 1 349 ? -7.285 -6.795 4.232 1.00 76.31 349 ASN A C 1
ATOM 2799 O O . ASN A 1 349 ? -7.923 -5.797 3.903 1.00 76.31 349 ASN A O 1
ATOM 2803 N N . ARG A 1 350 ? -7.743 -8.039 4.076 1.00 69.12 350 ARG A N 1
ATOM 2804 C CA . ARG A 1 350 ? -9.117 -8.357 3.664 1.00 69.12 350 ARG A CA 1
ATOM 2805 C C . ARG A 1 350 ? -10.006 -8.573 4.889 1.00 69.12 350 ARG A C 1
ATOM 2807 O O . ARG A 1 350 ? -9.512 -8.831 5.988 1.00 69.12 350 ARG A O 1
ATOM 2814 N N . THR A 1 351 ? -11.318 -8.484 4.682 1.00 61.03 351 THR A N 1
ATOM 2815 C CA . THR A 1 351 ? -12.319 -8.960 5.645 1.00 61.03 351 THR A CA 1
ATOM 2816 C C . THR A 1 351 ? -12.079 -10.439 5.948 1.00 61.03 351 THR A C 1
ATOM 2818 O O . THR A 1 351 ? -11.665 -11.192 5.075 1.00 61.03 351 THR A O 1
ATOM 2821 N N . LEU A 1 352 ? -12.275 -10.834 7.206 1.00 55.69 352 LEU A N 1
ATOM 2822 C CA . LEU A 1 352 ? -11.921 -12.154 7.734 1.00 55.69 352 LEU A CA 1
ATOM 2823 C C . LEU A 1 352 ? -12.843 -13.250 7.156 1.00 55.69 352 LEU A C 1
ATOM 2825 O O . LEU A 1 352 ? -14.015 -13.275 7.538 1.00 55.69 352 LEU A O 1
ATOM 2829 N N . PRO A 1 353 ? -12.367 -14.183 6.306 1.00 52.00 353 PRO A N 1
ATOM 2830 C CA . PRO A 1 353 ? -13.068 -15.446 6.120 1.00 52.00 353 PRO A CA 1
ATOM 2831 C C . PRO A 1 353 ? -12.816 -16.353 7.336 1.00 52.00 353 PRO A C 1
ATOM 2833 O O . PRO A 1 353 ? -11.761 -16.286 7.969 1.00 52.00 353 PRO A O 1
ATOM 2836 N N . GLY A 1 354 ? -13.781 -17.214 7.661 1.00 56.31 354 GLY A N 1
ATOM 2837 C CA . GLY A 1 354 ? -13.590 -18.277 8.657 1.00 56.31 354 GLY A CA 1
ATOM 2838 C C . GLY A 1 354 ? -14.092 -17.972 10.068 1.00 56.31 354 GLY A C 1
ATOM 2839 O O . GLY A 1 354 ? -13.566 -18.519 11.035 1.00 56.31 354 GLY A O 1
ATOM 2840 N N . TRP A 1 355 ? -15.108 -17.121 10.214 1.00 70.06 355 TRP A N 1
ATOM 2841 C CA . TRP A 1 355 ? -15.837 -17.059 11.477 1.00 70.06 355 TRP A CA 1
ATOM 2842 C C . TRP A 1 355 ? -16.886 -18.176 11.554 1.00 70.06 355 TRP A C 1
ATOM 2844 O O . TRP A 1 355 ? -17.523 -18.493 10.553 1.00 70.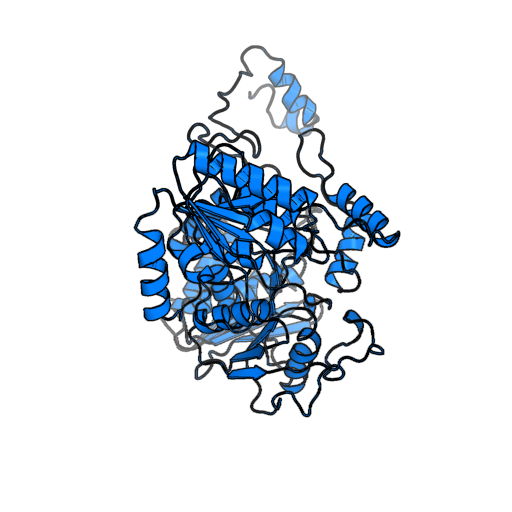06 355 TRP A O 1
ATOM 2854 N N . SER A 1 356 ? -17.043 -18.789 12.730 1.00 76.38 356 SER A N 1
ATOM 2855 C CA . SER A 1 356 ? -17.961 -19.916 12.933 1.00 76.38 356 SER A CA 1
ATOM 2856 C C . SER A 1 356 ? -19.405 -19.504 12.645 1.00 76.38 356 SER A C 1
ATOM 2858 O O . SER A 1 356 ? -19.908 -18.565 13.262 1.00 76.38 356 SER A O 1
ATOM 2860 N N . GLU A 1 357 ? -20.095 -20.234 11.763 1.00 80.81 357 GLU A N 1
ATOM 2861 C CA . GLU A 1 357 ? -21.521 -20.018 11.465 1.00 80.81 357 GLU A CA 1
ATOM 2862 C C . GLU A 1 357 ? -22.381 -20.076 12.731 1.00 80.81 357 GLU A C 1
ATOM 2864 O O . GLU A 1 357 ? -23.312 -19.291 12.902 1.00 80.81 357 GLU A O 1
ATOM 2869 N N . ARG A 1 358 ? -22.014 -20.949 13.676 1.00 83.50 358 ARG A N 1
ATOM 2870 C CA . ARG A 1 358 ? -22.685 -21.055 14.973 1.00 83.50 358 ARG A CA 1
ATOM 2871 C C . ARG A 1 358 ? -22.504 -19.793 15.817 1.00 83.50 358 ARG A C 1
ATOM 2873 O O . ARG A 1 358 ? -23.474 -19.304 16.389 1.00 83.50 358 ARG A O 1
ATOM 2880 N N . ALA A 1 359 ? -21.283 -19.258 15.884 1.00 84.81 359 ALA A N 1
ATOM 2881 C CA . ALA A 1 359 ? -21.024 -18.000 16.587 1.00 84.81 359 ALA A CA 1
ATOM 2882 C C . ALA A 1 359 ? -21.751 -16.829 15.903 1.00 84.81 359 ALA A C 1
ATOM 2884 O O . ALA A 1 359 ? -22.277 -15.944 16.581 1.00 84.81 359 ALA A O 1
ATOM 2885 N N . ALA A 1 360 ? -21.854 -16.866 14.571 1.00 86.31 360 ALA A N 1
ATOM 2886 C CA . ALA A 1 360 ? -22.639 -15.918 13.793 1.00 86.31 360 ALA A CA 1
ATOM 2887 C C . ALA A 1 360 ? -24.114 -15.937 14.136 1.00 86.31 360 ALA A C 1
ATOM 2889 O O . ALA A 1 360 ? -24.658 -14.887 14.472 1.00 86.31 360 ALA A O 1
ATOM 2890 N N . ALA A 1 361 ? -24.734 -17.111 14.123 1.00 88.88 361 ALA A N 1
ATOM 2891 C CA . ALA A 1 361 ? -26.134 -17.267 14.485 1.00 88.88 361 ALA A CA 1
ATOM 2892 C C . ALA A 1 361 ? -26.407 -16.796 15.924 1.00 88.88 361 ALA A C 1
ATOM 2894 O O . ALA A 1 361 ? -27.358 -16.055 16.159 1.00 88.88 361 ALA A O 1
ATOM 2895 N N . ALA A 1 362 ? -25.538 -17.156 16.877 1.00 90.56 362 ALA A N 1
ATOM 2896 C CA . ALA A 1 362 ? -25.693 -16.790 18.285 1.00 90.56 362 ALA A CA 1
ATOM 2897 C C . ALA A 1 362 ? -25.608 -15.277 18.537 1.00 90.56 362 ALA A C 1
ATOM 2899 O O . ALA A 1 362 ? -26.304 -14.744 19.401 1.00 90.56 362 ALA A O 1
ATOM 2900 N N . TRP A 1 363 ? -24.750 -14.567 17.806 1.00 93.06 363 TRP A N 1
ATOM 2901 C CA . TRP A 1 363 ? -24.717 -13.112 17.886 1.00 93.06 363 TRP A CA 1
ATOM 2902 C C . TRP A 1 363 ? -25.862 -12.472 17.111 1.00 93.06 363 TRP A C 1
ATOM 2904 O O . TRP A 1 363 ? -26.464 -11.540 17.630 1.00 93.06 363 TRP A O 1
ATOM 2914 N N . LEU A 1 364 ? -26.195 -12.958 15.915 1.00 92.75 364 LEU A N 1
ATOM 2915 C CA . LEU A 1 364 ? -27.288 -12.408 15.110 1.00 92.75 364 LEU A CA 1
ATOM 2916 C C . LEU A 1 364 ? -28.622 -12.440 15.858 1.00 92.75 364 LEU A C 1
ATOM 2918 O O . LEU A 1 364 ? -29.279 -11.408 15.911 1.00 92.75 364 LEU A O 1
ATOM 2922 N N . SER A 1 365 ? -28.958 -13.536 16.543 1.00 93.69 365 SER A N 1
ATOM 2923 C CA . SER A 1 365 ? -30.187 -13.619 17.348 1.00 93.69 365 SER A CA 1
ATOM 2924 C C . SER A 1 365 ? -30.243 -12.598 18.493 1.00 93.69 365 SER A C 1
ATOM 2926 O O . SER A 1 365 ? -31.319 -12.160 18.889 1.00 93.69 365 SER A O 1
ATOM 2928 N N . ARG A 1 366 ? -29.084 -12.166 19.013 1.00 93.69 366 ARG A N 1
ATOM 2929 C CA . ARG A 1 366 ? -28.983 -11.073 19.999 1.00 93.69 366 ARG A CA 1
ATOM 2930 C C . ARG A 1 366 ? -29.119 -9.689 19.370 1.00 93.69 366 ARG A C 1
ATOM 2932 O O . ARG A 1 366 ? -29.470 -8.746 20.073 1.00 93.69 366 ARG A O 1
ATOM 2939 N N . LEU A 1 367 ? -28.766 -9.551 18.093 1.00 95.56 367 LEU A N 1
ATOM 2940 C CA . LEU A 1 367 ? -28.798 -8.280 17.373 1.00 95.56 367 LEU A CA 1
ATOM 2941 C C . LEU A 1 367 ? -30.149 -8.018 16.704 1.00 95.56 367 LEU A C 1
ATOM 2943 O O . LEU A 1 367 ? -30.557 -6.866 16.640 1.00 95.56 367 LEU A O 1
ATOM 2947 N N . GLU A 1 368 ? -30.838 -9.052 16.221 1.00 94.94 368 GLU A N 1
ATOM 2948 C CA . GLU A 1 368 ? -32.120 -8.953 15.506 1.00 94.94 368 GLU A CA 1
ATOM 2949 C C . GLU A 1 368 ? -33.203 -8.136 16.232 1.00 94.94 368 GLU A C 1
ATOM 2951 O O . GLU A 1 368 ? -33.857 -7.337 15.563 1.00 94.94 368 GLU A O 1
ATOM 2956 N N . PRO A 1 369 ? -33.368 -8.228 17.568 1.00 96.56 369 PRO A N 1
ATOM 2957 C CA . PRO A 1 369 ? -34.336 -7.398 18.289 1.00 96.56 369 PRO A CA 1
ATOM 2958 C C . PRO A 1 369 ? -33.953 -5.912 18.386 1.00 96.56 369 PRO A C 1
ATOM 2960 O O . PRO A 1 369 ? -34.765 -5.097 18.822 1.00 96.56 369 PRO A O 1
ATOM 2963 N N . LEU A 1 370 ? -32.708 -5.544 18.063 1.00 96.69 370 LEU A N 1
ATOM 2964 C CA . LEU A 1 370 ? -32.197 -4.185 18.232 1.00 96.69 370 LEU A CA 1
ATOM 2965 C C . LEU A 1 370 ? -32.576 -3.292 17.037 1.00 96.69 370 LEU A C 1
ATOM 2967 O O . LEU A 1 370 ? -32.402 -3.712 15.887 1.00 96.69 370 LEU A O 1
ATOM 2971 N N . PRO A 1 371 ? -32.996 -2.031 17.268 1.00 96.50 371 PRO A N 1
ATOM 2972 C CA . PRO A 1 371 ? -33.361 -1.125 16.187 1.00 96.50 371 PRO A CA 1
ATOM 2973 C C . PRO A 1 371 ? -32.176 -0.840 15.259 1.00 96.50 371 PRO A C 1
ATOM 2975 O O . PRO A 1 371 ? -31.035 -0.656 15.699 1.00 96.50 371 PRO A O 1
ATOM 2978 N N . ARG A 1 372 ? -32.461 -0.782 13.957 1.00 96.19 372 ARG A N 1
ATOM 2979 C CA . ARG A 1 372 ? -31.514 -0.333 12.932 1.00 96.19 372 ARG A CA 1
ATOM 2980 C C . ARG A 1 372 ? -31.502 1.199 12.811 1.00 96.19 372 ARG A C 1
ATOM 2982 O O . ARG A 1 372 ? -32.507 1.823 13.134 1.00 96.19 372 ARG A O 1
ATOM 2989 N N . PRO A 1 373 ? -30.410 1.805 12.305 1.00 96.81 373 PRO A N 1
ATOM 2990 C CA . PRO A 1 373 ? -29.180 1.158 11.837 1.00 96.81 373 PRO A CA 1
ATOM 2991 C C . PRO A 1 373 ? -28.311 0.612 12.979 1.00 96.81 373 PRO A C 1
ATOM 2993 O O . PRO A 1 373 ? -28.269 1.172 14.074 1.00 96.81 373 PRO A O 1
ATOM 2996 N N . TRP A 1 374 ? -27.595 -0.480 12.722 1.00 97.88 374 TRP A N 1
ATOM 2997 C CA . TRP A 1 374 ? -26.562 -0.996 13.615 1.00 97.88 374 TRP A CA 1
ATOM 2998 C C . TRP A 1 374 ? -25.243 -0.271 13.358 1.00 97.88 374 TRP A C 1
ATOM 3000 O O . TRP A 1 374 ? -24.617 -0.437 12.312 1.00 97.88 374 TRP A O 1
ATOM 3010 N N . ILE A 1 375 ? -24.792 0.509 14.332 1.00 97.75 375 ILE A N 1
ATOM 3011 C CA . ILE A 1 375 ? -23.550 1.276 14.253 1.00 97.75 375 ILE A CA 1
ATOM 3012 C C . ILE A 1 375 ? -22.460 0.504 14.992 1.00 97.75 375 ILE A C 1
ATOM 3014 O O . ILE A 1 375 ? -22.507 0.348 16.212 1.00 97.75 375 ILE A O 1
ATOM 3018 N N . GLY A 1 376 ? -21.468 0.001 14.262 1.00 97.69 376 GLY A N 1
ATOM 3019 C CA . GLY A 1 376 ? -20.357 -0.753 14.837 1.00 97.69 376 GLY A CA 1
ATOM 3020 C C . GLY A 1 376 ? -19.247 0.160 15.345 1.00 97.69 376 GLY A C 1
ATOM 3021 O O . GLY A 1 376 ? -18.566 0.788 14.545 1.00 97.69 376 GLY A O 1
ATOM 3022 N N . LEU A 1 377 ? -19.008 0.200 16.655 1.00 97.94 377 LEU A N 1
ATOM 3023 C CA . LEU A 1 377 ? -17.872 0.884 17.272 1.00 97.94 377 LEU A CA 1
ATOM 3024 C C . LEU A 1 377 ? -16.714 -0.097 17.508 1.00 97.94 377 LEU A C 1
ATOM 3026 O O . LEU A 1 377 ? -16.707 -0.869 18.470 1.00 97.94 377 LEU A O 1
ATOM 3030 N N . LEU A 1 378 ? -15.707 -0.036 16.637 1.00 97.06 378 LEU A N 1
ATOM 3031 C CA . LEU A 1 378 ? -14.511 -0.875 16.676 1.00 97.06 378 LEU A CA 1
ATOM 3032 C C . LEU A 1 378 ? -13.359 -0.125 17.352 1.00 97.06 378 LEU A C 1
ATOM 3034 O O . LEU A 1 378 ? -12.827 0.864 16.837 1.00 97.06 378 LEU A O 1
ATOM 3038 N N . VAL A 1 379 ? -12.972 -0.602 18.534 1.00 96.50 379 VAL A N 1
ATOM 3039 C CA . VAL A 1 379 ? -12.050 0.108 19.422 1.00 96.50 379 VAL A CA 1
ATOM 3040 C C . VAL A 1 379 ? -10.679 -0.555 19.409 1.00 96.50 379 VAL A C 1
ATOM 3042 O O . VAL A 1 379 ? -10.452 -1.617 19.988 1.00 96.50 379 VAL A O 1
ATOM 3045 N N . GLY A 1 380 ? -9.722 0.126 18.792 1.00 92.50 380 GLY A N 1
ATOM 3046 C CA . GLY A 1 380 ? -8.294 -0.137 18.885 1.00 92.50 380 GLY A CA 1
ATOM 3047 C C . GLY A 1 380 ? -7.740 0.207 20.270 1.00 92.50 380 GLY A C 1
ATOM 3048 O O . GLY A 1 380 ? -8.265 -0.196 21.307 1.00 92.50 380 GLY A O 1
ATOM 3049 N N . GLY A 1 381 ? -6.641 0.950 20.320 1.00 88.12 381 GLY A N 1
ATOM 3050 C CA . GLY A 1 381 ? -6.111 1.414 21.596 1.00 88.12 381 GLY A CA 1
ATOM 3051 C C . GLY A 1 381 ? -4.733 2.038 21.494 1.00 88.12 381 GLY A C 1
ATOM 3052 O O . GLY A 1 381 ? -4.397 2.722 20.527 1.00 88.12 381 GLY A O 1
ATOM 3053 N N . ASN A 1 382 ? -3.902 1.801 22.506 1.00 89.12 382 ASN A N 1
ATOM 3054 C CA . ASN A 1 382 ? -2.601 2.455 22.579 1.00 89.12 382 ASN A CA 1
ATOM 3055 C C . ASN A 1 382 ? -1.662 1.975 21.462 1.00 89.12 382 ASN A C 1
ATOM 3057 O O . ASN A 1 382 ? -1.579 0.788 21.126 1.00 89.12 382 ASN A O 1
ATOM 3061 N N . SER A 1 383 ? -0.924 2.921 20.887 1.00 85.31 383 SER A N 1
ATOM 3062 C CA . SER A 1 383 ? 0.098 2.679 19.874 1.00 85.31 383 SER A CA 1
ATOM 3063 C C . SER A 1 383 ? 1.320 3.569 20.129 1.00 85.31 383 SER A C 1
ATOM 3065 O O . SER A 1 383 ? 1.360 4.376 21.056 1.00 85.31 383 SER A O 1
ATOM 3067 N N . SER A 1 384 ? 2.362 3.453 19.302 1.00 78.75 384 SER A N 1
ATOM 3068 C CA . SER A 1 384 ? 3.499 4.383 19.385 1.00 78.75 384 SER A CA 1
ATOM 3069 C C . SER A 1 384 ? 3.127 5.834 19.050 1.00 78.75 384 SER A C 1
ATOM 3071 O O . SER A 1 384 ? 3.908 6.740 19.351 1.00 78.75 384 SER A O 1
ATOM 3073 N N . SER A 1 385 ? 1.988 6.038 18.386 1.00 83.25 385 SER A N 1
ATOM 3074 C CA . SER A 1 385 ? 1.549 7.324 17.835 1.00 83.25 385 SER A CA 1
ATOM 3075 C C . SER A 1 385 ? 0.172 7.770 18.343 1.00 83.25 385 SER A C 1
ATOM 3077 O O . SER A 1 385 ? -0.238 8.876 18.016 1.00 83.25 385 SER A O 1
ATOM 3079 N N . SER A 1 386 ? -0.509 6.960 19.162 1.00 87.94 386 SER A N 1
ATOM 3080 C CA . SER A 1 386 ? -1.866 7.228 19.660 1.00 87.94 386 SER A CA 1
ATOM 3081 C C . SER A 1 386 ? -2.047 6.726 21.088 1.00 87.94 386 SER A C 1
ATOM 3083 O O . SER A 1 386 ? -1.487 5.690 21.455 1.00 87.94 386 SER A O 1
ATOM 3085 N N . GLU A 1 387 ? -2.843 7.443 21.873 1.00 91.44 387 GLU A N 1
ATOM 3086 C CA . GLU A 1 387 ? -3.183 7.113 23.256 1.00 91.44 387 GLU A CA 1
ATOM 3087 C C . GLU A 1 387 ? -4.707 7.156 23.452 1.00 91.44 387 GLU A C 1
ATOM 3089 O O . GLU A 1 387 ? -5.330 8.201 23.280 1.00 91.44 387 GLU A O 1
ATOM 3094 N N . LEU A 1 388 ? -5.306 6.022 23.825 1.00 94.38 388 LEU A N 1
ATOM 3095 C CA . LEU A 1 388 ? -6.705 5.917 24.239 1.00 94.38 388 LEU A CA 1
ATOM 3096 C C . LEU A 1 388 ? -6.774 6.046 25.766 1.00 94.38 388 LEU A C 1
ATOM 3098 O O . LEU A 1 388 ? -6.854 5.054 26.488 1.00 94.38 388 LEU A O 1
ATOM 3102 N N . ASN A 1 389 ? -6.651 7.279 26.256 1.00 93.69 389 ASN A N 1
ATOM 3103 C CA . ASN A 1 389 ? -6.848 7.588 27.673 1.00 93.69 389 ASN A CA 1
ATOM 3104 C C . ASN A 1 389 ? -8.344 7.706 28.013 1.00 93.69 389 ASN A C 1
ATOM 3106 O O . ASN A 1 389 ? -9.193 7.716 27.124 1.00 93.69 389 ASN A O 1
ATOM 3110 N N . GLU A 1 390 ? -8.671 7.819 29.298 1.00 95.50 390 GLU A N 1
ATOM 3111 C CA . GLU A 1 390 ? -10.062 7.892 29.758 1.00 95.50 390 GLU A CA 1
ATOM 3112 C C . GLU A 1 390 ? -10.843 9.070 29.167 1.00 95.50 390 GLU A C 1
ATOM 3114 O O . GLU A 1 390 ? -12.003 8.913 28.807 1.00 95.50 390 GLU A O 1
ATOM 3119 N N . ALA A 1 391 ? -10.215 10.241 29.021 1.00 95.25 391 ALA A N 1
ATOM 3120 C CA . ALA A 1 391 ? -10.864 11.404 28.416 1.00 95.25 391 ALA A CA 1
ATOM 3121 C C . ALA A 1 391 ? -11.195 11.158 26.934 1.00 95.25 391 ALA A C 1
ATOM 3123 O O . ALA A 1 391 ? -12.286 11.485 26.475 1.00 95.25 391 ALA A O 1
ATOM 3124 N N . ALA A 1 392 ? -10.278 10.527 26.194 1.00 94.75 392 ALA A N 1
ATOM 3125 C CA . ALA A 1 392 ? -10.515 10.113 24.816 1.00 94.75 392 ALA A CA 1
ATOM 3126 C C . ALA A 1 392 ? -11.602 9.029 24.725 1.00 94.75 392 ALA A C 1
ATOM 3128 O O . ALA A 1 392 ? -12.408 9.068 23.802 1.00 94.75 392 ALA A O 1
ATOM 3129 N N . ALA A 1 393 ? -11.657 8.099 25.684 1.00 97.06 393 ALA A N 1
ATOM 3130 C CA . ALA A 1 393 ? -12.693 7.070 25.754 1.00 97.06 393 ALA A CA 1
ATOM 3131 C C . ALA A 1 393 ? -14.082 7.658 26.058 1.00 97.06 393 ALA A C 1
ATOM 3133 O O . ALA A 1 393 ? -15.044 7.284 25.393 1.00 97.06 393 ALA A O 1
ATOM 3134 N N . ARG A 1 394 ? -14.184 8.612 26.998 1.00 97.19 394 ARG A N 1
ATOM 3135 C CA . ARG A 1 394 ? -15.435 9.334 27.302 1.00 97.19 394 ARG A CA 1
ATOM 3136 C C . ARG A 1 394 ? -15.949 10.080 26.073 1.00 97.19 394 ARG A C 1
ATOM 3138 O O . ARG A 1 394 ? -17.072 9.836 25.648 1.00 97.19 394 ARG A O 1
ATOM 3145 N N . ARG A 1 395 ? -15.080 10.862 25.423 1.00 95.81 395 ARG A N 1
ATOM 3146 C CA . ARG A 1 395 ? -15.418 11.572 24.182 1.00 95.81 395 ARG A CA 1
ATOM 3147 C C . ARG A 1 395 ? -15.852 10.620 23.064 1.00 95.81 395 ARG A C 1
ATOM 3149 O O . ARG A 1 395 ? -16.828 10.895 22.379 1.00 95.81 395 ARG A O 1
ATOM 3156 N N . LEU A 1 396 ? -15.135 9.511 22.869 1.00 96.62 396 LEU A N 1
ATOM 3157 C CA . LEU A 1 396 ? -15.486 8.511 21.857 1.00 96.62 396 LEU A CA 1
ATOM 3158 C C . LEU A 1 396 ? -16.876 7.920 22.115 1.00 96.62 396 LEU A C 1
ATOM 3160 O O . LEU A 1 396 ? -17.664 7.809 21.179 1.00 96.62 396 LEU A O 1
ATOM 3164 N N . ARG A 1 397 ? -17.177 7.573 23.373 1.00 97.00 397 ARG A N 1
ATOM 3165 C CA . ARG A 1 397 ? -18.494 7.070 23.773 1.00 97.00 397 ARG A CA 1
ATOM 3166 C C . ARG A 1 397 ? -19.586 8.095 23.486 1.00 97.00 397 ARG A C 1
ATOM 3168 O O . ARG A 1 397 ? -20.529 7.769 22.781 1.00 97.00 397 ARG A O 1
ATOM 3175 N N . GLU A 1 398 ? -19.418 9.324 23.969 1.00 96.12 398 GLU A N 1
ATOM 3176 C CA . GLU A 1 398 ? -20.388 10.411 23.790 1.00 96.12 398 GLU A CA 1
ATOM 3177 C C . GLU A 1 398 ? -20.690 10.666 22.309 1.00 96.12 398 GLU A C 1
ATOM 3179 O O . GLU A 1 398 ? -21.850 10.764 21.919 1.00 96.12 398 GLU A O 1
ATOM 3184 N N . GLN A 1 399 ? -19.660 10.717 21.459 1.00 96.12 399 GLN A N 1
ATOM 3185 C CA . GLN A 1 399 ? -19.842 10.933 20.023 1.00 96.12 399 GLN A CA 1
ATOM 3186 C C . GLN A 1 399 ? -20.541 9.749 19.334 1.00 96.12 399 GLN A C 1
ATOM 3188 O O . GLN A 1 399 ? -21.382 9.963 18.462 1.00 96.12 399 GLN A O 1
ATOM 3193 N N . ALA A 1 400 ? -20.211 8.512 19.713 1.00 96.81 400 ALA A N 1
ATOM 3194 C CA . ALA A 1 400 ? -20.840 7.318 19.152 1.00 96.81 400 ALA A CA 1
ATOM 3195 C C . ALA A 1 400 ? -22.312 7.184 19.580 1.00 96.81 400 ALA A C 1
ATOM 3197 O O . ALA A 1 400 ? -23.172 6.881 18.755 1.00 96.81 400 ALA A O 1
ATOM 3198 N N . GLU A 1 401 ? -22.618 7.463 20.849 1.00 96.94 401 GLU A N 1
ATOM 3199 C CA . GLU A 1 401 ? -23.985 7.475 21.377 1.00 96.94 401 GLU A CA 1
ATOM 3200 C C . GLU A 1 401 ? -24.818 8.601 20.764 1.00 96.94 401 GLU A C 1
ATOM 3202 O O . GLU A 1 401 ? -25.974 8.379 20.408 1.00 96.94 401 GLU A O 1
ATOM 3207 N N . ALA A 1 402 ? -24.236 9.790 20.580 1.00 95.44 402 ALA A N 1
ATOM 3208 C CA . ALA A 1 402 ? -24.906 10.899 19.909 1.00 95.44 402 ALA A CA 1
ATOM 3209 C C . ALA A 1 402 ? -25.271 10.541 18.460 1.00 95.44 402 ALA A C 1
ATOM 3211 O O . ALA A 1 402 ? -26.396 10.810 18.028 1.00 95.44 402 ALA A O 1
ATOM 3212 N N . LEU A 1 403 ? -24.360 9.890 17.725 1.00 94.12 403 LEU A N 1
ATOM 3213 C CA . LEU A 1 403 ? -24.640 9.409 16.373 1.00 94.12 403 LEU A CA 1
ATOM 3214 C C . LEU A 1 403 ? -25.774 8.378 16.383 1.00 94.12 403 LEU A C 1
ATOM 3216 O O . LEU A 1 403 ? -26.747 8.545 15.654 1.00 94.12 403 LEU A O 1
ATOM 3220 N N . ALA A 1 404 ? -25.689 7.359 17.242 1.00 95.81 404 ALA A N 1
ATOM 3221 C CA . ALA A 1 404 ? -26.720 6.328 17.343 1.00 95.81 404 ALA A CA 1
ATOM 3222 C C . ALA A 1 404 ? -28.093 6.901 17.696 1.00 95.81 404 ALA A C 1
ATOM 3224 O O . ALA A 1 404 ? -29.079 6.570 17.041 1.00 95.81 404 ALA A O 1
ATOM 3225 N N . LYS A 1 405 ? -28.145 7.844 18.643 1.00 95.75 405 LYS A N 1
ATOM 3226 C CA . LYS A 1 405 ? -29.367 8.572 18.996 1.00 95.75 405 LYS A CA 1
ATOM 3227 C C . LYS A 1 405 ? -29.934 9.342 17.805 1.00 95.75 405 LYS A C 1
ATOM 3229 O O . LYS A 1 405 ? -31.125 9.253 17.536 1.00 95.75 405 LYS A O 1
ATOM 3234 N N . THR A 1 406 ? -29.085 10.069 17.079 1.00 94.50 406 THR A N 1
ATOM 3235 C CA . THR A 1 406 ? -29.490 10.865 15.906 1.00 94.50 406 THR A CA 1
ATOM 3236 C C . THR A 1 406 ? -30.033 9.986 14.781 1.00 94.50 406 THR A C 1
ATOM 3238 O O . THR A 1 406 ? -30.910 10.404 14.032 1.00 94.50 406 THR A O 1
ATOM 3241 N N . ARG A 1 407 ? -29.516 8.761 14.658 1.00 93.69 407 ARG A N 1
ATOM 3242 C CA . ARG A 1 407 ? -29.954 7.776 13.666 1.00 93.69 407 ARG A CA 1
ATOM 3243 C C . ARG A 1 407 ? -31.147 6.929 14.120 1.00 93.69 407 ARG A C 1
ATOM 3245 O O . ARG A 1 407 ? -31.659 6.174 13.305 1.00 93.69 407 ARG A O 1
ATOM 3252 N N . GLY A 1 408 ? -31.559 7.013 15.389 1.00 95.88 408 GLY A N 1
ATOM 3253 C CA . GLY A 1 408 ? -32.551 6.102 15.975 1.00 95.88 408 GLY A CA 1
ATOM 3254 C C . GLY A 1 408 ? -32.087 4.638 16.030 1.00 95.88 408 GLY A C 1
ATOM 3255 O O . GLY A 1 408 ? -32.919 3.738 16.055 1.00 95.88 408 GLY A O 1
ATOM 3256 N N . GLY A 1 409 ? -30.771 4.402 16.001 1.00 96.12 409 GLY A N 1
ATOM 3257 C CA . GLY A 1 409 ? -30.169 3.080 15.836 1.00 96.12 409 GLY A CA 1
ATOM 3258 C C . GLY A 1 409 ? -29.567 2.486 17.110 1.00 96.12 409 GLY A C 1
ATOM 3259 O O . GLY A 1 409 ? -29.723 3.008 18.215 1.00 96.12 409 GLY A O 1
ATOM 3260 N N . SER A 1 410 ? -28.824 1.395 16.928 1.00 98.06 410 SER A N 1
ATOM 3261 C CA . SER A 1 410 ? -28.171 0.641 18.005 1.00 98.06 410 SER A CA 1
ATOM 3262 C C . SER A 1 410 ? -26.654 0.679 17.902 1.00 98.06 410 SER A C 1
ATOM 3264 O O . SER A 1 410 ? -26.104 0.732 16.804 1.00 98.06 410 SER A O 1
ATOM 3266 N N . LEU A 1 411 ? -25.961 0.591 19.039 1.00 97.94 411 LEU A N 1
ATOM 3267 C CA . LEU A 1 411 ? -24.499 0.656 19.096 1.00 97.94 411 LEU A CA 1
ATOM 3268 C C . LEU A 1 411 ? -23.873 -0.718 19.388 1.00 97.94 411 LEU A C 1
ATOM 3270 O O . LEU A 1 411 ? -24.106 -1.307 20.443 1.00 97.94 411 LEU A O 1
ATOM 3274 N N . LEU A 1 412 ? -23.044 -1.225 18.473 1.00 98.12 412 LEU A N 1
ATOM 3275 C CA . LEU A 1 412 ? -22.333 -2.502 18.601 1.00 98.12 412 LEU A CA 1
ATOM 3276 C C . LEU A 1 412 ? -20.860 -2.247 18.937 1.00 98.12 412 LEU A C 1
ATOM 3278 O O . LEU A 1 412 ? -20.061 -1.931 18.060 1.00 98.12 412 LEU A O 1
ATOM 3282 N N . VAL A 1 413 ? -20.479 -2.357 20.208 1.00 97.94 413 VAL A N 1
ATOM 3283 C CA . VAL A 1 413 ? -19.132 -2.000 20.681 1.00 97.94 413 VAL A CA 1
ATOM 3284 C C . VAL A 1 413 ? -18.251 -3.241 20.783 1.00 97.94 413 VAL A C 1
ATOM 3286 O O . VAL A 1 413 ? -18.587 -4.170 21.514 1.00 97.94 413 VAL A O 1
ATOM 3289 N N . ALA A 1 414 ? -17.092 -3.244 20.123 1.00 96.88 414 ALA A N 1
ATOM 3290 C CA . ALA A 1 414 ? -16.074 -4.285 20.277 1.00 96.88 414 ALA A CA 1
ATOM 3291 C C . ALA A 1 414 ? -14.705 -3.677 20.600 1.00 96.88 414 ALA A C 1
ATOM 3293 O O . ALA A 1 414 ? -14.183 -2.849 19.848 1.00 96.88 414 ALA A O 1
ATOM 3294 N N . THR A 1 415 ? -14.101 -4.105 21.711 1.00 96.56 415 THR A N 1
ATOM 3295 C CA . THR A 1 415 ? -12.719 -3.730 22.049 1.00 96.56 415 THR A CA 1
ATOM 3296 C C . THR A 1 415 ? -11.693 -4.630 21.358 1.00 96.56 415 THR A C 1
ATOM 3298 O O . THR A 1 415 ? -12.038 -5.568 20.640 1.00 96.56 415 THR A O 1
ATOM 3301 N N . SER A 1 416 ? -10.405 -4.335 21.538 1.00 92.06 416 SER A N 1
ATOM 3302 C CA . SER A 1 416 ? -9.293 -5.049 20.903 1.00 92.06 416 SER A CA 1
ATOM 3303 C C . SER A 1 416 ? -8.191 -5.390 21.920 1.00 92.06 416 SER A C 1
ATOM 3305 O O . SER A 1 416 ? -8.181 -4.834 23.022 1.00 92.06 416 SER A O 1
ATOM 3307 N N . PRO A 1 417 ? -7.183 -6.215 21.561 1.00 89.62 417 PRO A N 1
ATOM 3308 C CA . PRO A 1 417 ? -6.083 -6.554 22.471 1.00 89.62 417 PRO A CA 1
ATOM 3309 C C . PRO A 1 417 ? -5.280 -5.344 22.977 1.00 89.62 417 PRO A C 1
ATOM 3311 O O . PRO A 1 417 ? -4.483 -5.472 23.903 1.00 89.62 417 PRO A O 1
ATOM 3314 N N . ARG A 1 418 ? -5.413 -4.176 22.328 1.00 90.06 418 ARG A N 1
ATOM 3315 C CA . ARG A 1 418 ? -4.671 -2.949 22.665 1.00 90.06 418 ARG A CA 1
ATOM 3316 C C . ARG A 1 418 ? -5.495 -1.938 23.459 1.00 90.06 418 ARG A C 1
ATOM 3318 O O . ARG A 1 418 ? -4.934 -0.908 23.846 1.00 90.06 418 ARG A O 1
ATOM 3325 N N . THR A 1 419 ? -6.785 -2.191 23.674 1.00 95.12 419 THR A N 1
ATOM 3326 C CA . THR A 1 419 ? -7.666 -1.299 24.432 1.00 95.12 419 THR A CA 1
ATOM 3327 C C . THR A 1 419 ? -7.283 -1.340 25.916 1.00 95.12 419 THR A C 1
ATOM 3329 O O . THR A 1 419 ? -7.319 -2.414 26.515 1.00 95.12 419 THR A O 1
ATOM 3332 N N . PRO A 1 420 ? -6.899 -0.211 26.542 1.00 95.44 420 PRO A N 1
ATOM 3333 C CA . PRO A 1 420 ? -6.618 -0.178 27.978 1.00 95.44 420 PRO A CA 1
ATOM 3334 C C . PRO A 1 420 ? -7.858 -0.533 28.804 1.00 95.44 420 PRO A C 1
ATOM 3336 O O . PRO A 1 420 ? -8.962 -0.147 28.426 1.00 95.44 420 PRO A O 1
ATOM 3339 N N . ALA A 1 421 ? -7.676 -1.204 29.946 1.00 95.81 421 ALA A N 1
ATOM 3340 C CA . ALA A 1 421 ? -8.786 -1.665 30.787 1.00 95.81 421 ALA A CA 1
ATOM 3341 C C . ALA A 1 421 ? -9.757 -0.531 31.160 1.00 95.81 421 ALA A C 1
ATOM 3343 O O . ALA A 1 421 ? -10.930 -0.626 30.821 1.00 95.81 421 ALA A O 1
ATOM 3344 N N . ALA A 1 422 ? -9.246 0.584 31.697 1.00 96.31 422 ALA A N 1
ATOM 3345 C CA . ALA A 1 422 ? -10.065 1.742 32.068 1.00 96.31 422 ALA A CA 1
ATOM 3346 C C . ALA A 1 422 ? -10.841 2.349 30.882 1.00 96.31 422 ALA A C 1
ATOM 3348 O O . ALA A 1 422 ? -11.987 2.764 31.023 1.00 96.31 422 ALA A O 1
ATOM 3349 N N . ALA A 1 423 ? -10.242 2.374 29.686 1.00 96.94 423 ALA A N 1
ATOM 3350 C CA . ALA A 1 423 ? -10.935 2.837 28.486 1.00 96.94 423 ALA A CA 1
ATOM 3351 C C . ALA A 1 423 ? -12.032 1.852 28.051 1.00 96.94 423 ALA A C 1
ATOM 3353 O O . ALA A 1 423 ? -13.117 2.280 27.665 1.00 96.94 423 ALA A O 1
ATOM 3354 N N . ALA A 1 424 ? -11.763 0.545 28.133 1.00 97.31 424 ALA A N 1
ATOM 3355 C CA . ALA A 1 424 ? -12.753 -0.489 27.855 1.00 97.31 424 ALA A CA 1
ATOM 3356 C C . ALA A 1 424 ? -13.931 -0.421 28.839 1.00 97.31 424 ALA A C 1
ATOM 3358 O O . ALA A 1 424 ? -15.066 -0.532 28.397 1.00 97.31 424 ALA A O 1
ATOM 3359 N N . ASP A 1 425 ? -13.687 -0.176 30.130 1.00 97.81 425 ASP A N 1
ATOM 3360 C CA . ASP A 1 425 ? -14.754 -0.020 31.130 1.00 97.81 425 ASP A CA 1
ATOM 3361 C C . ASP A 1 425 ? -15.668 1.164 30.811 1.00 97.81 425 ASP A C 1
ATOM 3363 O O . ASP A 1 425 ? -16.887 1.028 30.835 1.00 97.81 425 ASP A O 1
ATOM 3367 N N . ILE A 1 426 ? -15.094 2.306 30.421 1.00 98.06 426 ILE A N 1
ATOM 3368 C CA . ILE A 1 426 ? -15.869 3.488 30.019 1.00 98.06 426 ILE A CA 1
ATOM 3369 C C . ILE A 1 426 ? -16.741 3.187 28.793 1.00 98.06 426 ILE A C 1
ATOM 3371 O O . ILE A 1 426 ? -17.923 3.530 28.788 1.00 98.06 426 ILE A O 1
ATOM 3375 N N . LEU A 1 427 ? -16.164 2.557 27.766 1.00 97.62 427 LEU A N 1
ATOM 3376 C CA . LEU A 1 427 ? -16.823 2.293 26.480 1.00 97.62 427 LEU A CA 1
ATOM 3377 C C . LEU A 1 427 ? -17.873 1.177 26.556 1.00 97.62 427 LEU A C 1
ATOM 3379 O O . LEU A 1 427 ? -18.818 1.178 25.773 1.00 97.62 427 LEU A O 1
ATOM 3383 N N . LEU A 1 428 ? -17.703 0.228 27.478 1.00 97.38 428 LEU A N 1
ATOM 3384 C CA . LEU A 1 428 ? -18.606 -0.908 27.675 1.00 97.38 428 LEU A CA 1
ATOM 3385 C C . LEU A 1 428 ? -19.593 -0.691 28.832 1.00 97.38 428 LEU A C 1
ATOM 3387 O O . LEU A 1 428 ? -20.375 -1.592 29.131 1.00 97.38 428 LEU A O 1
ATOM 3391 N N . ALA A 1 429 ? -19.578 0.478 29.474 1.00 96.12 429 ALA A N 1
ATOM 3392 C CA . ALA A 1 429 ? -20.567 0.832 30.481 1.00 96.12 429 ALA A CA 1
ATOM 3393 C C . ALA A 1 429 ? -21.995 0.785 29.904 1.00 96.12 429 ALA A C 1
ATOM 3395 O O . ALA A 1 429 ? -22.215 0.928 28.692 1.00 96.12 429 ALA A O 1
ATOM 3396 N N . GLN A 1 430 ? -22.970 0.581 30.789 1.00 92.94 430 GLN A N 1
ATOM 3397 C CA . GLN A 1 430 ? -24.383 0.605 30.430 1.00 92.94 430 GLN A CA 1
ATOM 3398 C C . GLN A 1 430 ? -24.759 1.970 29.836 1.00 92.94 430 GLN A C 1
ATOM 3400 O O . GLN A 1 430 ? -24.267 3.008 30.277 1.00 92.94 430 GLN A O 1
ATOM 3405 N N . SER A 1 431 ? -25.616 1.953 28.816 1.00 92.56 431 SER A N 1
ATOM 3406 C CA . SER A 1 431 ? -26.089 3.144 28.106 1.00 92.56 431 SER A CA 1
ATOM 3407 C C . SER A 1 431 ? -27.587 3.041 27.867 1.00 92.56 431 SER A C 1
ATOM 3409 O O . SER A 1 431 ? -28.117 1.933 27.775 1.00 92.56 431 SER A O 1
ATOM 3411 N N . ALA A 1 432 ? -28.240 4.190 27.703 1.00 93.50 432 ALA A N 1
ATOM 3412 C CA . ALA A 1 432 ? -29.618 4.269 27.225 1.00 93.50 432 ALA A CA 1
ATOM 3413 C C . ALA A 1 432 ? -29.749 3.866 25.743 1.00 93.50 432 ALA A C 1
ATOM 3415 O O . ALA A 1 432 ? -30.844 3.553 25.289 1.00 93.50 432 ALA A O 1
ATOM 3416 N N . ILE A 1 433 ? -28.641 3.864 24.989 1.00 96.44 433 ILE A N 1
ATOM 3417 C CA . ILE A 1 433 ? -28.628 3.400 23.600 1.00 96.44 433 ILE A CA 1
ATOM 3418 C C . ILE A 1 433 ? -28.650 1.860 23.573 1.00 96.44 433 ILE A C 1
ATOM 3420 O O . ILE A 1 433 ? -27.738 1.236 24.145 1.00 96.44 433 ILE A O 1
ATOM 3424 N N . PRO A 1 434 ? -29.646 1.236 22.908 1.00 96.00 434 PRO A N 1
ATOM 3425 C CA . PRO A 1 434 ? -29.698 -0.213 22.744 1.00 96.00 434 PRO A CA 1
ATOM 3426 C C . PRO A 1 434 ? -28.469 -0.693 21.972 1.00 96.00 434 PRO A C 1
ATOM 3428 O O . PRO A 1 434 ? -27.922 0.014 21.124 1.00 96.00 434 PRO A O 1
ATOM 3431 N N . GLY A 1 435 ? -27.974 -1.887 22.286 1.00 95.88 435 GLY A N 1
ATOM 3432 C CA . GLY A 1 435 ? -26.718 -2.312 21.690 1.00 95.88 435 GLY A CA 1
ATOM 3433 C C . GLY A 1 435 ? -26.083 -3.542 22.304 1.00 95.88 435 GLY A C 1
ATOM 3434 O O . GLY A 1 435 ? -26.375 -3.929 23.437 1.00 95.88 435 GLY A O 1
ATOM 3435 N N . ALA A 1 436 ? -25.139 -4.103 21.558 1.00 96.00 436 ALA A N 1
ATOM 3436 C CA . ALA A 1 436 ? -24.289 -5.194 21.995 1.00 96.00 436 ALA A CA 1
ATOM 3437 C C . ALA A 1 436 ? -22.905 -4.679 22.393 1.00 96.00 436 ALA A C 1
ATOM 3439 O O . ALA A 1 436 ? -22.363 -3.756 21.788 1.00 96.00 436 ALA A O 1
ATOM 3440 N N . ARG A 1 437 ? -22.306 -5.297 23.411 1.00 95.81 437 ARG A N 1
ATOM 3441 C CA . ARG A 1 437 ? -21.004 -4.898 23.951 1.00 95.81 437 ARG A CA 1
ATOM 3442 C C . ARG A 1 437 ? -20.124 -6.123 24.101 1.00 95.81 437 ARG A C 1
ATOM 3444 O O . ARG A 1 437 ? -20.504 -7.090 24.756 1.00 95.81 437 ARG A O 1
ATOM 3451 N N . TYR A 1 438 ? -18.941 -6.071 23.509 1.00 96.50 438 TYR A N 1
ATOM 3452 C CA . TYR A 1 438 ? -17.969 -7.146 23.545 1.00 96.50 438 TYR A CA 1
ATOM 3453 C C . TYR A 1 438 ? -16.617 -6.640 24.038 1.00 96.50 438 TYR A C 1
ATOM 3455 O O . TYR A 1 438 ? -15.997 -5.739 23.462 1.00 96.50 438 TYR A O 1
ATOM 3463 N N . ARG A 1 439 ? -16.144 -7.272 25.114 1.00 96.94 439 ARG A N 1
ATOM 3464 C CA . ARG A 1 439 ? -14.791 -7.092 25.625 1.00 96.94 439 ARG A CA 1
ATOM 3465 C C . ARG A 1 439 ? -13.886 -8.143 25.005 1.00 96.94 439 ARG A C 1
ATOM 3467 O O . ARG A 1 439 ? -14.122 -9.329 25.205 1.00 96.94 439 ARG A O 1
ATOM 3474 N N . TRP A 1 440 ? -12.837 -7.705 24.317 1.00 94.50 440 TRP A N 1
ATOM 3475 C CA . TRP A 1 440 ? -11.876 -8.602 23.691 1.00 94.50 440 TRP A CA 1
ATOM 3476 C C . TRP A 1 440 ? -11.275 -9.602 24.677 1.00 94.50 440 TRP A C 1
ATOM 3478 O O . TRP A 1 440 ? -10.834 -9.234 25.770 1.00 94.50 440 TRP A O 1
ATOM 3488 N N . ARG A 1 441 ? -11.205 -10.859 24.236 1.00 92.25 441 ARG A N 1
ATOM 3489 C CA . ARG A 1 441 ? -10.544 -11.965 24.927 1.00 92.25 441 ARG A CA 1
ATOM 3490 C C . ARG A 1 441 ? -9.585 -12.657 23.962 1.00 92.25 441 ARG A C 1
ATOM 3492 O O . ARG A 1 441 ? -9.862 -12.794 22.770 1.00 92.25 441 ARG A O 1
ATOM 3499 N N . ALA A 1 442 ? -8.427 -13.067 24.472 1.00 86.69 442 ALA A N 1
ATOM 3500 C CA . ALA A 1 442 ? -7.448 -13.791 23.672 1.00 86.69 442 ALA A CA 1
ATOM 3501 C C . ALA A 1 442 ? -8.013 -15.149 23.243 1.00 86.69 442 ALA A C 1
ATOM 3503 O O . ALA A 1 442 ? -8.553 -15.866 24.076 1.00 86.69 442 ALA A O 1
ATOM 3504 N N . HIS A 1 443 ? -7.838 -15.500 21.965 1.00 83.44 443 HIS A N 1
ATOM 3505 C CA . HIS A 1 443 ? -8.227 -16.800 21.399 1.00 83.44 443 HIS A CA 1
ATOM 3506 C C . HIS A 1 443 ? -9.717 -17.152 21.531 1.00 83.44 443 HIS A C 1
ATOM 3508 O O . HIS A 1 443 ? -10.067 -18.325 21.521 1.00 83.44 443 HIS A O 1
ATOM 3514 N N . ASP A 1 444 ? -10.585 -16.147 21.627 1.00 87.81 444 ASP A N 1
ATOM 3515 C CA . ASP A 1 444 ? -12.030 -16.341 21.691 1.00 87.81 444 ASP A CA 1
ATOM 3516 C C . ASP A 1 444 ? -12.612 -16.623 20.288 1.00 87.81 444 ASP A C 1
ATOM 3518 O O . ASP A 1 444 ? -12.595 -15.721 19.439 1.00 87.81 444 ASP A O 1
ATOM 3522 N N . PRO A 1 445 ? -13.109 -17.848 20.014 1.00 83.25 445 PRO A N 1
ATOM 3523 C CA . PRO A 1 445 ? -13.707 -18.189 18.724 1.00 83.25 445 PRO A CA 1
ATOM 3524 C C . PRO A 1 445 ? -15.059 -17.490 18.498 1.00 83.25 445 PRO A C 1
ATOM 3526 O O . PRO A 1 445 ? -15.511 -17.388 17.357 1.00 83.25 445 PRO A O 1
ATOM 3529 N N . GLU A 1 446 ? -15.688 -16.968 19.556 1.00 87.44 446 GLU A N 1
ATOM 3530 C CA . GLU A 1 446 ? -16.977 -16.272 19.508 1.00 87.44 446 GLU A CA 1
ATOM 3531 C C . GLU A 1 446 ? -16.833 -14.747 19.400 1.00 87.44 446 GLU A C 1
ATOM 3533 O O . GLU A 1 446 ? -17.820 -14.019 19.522 1.00 87.44 446 GLU A O 1
ATOM 3538 N N . ASN A 1 447 ? -15.622 -14.239 19.152 1.00 89.62 447 ASN A N 1
ATOM 3539 C CA . ASN A 1 447 ? -15.381 -12.812 18.960 1.00 89.62 447 ASN A CA 1
ATOM 3540 C C . ASN A 1 447 ? -16.256 -12.254 17.810 1.00 89.62 447 ASN A C 1
ATOM 3542 O O . ASN A 1 447 ? -16.026 -12.626 16.658 1.00 89.62 447 ASN A O 1
ATOM 3546 N N . PRO A 1 448 ? -17.200 -11.326 18.077 1.00 92.06 448 PRO A N 1
ATOM 3547 C CA . PRO A 1 448 ? -18.131 -10.801 17.078 1.00 92.06 448 PRO A CA 1
ATOM 3548 C C . PRO A 1 448 ? -17.512 -9.783 16.122 1.00 92.06 448 PRO A C 1
ATOM 3550 O O . PRO A 1 448 ? -18.208 -9.273 15.251 1.00 92.06 448 PRO A O 1
ATOM 3553 N N . TYR A 1 449 ? -16.231 -9.443 16.263 1.00 90.81 449 TYR A N 1
ATOM 3554 C CA . TYR A 1 449 ? -15.569 -8.461 15.404 1.00 90.81 449 TYR A CA 1
ATOM 3555 C C . TYR A 1 449 ? -15.791 -8.691 13.889 1.00 90.81 449 TYR A C 1
ATOM 3557 O O . TYR A 1 449 ? -16.156 -7.726 13.212 1.00 90.81 449 TYR A O 1
ATOM 3565 N N . PRO A 1 450 ? -15.667 -9.923 13.337 1.00 89.94 450 PRO A N 1
ATOM 3566 C CA . PRO A 1 450 ? -15.993 -10.185 11.933 1.00 89.94 450 PRO A CA 1
ATOM 3567 C C . PRO A 1 450 ? -17.467 -9.912 11.604 1.00 89.94 450 PRO A C 1
ATOM 3569 O O . PRO A 1 450 ? -17.755 -9.351 10.550 1.00 89.94 450 PRO A O 1
ATOM 3572 N N . LEU A 1 451 ? -18.398 -10.254 12.507 1.00 90.44 451 LEU A N 1
ATOM 3573 C CA . LEU A 1 451 ? -19.828 -9.973 12.334 1.00 90.44 451 LEU A CA 1
ATOM 3574 C C . LEU A 1 451 ? -20.100 -8.482 12.291 1.00 90.44 451 LEU A C 1
ATOM 3576 O O . LEU A 1 451 ? -20.807 -8.023 11.405 1.00 90.44 451 LEU A O 1
ATOM 3580 N N . PHE A 1 452 ? -19.568 -7.732 13.256 1.00 93.31 452 PHE A N 1
ATOM 3581 C CA . PHE A 1 452 ? -19.811 -6.299 13.354 1.00 93.31 452 PHE A CA 1
ATOM 3582 C C . PHE A 1 452 ? -19.275 -5.601 12.105 1.00 93.31 452 PHE A C 1
ATOM 3584 O O . PHE A 1 452 ? -19.998 -4.815 11.501 1.00 93.31 452 PHE A O 1
ATOM 3591 N N . LEU A 1 453 ? -18.077 -5.976 11.639 1.00 90.44 453 LEU A N 1
ATOM 3592 C CA . LEU A 1 453 ? -17.554 -5.526 10.348 1.00 90.44 453 LEU A CA 1
ATOM 3593 C C . LEU A 1 453 ? -18.483 -5.865 9.178 1.00 90.44 453 LEU A C 1
ATOM 3595 O O . LEU A 1 453 ? -18.630 -5.040 8.285 1.00 90.44 453 LEU A O 1
ATOM 3599 N N . ALA A 1 454 ? -19.073 -7.063 9.165 1.00 88.50 454 ALA A N 1
ATOM 3600 C CA . ALA A 1 454 ? -19.856 -7.596 8.051 1.00 88.50 454 ALA A CA 1
ATOM 3601 C C . ALA A 1 454 ? -21.366 -7.311 8.113 1.00 88.50 454 ALA A C 1
ATOM 3603 O O . ALA A 1 454 ? -22.073 -7.619 7.155 1.00 88.50 454 ALA A O 1
ATOM 3604 N N . ARG A 1 455 ? -21.903 -6.774 9.210 1.00 91.56 455 ARG A N 1
ATOM 3605 C CA . ARG A 1 455 ? -23.356 -6.586 9.391 1.00 91.56 455 ARG A CA 1
ATOM 3606 C C . ARG A 1 455 ? -23.754 -5.226 9.934 1.00 91.56 455 ARG A C 1
ATOM 3608 O O . ARG A 1 455 ? -24.932 -4.908 9.830 1.00 91.56 455 ARG A O 1
ATOM 3615 N N . ALA A 1 456 ? -22.824 -4.433 10.466 1.00 94.75 456 ALA A N 1
ATOM 3616 C CA . ALA A 1 456 ? -23.125 -3.041 10.778 1.00 94.75 456 ALA A CA 1
ATOM 3617 C C . ALA A 1 456 ? -23.601 -2.307 9.515 1.00 94.75 456 ALA A C 1
ATOM 3619 O O . ALA A 1 456 ? -23.176 -2.624 8.404 1.00 94.75 456 ALA A O 1
ATOM 3620 N N . ASP A 1 457 ? -24.479 -1.331 9.682 1.00 94.69 457 ASP A N 1
ATOM 3621 C CA . ASP A 1 457 ? -24.907 -0.440 8.606 1.00 94.69 457 ASP A CA 1
ATOM 3622 C C . ASP A 1 457 ? -23.917 0.734 8.455 1.00 94.69 457 ASP A C 1
ATOM 3624 O O . ASP A 1 457 ? -23.727 1.247 7.358 1.00 94.69 457 ASP A O 1
ATOM 3628 N N . GLU A 1 458 ? -23.229 1.106 9.541 1.00 94.31 458 GLU A N 1
ATOM 3629 C CA . GLU A 1 458 ? -22.219 2.171 9.611 1.00 94.31 458 GLU A CA 1
ATOM 3630 C C . GLU A 1 458 ? -21.135 1.787 10.635 1.00 94.31 458 GLU A C 1
ATOM 3632 O O . GLU A 1 458 ? -21.422 1.144 11.648 1.00 94.31 458 GLU A O 1
ATOM 3637 N N . LEU A 1 459 ? -19.873 2.143 10.383 1.00 95.88 459 LEU A N 1
ATOM 3638 C CA . LEU A 1 459 ? -18.741 1.777 11.240 1.00 95.88 459 LEU A CA 1
ATOM 3639 C C . LEU A 1 459 ? -18.044 3.013 11.807 1.00 95.88 459 LEU A C 1
ATOM 3641 O O . LEU A 1 459 ? -17.644 3.904 11.068 1.00 95.88 459 LEU A O 1
ATOM 3645 N N . ILE A 1 460 ? -17.805 3.020 13.115 1.00 97.25 460 ILE A N 1
ATOM 3646 C CA . ILE A 1 460 ? -16.919 3.953 13.808 1.00 97.25 460 ILE A CA 1
ATOM 3647 C C . ILE A 1 460 ? -15.656 3.198 14.217 1.00 97.25 460 ILE A C 1
ATOM 3649 O O . ILE A 1 460 ? -15.717 2.188 14.915 1.00 97.25 460 ILE A O 1
ATOM 3653 N N . VAL A 1 461 ? -14.493 3.709 13.830 1.00 96.19 461 VAL A N 1
ATOM 3654 C CA . VAL A 1 461 ? -13.198 3.076 14.080 1.00 96.19 461 VAL A CA 1
ATOM 3655 C C . VAL A 1 461 ? -12.257 4.054 14.769 1.00 96.19 461 VAL A C 1
ATOM 3657 O O . VAL A 1 461 ? -12.131 5.218 14.383 1.00 96.19 461 VAL A O 1
ATOM 3660 N N . THR A 1 462 ? -11.528 3.607 15.788 1.00 95.88 462 THR A N 1
ATOM 3661 C CA . THR A 1 462 ? -10.474 4.453 16.360 1.00 95.88 462 THR A CA 1
ATOM 3662 C C . THR A 1 462 ? -9.294 4.596 15.393 1.00 95.88 462 THR A C 1
ATOM 3664 O O . THR A 1 462 ? -8.754 3.628 14.855 1.00 95.88 462 THR A O 1
ATOM 3667 N N . GLY A 1 463 ? -8.836 5.833 15.202 1.00 92.19 463 GLY A N 1
ATOM 3668 C CA . GLY A 1 463 ? -7.806 6.210 14.231 1.00 92.19 463 GLY A CA 1
ATOM 3669 C C . GLY A 1 463 ? -6.370 5.800 14.587 1.00 92.19 463 GLY A C 1
ATOM 3670 O O . GLY A 1 463 ? -5.409 6.379 14.088 1.00 92.19 463 GLY A O 1
ATOM 3671 N N . ASP A 1 464 ? -6.175 4.851 15.502 1.00 90.69 464 ASP A N 1
ATOM 3672 C CA . ASP A 1 464 ? -4.853 4.347 15.893 1.00 90.69 464 ASP A CA 1
ATOM 3673 C C . ASP A 1 464 ? -4.361 3.175 15.033 1.00 90.69 464 ASP A C 1
ATOM 3675 O O . ASP A 1 464 ? -3.167 2.844 15.049 1.00 90.69 464 ASP A O 1
ATOM 3679 N N . SER A 1 465 ? -5.276 2.525 14.309 1.00 88.94 465 SER A N 1
ATOM 3680 C CA . SER A 1 465 ? -5.045 1.243 13.652 1.00 88.94 465 SER A CA 1
ATOM 3681 C C . SER A 1 465 ? -5.304 1.313 12.152 1.00 88.94 465 SER A C 1
ATOM 3683 O O . SER A 1 465 ? -6.439 1.223 11.696 1.00 88.94 465 SER A O 1
ATOM 3685 N N . ALA A 1 466 ? -4.225 1.367 11.370 1.00 89.44 466 ALA A N 1
ATOM 3686 C CA . ALA A 1 466 ? -4.320 1.282 9.913 1.00 89.44 466 ALA A CA 1
ATOM 3687 C C . ALA A 1 466 ? -4.964 -0.032 9.439 1.00 89.44 466 ALA A C 1
ATOM 3689 O O . ALA A 1 466 ? -5.683 -0.032 8.451 1.00 89.44 466 ALA A O 1
ATOM 3690 N N . SER A 1 467 ? -4.728 -1.141 10.149 1.00 87.94 467 SER A N 1
ATOM 3691 C CA . SER A 1 467 ? -5.313 -2.439 9.799 1.00 87.94 467 SER A CA 1
ATOM 3692 C C . SER A 1 467 ? -6.820 -2.487 10.043 1.00 87.94 467 SER A C 1
ATOM 3694 O O . SER A 1 467 ? -7.542 -2.989 9.198 1.00 87.94 467 SER A O 1
ATOM 3696 N N . MET A 1 468 ? -7.291 -1.926 11.162 1.00 90.56 468 MET A N 1
ATOM 3697 C CA . MET A 1 468 ? -8.724 -1.904 11.495 1.00 90.56 468 MET A CA 1
ATOM 3698 C C . MET A 1 468 ? -9.489 -0.967 10.554 1.00 90.56 468 MET A C 1
ATOM 3700 O O . MET A 1 468 ? -10.572 -1.309 10.099 1.00 90.56 468 MET A O 1
ATOM 3704 N N . LEU A 1 469 ? -8.892 0.181 10.203 1.00 91.50 469 LEU A N 1
ATOM 3705 C CA . LEU A 1 469 ? -9.430 1.062 9.164 1.00 91.50 469 LEU A CA 1
ATOM 3706 C C . LEU A 1 469 ? -9.489 0.357 7.804 1.00 91.50 469 LEU A C 1
ATOM 3708 O O . LEU A 1 469 ? -10.492 0.489 7.115 1.00 91.50 469 LEU A O 1
ATOM 3712 N N . ALA A 1 470 ? -8.461 -0.421 7.441 1.00 89.69 470 ALA A N 1
ATOM 3713 C CA . ALA A 1 470 ? -8.465 -1.192 6.198 1.00 89.69 470 ALA A CA 1
ATOM 3714 C C . ALA A 1 470 ? -9.617 -2.201 6.146 1.00 89.69 470 ALA A C 1
ATOM 3716 O O . ALA A 1 470 ? -10.370 -2.217 5.180 1.00 89.69 470 ALA A O 1
ATOM 3717 N N . GLU A 1 471 ? -9.784 -2.994 7.206 1.00 88.88 471 GLU A N 1
ATOM 3718 C CA . GLU A 1 471 ? -10.851 -3.995 7.309 1.00 88.88 471 GLU A CA 1
ATOM 3719 C C . GLU A 1 471 ? -12.246 -3.344 7.278 1.00 88.88 471 GLU A C 1
ATOM 3721 O O . GLU A 1 471 ? -13.142 -3.846 6.600 1.00 88.88 471 GLU A O 1
ATOM 3726 N N . ALA A 1 472 ? -12.421 -2.195 7.940 1.00 90.56 472 ALA A N 1
ATOM 3727 C CA . ALA A 1 472 ? -13.667 -1.431 7.904 1.00 90.56 472 ALA A CA 1
ATOM 3728 C C . ALA A 1 472 ? -13.972 -0.858 6.512 1.00 90.56 472 ALA A C 1
ATOM 3730 O O . ALA A 1 472 ? -15.100 -0.987 6.042 1.00 90.56 472 ALA A O 1
ATOM 3731 N N . CYS A 1 473 ? -12.984 -0.281 5.820 1.00 88.19 473 CYS A N 1
ATOM 3732 C CA . CYS A 1 473 ? -13.176 0.260 4.468 1.00 88.19 473 CYS A CA 1
ATOM 3733 C C . CYS A 1 473 ? -13.449 -0.859 3.449 1.00 88.19 473 CYS A C 1
ATOM 3735 O O . CYS A 1 473 ? -14.322 -0.726 2.596 1.00 88.19 473 CYS A O 1
ATOM 3737 N N . ALA A 1 474 ? -12.763 -2.002 3.573 1.00 84.38 474 ALA A N 1
ATOM 3738 C CA . ALA A 1 474 ? -12.988 -3.184 2.736 1.00 84.38 474 ALA A CA 1
ATOM 3739 C C . ALA A 1 474 ? -14.400 -3.775 2.895 1.00 84.38 474 ALA A C 1
ATOM 3741 O O . ALA A 1 474 ? -14.860 -4.534 2.047 1.00 84.38 474 ALA A O 1
ATOM 3742 N N . SER A 1 475 ? -15.093 -3.423 3.977 1.00 84.44 475 SER A N 1
ATOM 3743 C CA . SER A 1 475 ? -16.451 -3.865 4.257 1.00 84.44 475 SER A CA 1
ATOM 3744 C C . SER A 1 475 ? -17.504 -3.207 3.337 1.00 84.44 475 SER A C 1
ATOM 3746 O O . SER A 1 475 ? -18.621 -3.717 3.238 1.00 84.44 475 SER A O 1
ATOM 3748 N N . GLY A 1 476 ? -17.161 -2.093 2.671 1.00 82.69 476 GLY A N 1
ATOM 3749 C CA . GLY A 1 476 ? -18.049 -1.337 1.775 1.00 82.69 476 GLY A CA 1
ATOM 3750 C C . GLY A 1 476 ? -19.105 -0.472 2.480 1.00 82.69 476 GLY A C 1
ATOM 3751 O O . GLY A 1 476 ? -19.947 0.125 1.811 1.00 82.69 476 GLY A O 1
ATOM 3752 N N . ARG A 1 477 ? -19.075 -0.413 3.818 1.00 86.88 477 ARG A N 1
ATOM 3753 C CA . ARG A 1 477 ? -19.967 0.400 4.664 1.00 86.88 477 ARG A CA 1
ATOM 3754 C C . ARG A 1 477 ? -19.421 1.818 4.827 1.00 86.88 477 ARG A C 1
ATOM 3756 O O . ARG A 1 477 ? -18.208 1.993 4.727 1.00 86.88 477 ARG A O 1
ATOM 3763 N N . PRO A 1 478 ? -20.263 2.810 5.161 1.00 91.00 478 PRO A N 1
ATOM 3764 C CA . PRO A 1 478 ? -19.783 4.102 5.626 1.00 91.00 478 PRO A CA 1
ATOM 3765 C C . PRO A 1 478 ? -18.844 3.951 6.831 1.00 91.00 478 PRO A C 1
ATOM 3767 O O . PRO A 1 478 ? -19.184 3.278 7.810 1.00 91.00 478 PRO A O 1
ATOM 3770 N N . VAL A 1 479 ? -17.652 4.552 6.749 1.00 92.81 479 VAL A N 1
ATOM 3771 C CA . VAL A 1 479 ? -16.625 4.473 7.798 1.00 92.81 479 VAL A CA 1
ATOM 3772 C C . VAL A 1 479 ? -16.320 5.855 8.361 1.00 92.81 479 VAL A C 1
ATOM 3774 O O . VAL A 1 479 ? -15.882 6.770 7.661 1.00 92.81 479 VAL A O 1
ATOM 3777 N N . HIS A 1 480 ? -16.454 5.964 9.675 1.00 94.94 480 HIS A N 1
ATOM 3778 C CA . HIS A 1 480 ? -16.074 7.117 10.468 1.00 94.94 480 HIS A CA 1
ATOM 3779 C C . HIS A 1 480 ? -14.835 6.783 11.284 1.00 94.94 480 HIS A C 1
ATOM 3781 O O . HIS A 1 480 ? -14.769 5.736 11.927 1.00 94.94 480 HIS A O 1
ATOM 3787 N N . TYR A 1 481 ? -13.852 7.679 11.308 1.00 94.75 481 TYR A N 1
ATOM 3788 C CA . TYR A 1 481 ? -12.694 7.542 12.180 1.00 94.75 481 TYR A CA 1
ATOM 3789 C C . TYR A 1 481 ? -12.687 8.586 13.294 1.00 94.75 481 TYR A C 1
ATOM 3791 O O . TYR A 1 481 ? -13.068 9.744 13.108 1.00 94.75 481 TYR A O 1
ATOM 3799 N N . VAL A 1 482 ? -12.177 8.189 14.460 1.00 94.81 482 VAL A N 1
ATOM 3800 C CA . VAL A 1 482 ? -11.924 9.101 15.584 1.00 94.81 482 VAL A CA 1
ATOM 3801 C C . VAL A 1 482 ? -10.427 9.205 15.829 1.00 94.81 482 VAL A C 1
ATOM 3803 O O . VAL A 1 482 ? -9.778 8.251 16.262 1.00 94.81 482 VAL A O 1
ATOM 3806 N N . ALA A 1 483 ? -9.858 10.378 15.548 1.00 92.25 483 ALA A N 1
ATOM 3807 C CA . ALA A 1 483 ? -8.443 10.632 15.777 1.00 92.25 483 ALA A CA 1
ATOM 3808 C C . ALA A 1 483 ? -8.130 10.628 17.282 1.00 92.25 483 ALA A C 1
ATOM 3810 O O . ALA A 1 483 ? -8.666 11.424 18.050 1.00 92.25 483 ALA A O 1
ATOM 3811 N N . LEU A 1 484 ? -7.224 9.742 17.698 1.00 91.62 484 LEU A N 1
ATOM 3812 C CA . LEU A 1 484 ? -6.776 9.668 19.085 1.00 91.62 484 LEU A CA 1
ATOM 3813 C C . LEU A 1 484 ? -5.611 10.631 19.357 1.00 91.62 484 LEU A C 1
ATOM 3815 O O . LEU A 1 484 ? -4.768 10.849 18.477 1.00 91.62 484 LEU A O 1
ATOM 3819 N N . PRO A 1 485 ? -5.514 11.185 20.579 1.00 88.19 485 PRO A N 1
ATOM 3820 C CA . PRO A 1 485 ? -4.434 12.088 20.935 1.00 88.19 485 PRO A CA 1
ATOM 3821 C C . PRO A 1 485 ? -3.078 11.379 20.902 1.00 88.19 485 PRO A C 1
ATOM 3823 O O . PRO A 1 485 ? -2.953 10.167 21.086 1.00 88.19 485 PRO A O 1
ATOM 3826 N N . TRP A 1 486 ? -2.027 12.167 20.694 1.00 82.12 486 TRP A N 1
ATOM 3827 C CA . TRP A 1 486 ? -0.663 11.658 20.756 1.00 82.12 486 TRP A CA 1
ATOM 3828 C C . TRP A 1 486 ? -0.234 11.351 22.198 1.00 82.12 486 TRP A C 1
ATOM 3830 O O . TRP A 1 486 ? -0.523 12.156 23.086 1.00 82.12 486 TRP A O 1
ATOM 3840 N N . PRO A 1 487 ? 0.562 10.286 22.426 1.00 80.06 487 PRO A N 1
ATOM 3841 C CA . PRO A 1 487 ? 1.025 9.930 23.762 1.00 80.06 487 PRO A CA 1
ATOM 3842 C C . PRO A 1 487 ? 1.823 11.061 24.427 1.00 80.06 487 PRO A C 1
ATOM 3844 O O . PRO A 1 487 ? 2.839 11.506 23.877 1.00 80.06 487 PRO A O 1
ATOM 3847 N N . LYS A 1 488 ? 1.419 11.498 25.630 1.00 70.38 488 LYS A N 1
ATOM 3848 C CA . LYS A 1 488 ? 2.101 12.595 26.358 1.00 70.38 488 LYS A CA 1
ATOM 3849 C C . LYS A 1 488 ? 3.516 12.212 26.826 1.00 70.38 488 LYS A C 1
ATOM 3851 O O . LYS A 1 488 ? 4.460 12.973 26.629 1.00 70.38 488 LYS A O 1
ATOM 3856 N N . LYS A 1 489 ? 3.695 10.999 27.369 1.00 58.88 489 LYS A N 1
ATOM 3857 C CA . LYS A 1 489 ? 4.910 10.547 28.095 1.00 58.88 489 LYS A CA 1
ATOM 3858 C C . LYS A 1 489 ? 6.133 10.190 27.230 1.00 58.88 489 LYS A C 1
ATOM 3860 O O . LYS A 1 489 ? 7.094 9.617 27.733 1.00 58.88 489 LYS A O 1
ATOM 3865 N N . ARG A 1 490 ? 6.122 10.447 25.916 1.00 55.94 490 ARG A N 1
ATOM 3866 C CA . ARG A 1 490 ? 7.194 9.983 25.010 1.00 55.94 490 ARG A CA 1
ATOM 3867 C C . ARG A 1 490 ? 7.729 11.043 24.050 1.00 55.94 490 ARG A C 1
ATOM 3869 O O . ARG A 1 490 ? 8.171 10.669 22.970 1.00 55.94 490 ARG A O 1
ATOM 3876 N N . ARG A 1 491 ? 7.690 12.330 24.404 1.00 56.38 491 ARG A N 1
ATOM 3877 C CA . ARG A 1 491 ? 8.272 13.409 23.586 1.00 56.38 491 ARG A CA 1
ATOM 3878 C C . ARG A 1 491 ? 9.790 13.460 23.784 1.00 56.38 491 ARG A C 1
ATOM 3880 O O . ARG A 1 491 ? 10.271 14.117 24.696 1.00 56.38 491 ARG A O 1
ATOM 3887 N N . ARG A 1 492 ? 10.556 12.751 22.952 1.00 60.00 492 ARG A N 1
ATOM 3888 C CA . ARG A 1 492 ? 12.017 12.960 22.896 1.00 60.00 492 ARG A CA 1
ATOM 3889 C C . ARG A 1 492 ? 12.319 14.241 22.116 1.00 60.00 492 ARG A C 1
ATOM 3891 O O . ARG A 1 492 ? 11.610 14.542 21.159 1.00 60.00 492 ARG A O 1
ATOM 3898 N N . VAL A 1 493 ? 13.392 14.951 22.463 1.00 57.84 493 VAL A N 1
ATOM 3899 C CA . VAL A 1 493 ? 13.850 16.159 21.740 1.00 57.84 493 VAL A CA 1
ATOM 3900 C C . VAL A 1 493 ? 14.026 15.882 20.240 1.00 57.84 493 VAL A C 1
ATOM 3902 O O . VAL A 1 493 ? 13.574 16.656 19.400 1.00 57.84 493 VAL A O 1
ATOM 3905 N N . SER A 1 494 ? 14.554 14.706 19.885 1.00 59.88 494 SER A N 1
ATOM 3906 C CA . SER A 1 494 ? 14.682 14.260 18.492 1.00 59.88 494 SER A CA 1
ATOM 3907 C C . SER A 1 494 ? 13.343 14.089 17.762 1.00 59.88 494 SER A C 1
ATOM 3909 O O . SER A 1 494 ? 13.271 14.272 16.550 1.00 59.88 494 SER A O 1
ATOM 3911 N N . GLU A 1 495 ? 12.259 13.783 18.476 1.00 62.59 495 GLU A N 1
ATOM 3912 C CA . GLU A 1 495 ? 10.917 13.689 17.893 1.00 62.59 495 GLU A CA 1
ATOM 3913 C C . GLU A 1 495 ? 10.277 15.056 17.693 1.00 62.59 495 GLU A C 1
ATOM 3915 O O . GLU A 1 495 ? 9.515 15.233 16.744 1.00 62.59 495 GLU A O 1
ATOM 3920 N N . LEU A 1 496 ? 10.598 16.026 18.552 1.00 62.59 496 LEU A N 1
ATOM 3921 C CA . LEU A 1 496 ? 10.212 17.415 18.338 1.00 62.59 496 LEU A CA 1
ATOM 3922 C C . LEU A 1 496 ? 10.916 17.970 17.094 1.00 62.59 496 LEU A C 1
ATOM 3924 O O . LEU A 1 496 ? 10.247 18.523 16.229 1.00 62.59 496 LEU A O 1
ATOM 3928 N N . ALA A 1 497 ? 12.224 17.728 16.953 1.00 64.69 497 ALA A N 1
ATOM 3929 C CA . ALA A 1 497 ? 12.990 18.113 15.768 1.00 64.69 497 ALA A CA 1
ATOM 3930 C C . ALA A 1 497 ? 12.425 17.469 14.491 1.00 64.69 497 ALA A C 1
ATOM 3932 O O . ALA A 1 497 ? 12.133 18.167 13.525 1.00 64.69 497 ALA A O 1
ATOM 3933 N N . LEU A 1 498 ? 12.158 16.158 14.502 1.00 65.19 498 LEU A N 1
ATOM 3934 C CA . LEU A 1 498 ? 11.537 15.465 13.366 1.00 65.19 498 LEU A CA 1
ATOM 3935 C C . LEU A 1 498 ? 10.136 15.982 13.034 1.00 65.19 498 LEU A C 1
ATOM 3937 O O . LEU A 1 498 ? 9.767 16.028 11.866 1.00 65.19 498 LEU A O 1
ATOM 3941 N N . ARG A 1 499 ? 9.355 16.388 14.038 1.00 63.50 499 ARG A N 1
ATOM 3942 C CA . ARG A 1 499 ? 8.040 17.010 13.834 1.00 63.50 499 ARG A CA 1
ATOM 3943 C C . ARG A 1 499 ? 8.140 18.421 13.274 1.00 63.50 499 ARG A C 1
ATOM 3945 O O . ARG A 1 499 ? 7.347 18.768 12.408 1.00 63.50 499 ARG A O 1
ATOM 3952 N N . LEU A 1 500 ? 9.093 19.225 13.736 1.00 63.12 500 LEU A N 1
ATOM 3953 C CA . LEU A 1 500 ? 9.363 20.552 13.177 1.00 63.12 500 LEU A CA 1
ATOM 3954 C C . LEU A 1 500 ? 9.839 20.447 11.722 1.00 63.12 500 LEU A C 1
ATOM 3956 O O . LEU A 1 500 ? 9.412 21.231 10.880 1.00 63.12 500 LEU A O 1
ATOM 3960 N N . LEU A 1 501 ? 10.635 19.425 11.403 1.00 64.19 501 LEU A N 1
ATOM 3961 C CA . LEU A 1 501 ? 11.034 19.104 10.033 1.00 64.19 501 LEU A CA 1
ATOM 3962 C C . LEU A 1 501 ? 9.853 18.582 9.197 1.00 64.19 501 LEU A C 1
ATOM 3964 O O . LEU A 1 501 ? 9.685 19.000 8.060 1.00 64.19 501 LEU A O 1
ATOM 3968 N N . ALA A 1 502 ? 8.968 17.753 9.759 1.00 61.38 502 ALA A N 1
ATOM 3969 C CA . ALA A 1 502 ? 7.735 17.338 9.083 1.00 61.38 502 ALA A CA 1
ATOM 3970 C C . ALA A 1 502 ? 6.769 18.513 8.833 1.00 61.38 502 ALA A C 1
ATOM 3972 O O . ALA A 1 502 ? 6.073 18.526 7.825 1.00 61.38 502 ALA A O 1
ATOM 3973 N N . ARG A 1 503 ? 6.758 19.534 9.704 1.00 60.53 503 ARG A N 1
ATOM 3974 C CA . ARG A 1 503 ? 6.022 20.790 9.471 1.00 60.53 503 ARG A CA 1
ATOM 3975 C C . ARG A 1 503 ? 6.608 21.616 8.325 1.00 60.53 503 ARG A C 1
ATOM 3977 O O . ARG A 1 503 ? 5.859 22.366 7.708 1.00 60.53 503 ARG A O 1
ATOM 3984 N N . ARG A 1 504 ? 7.906 21.483 8.013 1.00 64.62 504 ARG A N 1
ATOM 3985 C CA . ARG A 1 504 ? 8.469 22.088 6.791 1.00 64.62 504 ARG A CA 1
ATOM 3986 C C . ARG A 1 504 ? 7.880 21.451 5.529 1.00 64.62 504 ARG A C 1
ATOM 3988 O O . ARG A 1 504 ? 7.508 22.193 4.625 1.00 64.62 504 ARG A O 1
ATOM 3995 N N . ARG A 1 505 ? 7.650 20.130 5.558 1.00 61.25 505 ARG A N 1
ATOM 3996 C CA . ARG A 1 505 ? 7.168 19.320 4.422 1.00 61.25 505 ARG A CA 1
ATOM 3997 C C . ARG A 1 505 ? 5.764 19.663 3.915 1.00 61.25 505 ARG A C 1
ATOM 3999 O O . ARG A 1 505 ? 5.381 19.162 2.871 1.00 61.25 505 ARG A O 1
ATOM 4006 N N . ASN A 1 506 ? 5.011 20.517 4.610 1.00 59.88 506 ASN A N 1
ATOM 4007 C CA . ASN A 1 506 ? 3.666 20.954 4.214 1.00 59.88 506 ASN A CA 1
ATOM 4008 C C . ASN A 1 506 ? 3.543 22.485 4.148 1.00 59.88 506 ASN A C 1
ATOM 4010 O O . ASN A 1 506 ? 2.474 23.042 4.394 1.00 59.88 506 ASN A O 1
ATOM 4014 N N . ARG A 1 507 ? 4.640 23.193 3.855 1.00 66.88 507 ARG A N 1
ATOM 4015 C CA . ARG A 1 507 ? 4.571 24.635 3.594 1.00 66.88 507 ARG A CA 1
ATOM 4016 C C . ARG A 1 507 ? 3.719 24.883 2.362 1.00 66.88 507 ARG A C 1
ATOM 4018 O O . ARG A 1 507 ? 3.990 24.315 1.310 1.00 66.88 507 ARG A O 1
ATOM 4025 N N . LEU A 1 508 ? 2.732 25.754 2.490 1.00 68.94 508 LEU A N 1
ATOM 4026 C CA . LEU A 1 508 ? 1.927 26.184 1.358 1.00 68.94 508 LEU A CA 1
ATOM 4027 C C . LEU A 1 508 ? 2.623 27.353 0.644 1.00 68.94 508 LEU A C 1
ATOM 4029 O O . LEU A 1 508 ? 3.325 28.163 1.256 1.00 68.94 508 LEU A O 1
ATOM 4033 N N . GLY A 1 509 ? 2.498 27.385 -0.676 1.00 64.25 509 GLY A N 1
ATOM 4034 C CA . GLY A 1 509 ? 2.832 28.526 -1.514 1.00 64.25 509 GLY A CA 1
ATOM 4035 C C . GLY A 1 509 ? 1.762 29.606 -1.426 1.00 64.25 509 GLY A C 1
ATOM 4036 O O . GLY A 1 509 ? 0.725 29.417 -0.796 1.00 64.25 509 GLY A O 1
ATOM 4037 N N . GLU A 1 510 ? 1.998 30.721 -2.112 1.00 57.53 510 GLU A N 1
ATOM 4038 C CA . GLU A 1 510 ? 1.057 31.851 -2.192 1.00 57.53 510 GLU A CA 1
ATOM 4039 C C . GLU A 1 510 ? -0.328 31.433 -2.703 1.00 57.53 510 GLU A C 1
ATOM 4041 O O . GLU A 1 510 ? -1.335 32.022 -2.341 1.00 57.53 510 GLU A O 1
ATOM 4046 N N . ARG A 1 511 ? -0.382 30.360 -3.498 1.00 57.81 511 ARG A N 1
ATOM 4047 C CA . ARG A 1 511 ? -1.612 29.798 -4.068 1.00 57.81 511 ARG A CA 1
ATOM 4048 C C . ARG A 1 511 ? -2.244 28.692 -3.215 1.00 57.81 511 ARG A C 1
ATOM 4050 O O . ARG A 1 511 ? -3.068 27.939 -3.715 1.00 57.81 511 ARG A O 1
ATOM 4057 N N . GLY A 1 512 ? -1.800 28.505 -1.970 1.00 61.66 512 GLY A N 1
ATOM 4058 C CA . GLY A 1 512 ? -2.300 27.435 -1.099 1.00 61.66 512 GLY A CA 1
ATOM 4059 C C . GLY A 1 512 ? -1.842 26.020 -1.486 1.00 61.66 512 GLY A C 1
ATOM 4060 O O . GLY A 1 512 ? -2.235 25.055 -0.839 1.00 61.66 512 GLY A O 1
ATOM 4061 N N . THR A 1 513 ? -0.985 25.867 -2.502 1.00 66.62 513 THR A N 1
ATOM 4062 C CA . THR A 1 513 ? -0.423 24.573 -2.926 1.00 66.62 513 THR A CA 1
ATOM 4063 C C . THR A 1 513 ? 0.813 24.207 -2.103 1.00 66.62 513 THR A C 1
ATOM 4065 O O . THR A 1 513 ? 1.645 25.088 -1.874 1.00 66.62 513 THR A O 1
ATOM 4068 N N . PRO A 1 514 ? 1.030 22.938 -1.716 1.00 71.31 514 PRO A N 1
ATOM 4069 C CA . PRO A 1 514 ? 2.284 22.509 -1.095 1.00 71.31 514 PRO A CA 1
ATOM 4070 C C . PRO A 1 514 ? 3.513 22.936 -1.916 1.00 71.31 514 PRO A C 1
ATOM 4072 O O . PRO A 1 514 ? 3.523 22.799 -3.140 1.00 71.31 514 PRO A O 1
ATOM 4075 N N . LYS A 1 515 ? 4.544 23.480 -1.264 1.00 74.94 515 LYS A N 1
ATOM 4076 C CA . LYS A 1 515 ? 5.817 23.844 -1.900 1.00 74.94 515 LYS A CA 1
ATOM 4077 C C . LYS A 1 515 ? 6.656 22.597 -2.177 1.00 74.94 515 LYS A C 1
ATOM 4079 O O . LYS A 1 515 ? 6.605 21.625 -1.431 1.00 74.94 515 LYS A O 1
ATOM 4084 N N . GLN A 1 516 ? 7.476 22.676 -3.227 1.00 77.44 516 GLN A N 1
ATOM 4085 C CA . GLN A 1 516 ? 8.533 21.700 -3.483 1.00 77.44 516 GLN A CA 1
ATOM 4086 C C . GLN A 1 516 ? 9.491 21.575 -2.304 1.00 77.44 516 GLN A C 1
ATOM 4088 O O . GLN A 1 516 ? 9.732 22.546 -1.585 1.00 77.44 516 GLN A O 1
ATOM 4093 N N . GLN A 1 517 ? 10.086 20.388 -2.184 1.00 79.44 517 GLN A N 1
ATOM 4094 C CA . GLN A 1 517 ? 11.074 20.130 -1.151 1.00 79.44 517 GLN A CA 1
ATOM 4095 C C . GLN A 1 517 ? 12.306 21.023 -1.291 1.00 79.44 517 GLN A C 1
ATOM 4097 O O . GLN A 1 517 ? 12.906 21.114 -2.367 1.00 79.44 517 GLN A O 1
ATOM 4102 N N . ASP A 1 518 ? 12.736 21.603 -0.176 1.00 81.56 518 ASP A N 1
ATOM 4103 C CA . ASP A 1 518 ? 14.020 22.286 -0.076 1.00 81.56 518 ASP A CA 1
ATOM 4104 C C . ASP A 1 518 ? 15.197 21.288 0.051 1.00 81.56 518 ASP A C 1
ATOM 4106 O O . ASP A 1 518 ? 15.037 20.063 0.122 1.00 81.56 518 ASP A O 1
ATOM 4110 N N . ARG A 1 519 ? 16.435 21.804 0.050 1.00 82.56 519 ARG A N 1
ATOM 4111 C CA . ARG A 1 519 ? 17.650 20.968 0.147 1.00 82.56 519 ARG A CA 1
ATOM 4112 C C . ARG A 1 519 ? 17.697 20.129 1.431 1.00 82.56 519 ARG A C 1
ATOM 4114 O O . ARG A 1 519 ? 18.233 19.022 1.403 1.00 82.56 519 ARG A O 1
ATOM 4121 N N . VAL A 1 520 ? 17.151 20.639 2.536 1.00 82.06 520 VAL A N 1
ATOM 4122 C CA . VAL A 1 520 ? 17.128 19.940 3.828 1.00 82.06 520 VAL A CA 1
ATOM 4123 C C . VAL A 1 520 ? 16.146 18.780 3.762 1.00 82.06 520 VAL A C 1
ATOM 4125 O O . VAL A 1 520 ? 16.471 17.671 4.182 1.00 82.06 520 VAL A O 1
ATOM 4128 N N . GLU A 1 521 ? 14.971 19.005 3.186 1.00 80.19 521 GLU A N 1
ATOM 4129 C CA . GLU A 1 521 ? 13.958 17.965 3.020 1.00 80.19 521 GLU A CA 1
ATOM 4130 C C . GLU A 1 521 ? 14.445 16.853 2.092 1.00 80.19 521 GLU A C 1
ATOM 4132 O O . GLU A 1 521 ? 14.357 15.682 2.453 1.00 80.19 521 GLU A O 1
ATOM 4137 N N . ARG A 1 522 ? 15.103 17.193 0.978 1.00 82.69 522 ARG A N 1
ATOM 4138 C CA . ARG A 1 522 ? 15.732 16.188 0.103 1.00 82.69 522 ARG A CA 1
ATOM 4139 C C . ARG A 1 522 ? 16.806 15.366 0.819 1.00 82.69 522 ARG A C 1
ATOM 4141 O O . ARG A 1 522 ? 16.946 14.168 0.565 1.00 82.69 522 ARG A O 1
ATOM 4148 N N . TRP A 1 523 ? 17.590 15.983 1.702 1.00 84.56 523 TRP A N 1
ATOM 4149 C CA . TRP A 1 523 ? 18.578 15.263 2.508 1.00 84.56 523 TRP A CA 1
ATOM 4150 C C . TRP A 1 523 ? 17.912 14.308 3.509 1.00 84.56 523 TRP A C 1
ATOM 4152 O O . TRP A 1 523 ? 18.317 13.149 3.614 1.00 84.56 523 TRP A O 1
ATOM 4162 N N . LEU A 1 524 ? 16.837 14.740 4.175 1.00 82.94 524 LEU A N 1
ATOM 4163 C CA . LEU A 1 524 ? 16.038 13.872 5.046 1.00 82.94 524 LEU A CA 1
ATOM 4164 C C . LEU A 1 524 ? 15.425 12.702 4.271 1.00 82.94 524 LEU A C 1
ATOM 4166 O O . LEU A 1 524 ? 15.440 11.574 4.763 1.00 82.94 524 LEU A O 1
ATOM 4170 N N . ASP A 1 525 ? 14.954 12.938 3.050 1.00 84.06 525 ASP A N 1
ATOM 4171 C CA . ASP A 1 525 ? 14.394 11.906 2.176 1.00 84.06 525 ASP A CA 1
ATOM 4172 C C . ASP A 1 525 ? 15.438 10.864 1.789 1.00 84.06 525 ASP A C 1
ATOM 4174 O O . ASP A 1 525 ? 15.133 9.670 1.775 1.00 84.06 525 ASP A O 1
ATOM 4178 N N . LYS A 1 526 ? 16.692 11.274 1.564 1.00 87.31 526 LYS A N 1
ATOM 4179 C CA . LYS A 1 526 ? 17.810 10.335 1.384 1.00 87.31 526 LYS A CA 1
ATOM 4180 C C . LYS A 1 526 ? 18.046 9.491 2.638 1.00 87.31 526 LYS A C 1
ATOM 4182 O O . LYS A 1 526 ? 18.206 8.279 2.524 1.00 87.31 526 LYS A O 1
ATOM 4187 N N . LEU A 1 527 ? 18.005 10.082 3.833 1.00 88.62 527 LEU A N 1
ATOM 4188 C CA . LEU A 1 527 ? 18.160 9.332 5.088 1.00 88.62 527 LEU A CA 1
ATOM 4189 C C . LEU A 1 527 ? 16.991 8.376 5.367 1.00 88.62 527 LEU A C 1
ATOM 4191 O O . LEU A 1 527 ? 17.200 7.290 5.917 1.00 88.62 527 LEU A O 1
ATOM 4195 N N . LEU A 1 528 ? 15.766 8.762 5.001 1.00 87.69 528 LEU A N 1
ATOM 4196 C CA . LEU A 1 528 ? 14.587 7.895 5.054 1.00 87.69 528 LEU A CA 1
ATOM 4197 C C . LEU A 1 528 ? 14.721 6.733 4.070 1.00 87.69 528 LEU A C 1
ATOM 4199 O O . LEU A 1 528 ? 14.502 5.586 4.459 1.00 87.69 528 LEU A O 1
ATOM 4203 N N . ALA A 1 529 ? 15.120 7.023 2.828 1.00 88.75 529 ALA A N 1
ATOM 4204 C CA . ALA A 1 529 ? 15.332 6.025 1.784 1.00 88.75 529 ALA A CA 1
ATOM 4205 C C . ALA A 1 529 ? 16.461 5.046 2.135 1.00 88.75 529 ALA A C 1
ATOM 4207 O O . ALA A 1 529 ? 16.344 3.863 1.849 1.00 88.75 529 ALA A O 1
ATOM 4208 N N . ALA A 1 530 ? 17.511 5.497 2.824 1.00 90.12 530 ALA A N 1
ATOM 4209 C CA . ALA A 1 530 ? 18.577 4.634 3.337 1.00 90.12 530 ALA A CA 1
ATOM 4210 C C . ALA A 1 530 ? 18.154 3.803 4.571 1.00 90.12 530 ALA A C 1
ATOM 4212 O O . ALA A 1 530 ? 18.904 2.952 5.050 1.00 90.12 530 ALA A O 1
ATOM 4213 N N . GLY A 1 531 ? 16.969 4.057 5.139 1.00 87.31 531 GLY A N 1
ATOM 4214 C CA . GLY A 1 531 ? 16.483 3.405 6.358 1.00 87.31 531 GLY A CA 1
ATOM 4215 C C . GLY A 1 531 ? 17.160 3.877 7.653 1.00 87.31 531 GLY A C 1
ATOM 4216 O O . GLY A 1 531 ? 16.885 3.316 8.721 1.00 87.31 531 GLY A O 1
ATOM 4217 N N . VAL A 1 532 ? 18.017 4.902 7.574 1.00 87.12 532 VAL A N 1
ATOM 4218 C CA . VAL A 1 532 ? 18.730 5.509 8.711 1.00 87.12 532 VAL A CA 1
ATOM 4219 C C . VAL A 1 532 ? 17.737 6.231 9.614 1.00 87.12 532 VAL A C 1
ATOM 4221 O O . VAL A 1 532 ? 17.707 6.016 10.830 1.00 87.12 532 VAL A O 1
ATOM 4224 N N . LEU A 1 533 ? 16.875 7.053 9.011 1.00 82.88 533 LEU A N 1
ATOM 4225 C CA . LEU A 1 533 ? 15.871 7.815 9.734 1.00 82.88 533 LEU A CA 1
ATOM 4226 C C . LEU A 1 533 ? 14.575 7.015 9.897 1.00 82.88 533 LEU A C 1
ATOM 4228 O O . LEU A 1 533 ? 14.082 6.372 8.971 1.00 82.88 533 LEU A O 1
ATOM 4232 N N . ARG A 1 534 ? 13.984 7.074 11.096 1.00 79.44 534 ARG A N 1
ATOM 4233 C CA . ARG A 1 534 ? 12.737 6.367 11.413 1.00 79.44 534 ARG A CA 1
ATOM 4234 C C . ARG A 1 534 ? 11.739 7.286 12.123 1.00 79.44 534 ARG A C 1
ATOM 4236 O O . ARG A 1 534 ? 11.624 7.214 13.350 1.00 79.44 534 ARG A O 1
ATOM 4243 N N . PRO A 1 535 ? 10.956 8.086 11.382 1.00 77.31 535 PRO A N 1
ATOM 4244 C CA . PRO A 1 535 ? 9.856 8.829 11.973 1.00 77.31 535 PRO A CA 1
ATOM 4245 C C . PRO A 1 535 ? 8.826 7.861 12.571 1.00 77.31 535 PRO A C 1
ATOM 4247 O O . PRO A 1 535 ? 8.698 6.693 12.162 1.00 77.31 535 PRO A O 1
ATOM 4250 N N . ARG A 1 536 ? 8.091 8.324 13.581 1.00 80.00 536 ARG A N 1
ATOM 4251 C CA . ARG A 1 536 ? 6.912 7.597 14.064 1.00 80.00 536 ARG A CA 1
ATOM 4252 C C . ARG A 1 536 ? 5.849 7.557 12.969 1.00 80.00 536 ARG A C 1
ATOM 4254 O O . ARG A 1 536 ? 5.917 8.319 12.014 1.00 80.00 536 ARG A O 1
ATOM 4261 N N . ARG A 1 537 ? 4.900 6.628 13.103 1.00 85.75 537 ARG A N 1
ATOM 4262 C CA . ARG A 1 537 ? 3.782 6.561 12.161 1.00 85.75 537 ARG A CA 1
ATOM 4263 C C . ARG A 1 537 ? 2.984 7.859 12.247 1.00 85.75 537 ARG A C 1
ATOM 4265 O O . ARG A 1 537 ? 2.620 8.241 13.362 1.00 85.75 537 ARG A O 1
ATOM 4272 N N . ASP A 1 538 ? 2.732 8.490 11.111 1.00 85.19 538 ASP A N 1
ATOM 4273 C CA . ASP A 1 538 ? 1.855 9.651 11.007 1.00 85.19 538 ASP A CA 1
ATOM 4274 C C . ASP A 1 538 ? 0.448 9.191 10.626 1.00 85.19 538 ASP A C 1
ATOM 4276 O O . ASP A 1 538 ? 0.111 9.013 9.460 1.00 85.19 538 ASP A O 1
ATOM 4280 N N . LEU A 1 539 ? -0.374 8.935 11.638 1.00 88.00 539 LEU A N 1
ATOM 4281 C CA . LEU A 1 539 ? -1.751 8.507 11.410 1.00 88.00 539 LEU A CA 1
ATOM 4282 C C . LEU A 1 539 ? -2.622 9.644 10.862 1.00 88.00 539 LEU A C 1
ATOM 4284 O O . LEU A 1 539 ? -3.617 9.363 10.210 1.00 88.00 539 LEU A O 1
ATOM 4288 N N . GLY A 1 540 ? -2.217 10.908 11.039 1.00 85.44 540 GLY A N 1
ATOM 4289 C CA . GLY A 1 540 ? -2.879 12.040 10.393 1.00 85.44 540 GLY A CA 1
ATOM 4290 C C . GLY A 1 540 ? -2.741 11.977 8.874 1.00 85.44 540 GLY A C 1
ATOM 4291 O O . GLY A 1 540 ? -3.726 12.174 8.172 1.00 85.44 540 GLY A O 1
ATOM 4292 N N . ALA A 1 541 ? -1.558 11.608 8.370 1.00 82.69 541 ALA A N 1
ATOM 4293 C CA . ALA A 1 541 ? -1.344 11.394 6.937 1.00 82.69 541 ALA A CA 1
ATOM 4294 C C . ALA A 1 541 ? -2.208 10.250 6.374 1.00 82.69 541 ALA A C 1
ATOM 4296 O O . ALA A 1 541 ? -2.721 10.361 5.265 1.00 82.69 541 ALA A O 1
ATOM 4297 N N . LEU A 1 542 ? -2.405 9.171 7.142 1.00 87.38 542 LEU A N 1
ATOM 4298 C CA . LEU A 1 542 ? -3.327 8.095 6.761 1.00 87.38 542 LEU A CA 1
ATOM 4299 C C . LEU A 1 542 ? -4.782 8.578 6.737 1.00 87.38 542 LEU A C 1
ATOM 4301 O O . LEU A 1 542 ? -5.470 8.352 5.752 1.00 87.38 542 LEU A O 1
ATOM 4305 N N . HIS A 1 543 ? -5.241 9.262 7.786 1.00 89.44 543 HIS A N 1
ATOM 4306 C CA . HIS A 1 543 ? -6.598 9.812 7.846 1.00 89.44 543 HIS A CA 1
ATOM 4307 C C . HIS A 1 543 ? -6.882 10.790 6.701 1.00 89.44 543 HIS A C 1
ATOM 4309 O O . HIS A 1 543 ? -7.934 10.710 6.077 1.00 89.44 543 HIS A O 1
ATOM 4315 N N . ALA A 1 544 ? -5.927 11.670 6.385 1.00 82.19 544 ALA A N 1
ATOM 4316 C CA . ALA A 1 544 ? -6.035 12.580 5.250 1.00 82.19 544 ALA A CA 1
ATOM 4317 C C . ALA A 1 544 ? -6.161 11.814 3.926 1.00 82.19 544 ALA A C 1
ATOM 4319 O O . ALA A 1 544 ? -7.044 12.119 3.133 1.00 82.19 544 ALA A O 1
ATOM 4320 N N . ALA A 1 545 ? -5.336 10.781 3.720 1.00 80.00 545 ALA A N 1
ATOM 4321 C CA . ALA A 1 545 ? -5.416 9.944 2.527 1.00 80.00 545 ALA A CA 1
ATOM 4322 C C . ALA A 1 545 ? -6.755 9.195 2.416 1.00 80.00 545 ALA A C 1
ATOM 4324 O O . ALA A 1 545 ? -7.305 9.120 1.325 1.00 80.00 545 ALA A O 1
ATOM 4325 N N . LEU A 1 546 ? -7.305 8.693 3.528 1.00 84.12 546 LEU A N 1
ATOM 4326 C CA . LEU A 1 546 ? -8.616 8.031 3.546 1.00 84.12 546 LEU A CA 1
ATOM 4327 C C . LEU A 1 546 ? -9.758 8.991 3.226 1.00 84.12 546 LEU A C 1
ATOM 4329 O O . LEU A 1 546 ? -10.630 8.649 2.432 1.00 84.12 546 LEU A O 1
ATOM 4333 N N . ARG A 1 547 ? -9.724 10.196 3.805 1.00 81.38 547 ARG A N 1
ATOM 4334 C CA . ARG A 1 547 ? -10.704 11.252 3.531 1.00 81.38 547 ARG A CA 1
ATOM 4335 C C . ARG A 1 547 ? -10.661 11.676 2.068 1.00 81.38 547 ARG A C 1
ATOM 4337 O O . ARG A 1 547 ? -11.704 11.820 1.447 1.00 81.38 547 ARG A O 1
ATOM 4344 N N . TRP A 1 548 ? -9.463 11.836 1.508 1.00 74.12 548 TRP A N 1
ATOM 4345 C CA . TRP A 1 548 ? -9.286 12.186 0.098 1.00 74.12 548 TRP A CA 1
ATOM 4346 C C . TRP A 1 548 ? -9.693 11.071 -0.857 1.00 74.12 548 TRP A C 1
ATOM 4348 O O . TRP A 1 548 ? -10.262 11.354 -1.901 1.00 74.12 548 TRP A O 1
ATOM 4358 N N . ALA A 1 549 ? -9.456 9.814 -0.490 1.00 74.50 549 ALA A N 1
ATOM 4359 C CA . ALA A 1 549 ? -9.928 8.671 -1.261 1.00 74.50 549 ALA A CA 1
ATOM 4360 C C . ALA A 1 549 ? -11.441 8.413 -1.098 1.00 74.50 549 ALA A C 1
ATOM 4362 O O . ALA A 1 549 ? -11.957 7.477 -1.697 1.00 74.50 549 ALA A O 1
ATOM 4363 N N . GLY A 1 550 ? -12.149 9.189 -0.264 1.00 78.06 550 GLY A N 1
ATOM 4364 C CA . GLY A 1 550 ? -13.571 8.981 0.021 1.00 78.06 550 GLY A CA 1
ATOM 4365 C C . GLY A 1 550 ? -13.876 7.685 0.783 1.00 78.06 550 GLY A C 1
ATOM 4366 O O . GLY A 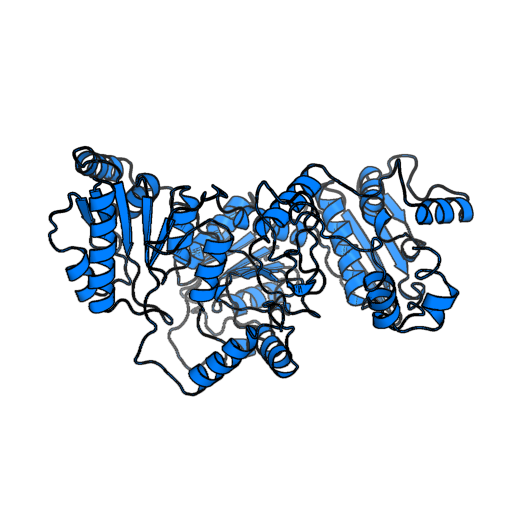1 550 ? -15.026 7.258 0.803 1.00 78.06 550 GLY A O 1
ATOM 4367 N N . LEU A 1 551 ? -12.862 7.063 1.400 1.00 83.00 551 LEU A N 1
ATOM 4368 C CA . LEU A 1 551 ? -12.964 5.755 2.062 1.00 83.00 551 LEU A CA 1
ATOM 4369 C C . LEU A 1 551 ? -13.407 5.854 3.522 1.00 83.00 551 LEU A C 1
ATOM 4371 O O . LEU A 1 551 ? -14.057 4.948 4.034 1.00 83.00 551 LEU A O 1
ATOM 4375 N N . ALA A 1 552 ? -13.014 6.927 4.213 1.00 88.69 552 ALA A N 1
ATOM 4376 C CA . ALA A 1 552 ? -13.425 7.182 5.588 1.00 88.69 552 ALA A CA 1
ATOM 4377 C C . ALA A 1 552 ? -13.372 8.676 5.915 1.00 88.69 552 ALA A C 1
ATOM 4379 O O . ALA A 1 552 ? -12.498 9.391 5.423 1.00 88.69 552 ALA A O 1
ATOM 4380 N N . GLN A 1 553 ? -14.242 9.136 6.812 1.00 89.88 553 GLN A N 1
ATOM 4381 C CA . GLN A 1 553 ? -14.303 10.540 7.234 1.00 89.88 553 GLN A CA 1
ATOM 4382 C C . GLN A 1 553 ? -14.233 10.696 8.759 1.00 89.88 553 GLN A C 1
ATOM 4384 O O . GLN A 1 553 ? -14.491 9.739 9.488 1.00 89.88 553 GLN A O 1
ATOM 4389 N N . PRO A 1 554 ? -13.892 11.881 9.290 1.00 92.81 554 PRO A N 1
ATOM 4390 C CA . PRO A 1 554 ? -14.000 12.134 10.721 1.00 92.81 554 PRO A CA 1
ATOM 4391 C C . PRO A 1 554 ? -15.428 11.911 11.233 1.00 92.81 554 PRO A C 1
ATOM 4393 O O . PRO A 1 554 ? -16.407 12.299 10.591 1.00 92.81 554 PRO A O 1
ATOM 4396 N N . LEU A 1 555 ? -15.561 11.322 12.421 1.00 91.75 555 LEU A N 1
ATOM 4397 C CA . LEU A 1 555 ? -16.854 11.246 13.100 1.00 91.75 555 LEU A CA 1
ATOM 4398 C C . LEU A 1 555 ? -17.398 12.661 13.375 1.00 91.75 555 LEU A C 1
ATOM 4400 O O . LEU A 1 555 ? -16.727 13.464 14.026 1.00 91.75 555 LEU A O 1
ATOM 4404 N N . GLY A 1 556 ? -18.617 12.936 12.904 1.00 82.56 556 GLY A N 1
ATOM 4405 C CA . GLY A 1 556 ? -19.298 14.227 13.054 1.00 82.56 556 GLY A CA 1
ATOM 4406 C C . GLY A 1 556 ? -19.218 15.160 11.838 1.00 82.56 556 GLY A C 1
ATOM 4407 O O . GLY A 1 556 ? -19.902 16.178 11.839 1.00 82.56 556 GLY A O 1
ATOM 4408 N N . GLU A 1 557 ? -18.441 14.833 10.798 1.00 77.56 557 GLU A N 1
ATOM 4409 C CA . GLU A 1 557 ? -18.541 15.542 9.511 1.00 77.56 557 GLU A CA 1
ATOM 4410 C C . GLU A 1 557 ? -19.759 15.031 8.708 1.00 77.56 557 GLU A C 1
ATOM 4412 O O . GLU A 1 557 ? -20.063 13.832 8.772 1.00 77.56 557 GLU A O 1
ATOM 4417 N N . PRO A 1 558 ? -20.479 15.907 7.972 1.00 62.22 558 PRO A N 1
ATOM 4418 C CA . PRO A 1 558 ? -21.588 15.494 7.117 1.00 62.22 558 PRO A CA 1
ATOM 4419 C C . PRO A 1 558 ? -21.091 14.503 6.062 1.00 62.22 558 PRO A C 1
ATOM 4421 O O . PRO A 1 558 ? -20.003 14.668 5.516 1.00 62.22 558 PRO A O 1
ATOM 4424 N N . SER A 1 559 ? -21.874 13.453 5.799 1.00 56.19 559 SER A N 1
ATOM 4425 C CA . SER A 1 559 ? -21.537 12.453 4.784 1.00 56.19 559 SER A CA 1
ATOM 4426 C C . SER A 1 559 ? -21.492 13.126 3.417 1.00 56.19 559 SER A C 1
ATOM 4428 O O . SER A 1 559 ? -22.534 13.401 2.828 1.00 56.19 559 SER A O 1
ATOM 4430 N N . SER A 1 560 ? -20.293 13.385 2.896 1.00 52.38 560 SER A N 1
ATOM 4431 C CA . SER A 1 560 ? -20.139 13.514 1.451 1.00 52.38 560 SER A CA 1
ATOM 4432 C C . SER A 1 560 ? -20.454 12.155 0.816 1.00 52.38 560 SER A C 1
ATOM 4434 O O . SER A 1 560 ? -20.508 11.131 1.508 1.00 52.38 560 SER A O 1
ATOM 4436 N N . SER A 1 561 ? -20.732 12.127 -0.488 1.00 51.28 561 SER A N 1
ATOM 4437 C CA . SER A 1 561 ? -20.944 10.881 -1.227 1.00 51.28 561 SER A CA 1
ATOM 4438 C C . SER A 1 561 ? -19.698 9.997 -1.098 1.00 51.28 561 SER A C 1
ATOM 4440 O O . SER A 1 561 ? -18.722 10.183 -1.827 1.00 51.28 561 SER A O 1
ATOM 4442 N N . MET A 1 562 ? -19.703 9.070 -0.138 1.00 55.00 562 MET A N 1
ATOM 4443 C CA . MET A 1 562 ? -18.627 8.102 0.036 1.00 55.00 562 MET A CA 1
ATOM 4444 C C . MET A 1 562 ? -18.612 7.219 -1.205 1.00 55.00 562 MET A C 1
ATOM 4446 O O . MET A 1 562 ? -19.573 6.493 -1.477 1.00 55.00 562 MET A O 1
ATOM 4450 N N . GLN A 1 563 ? -17.549 7.311 -2.000 1.00 51.59 563 GLN A N 1
ATOM 4451 C CA . GLN A 1 563 ? -17.393 6.410 -3.128 1.00 51.59 563 GLN A CA 1
ATOM 4452 C C . GLN A 1 563 ? -17.101 5.013 -2.577 1.00 51.59 563 GLN A C 1
ATOM 4454 O O . GLN A 1 563 ? -16.203 4.825 -1.757 1.00 51.59 563 GLN A O 1
ATOM 4459 N N . ARG A 1 564 ? -17.852 4.013 -3.049 1.00 50.56 564 ARG A N 1
ATOM 4460 C CA . ARG A 1 564 ? -17.625 2.592 -2.749 1.00 50.56 564 ARG A CA 1
ATOM 4461 C C . ARG A 1 564 ? -16.393 2.060 -3.493 1.00 50.56 564 ARG A C 1
ATOM 4463 O O . ARG A 1 564 ? -16.478 1.037 -4.166 1.00 50.56 564 ARG A O 1
ATOM 4470 N N . VAL A 1 565 ? -15.251 2.741 -3.417 1.00 51.97 565 VAL A N 1
ATOM 4471 C CA . VAL A 1 565 ? -14.004 2.208 -3.977 1.00 51.97 565 VAL A CA 1
ATOM 4472 C C . VAL A 1 565 ? -13.480 1.170 -2.989 1.00 51.97 565 VAL A C 1
ATOM 4474 O O . VAL A 1 565 ? -12.635 1.444 -2.142 1.00 51.97 565 VAL A O 1
ATOM 4477 N N . ALA A 1 566 ? -14.049 -0.036 -3.038 1.00 48.53 566 ALA A N 1
ATOM 4478 C CA . ALA A 1 566 ? -13.466 -1.193 -2.377 1.00 48.53 566 ALA A CA 1
ATOM 4479 C C . ALA A 1 566 ? -11.989 -1.279 -2.803 1.00 48.53 566 ALA A C 1
ATOM 4481 O O . ALA A 1 566 ? -11.677 -1.291 -3.986 1.00 48.53 566 ALA A O 1
ATOM 4482 N N . SER A 1 567 ? -11.096 -1.235 -1.816 1.00 59.03 567 SER A N 1
ATOM 4483 C CA . SER A 1 567 ? -9.646 -1.032 -1.925 1.00 59.03 567 SER A CA 1
ATOM 4484 C C . SER A 1 567 ? -8.953 -1.803 -3.072 1.00 59.03 567 SER A C 1
ATOM 4486 O O . SER A 1 567 ? -8.437 -2.905 -2.876 1.00 59.03 567 SER A O 1
ATOM 4488 N N . GLU A 1 568 ? -8.814 -1.146 -4.226 1.00 75.62 568 GLU A N 1
ATOM 4489 C CA . GLU A 1 568 ? -8.043 -1.567 -5.416 1.00 75.62 568 GLU A CA 1
ATOM 4490 C C . GLU A 1 568 ? -6.522 -1.655 -5.152 1.00 75.62 568 GLU A C 1
ATOM 4492 O O . GLU A 1 568 ? -5.730 -2.008 -6.028 1.00 75.62 568 GLU A O 1
ATOM 4497 N N . ASP A 1 569 ? -6.080 -1.294 -3.942 1.00 85.31 569 ASP A N 1
ATOM 4498 C CA . ASP A 1 569 ? -4.684 -1.342 -3.506 1.00 85.31 569 ASP A CA 1
ATOM 4499 C C . ASP A 1 569 ? -4.082 -2.754 -3.638 1.00 85.31 569 ASP A C 1
ATOM 4501 O O . ASP A 1 569 ? -2.901 -2.891 -3.975 1.00 85.31 569 ASP A O 1
ATOM 4505 N N . LEU A 1 570 ? -4.877 -3.806 -3.397 1.00 87.38 570 LEU A N 1
ATOM 4506 C CA . LEU A 1 570 ? -4.434 -5.194 -3.558 1.00 87.38 570 LEU A CA 1
ATOM 4507 C C . LEU A 1 570 ? -4.182 -5.525 -5.028 1.00 87.38 570 LEU A C 1
ATOM 4509 O O . LEU A 1 570 ? -3.098 -6.007 -5.348 1.00 87.38 570 LEU A O 1
ATOM 4513 N N . ASP A 1 571 ? -5.117 -5.190 -5.913 1.00 84.75 571 ASP A N 1
ATOM 4514 C CA . ASP A 1 571 ? -5.004 -5.471 -7.347 1.00 84.75 571 ASP A CA 1
ATOM 4515 C C . ASP A 1 571 ? -3.825 -4.721 -7.969 1.00 84.75 571 ASP A C 1
ATOM 4517 O O . ASP A 1 571 ? -3.019 -5.317 -8.686 1.00 84.75 571 ASP A O 1
ATOM 4521 N N . ARG A 1 572 ? -3.629 -3.444 -7.605 1.00 85.25 572 ARG A N 1
ATOM 4522 C CA . ARG A 1 572 ? -2.432 -2.689 -8.015 1.00 85.25 572 ARG A CA 1
ATOM 4523 C C . ARG A 1 572 ? -1.146 -3.343 -7.524 1.00 85.25 572 ARG A C 1
ATOM 4525 O O . ARG A 1 572 ? -0.150 -3.369 -8.244 1.00 85.25 572 ARG A O 1
ATOM 4532 N N . THR A 1 573 ? -1.150 -3.865 -6.299 1.00 91.81 573 THR A N 1
ATOM 4533 C CA . THR A 1 573 ? 0.020 -4.561 -5.754 1.00 91.81 573 THR A CA 1
ATOM 4534 C C . THR A 1 573 ? 0.287 -5.855 -6.516 1.00 91.81 573 THR A C 1
ATOM 4536 O O . THR A 1 573 ? 1.430 -6.116 -6.877 1.00 91.81 573 THR A O 1
ATOM 4539 N N . VAL A 1 574 ? -0.750 -6.645 -6.800 1.00 91.38 574 VAL A N 1
ATOM 4540 C CA . VAL A 1 574 ? -0.656 -7.881 -7.588 1.00 91.38 574 VAL A CA 1
ATOM 4541 C C . VAL A 1 574 ? -0.110 -7.589 -8.986 1.00 91.38 574 VAL A C 1
ATOM 4543 O O . VAL A 1 574 ? 0.844 -8.245 -9.402 1.00 91.38 574 VAL A O 1
ATOM 4546 N N . ALA A 1 575 ? -0.635 -6.571 -9.672 1.00 86.38 575 ALA A N 1
ATOM 4547 C CA . ALA A 1 575 ? -0.149 -6.140 -10.982 1.00 86.38 575 ALA A CA 1
ATOM 4548 C C . ALA A 1 575 ? 1.330 -5.716 -10.934 1.00 86.38 575 ALA A C 1
ATOM 4550 O O . ALA A 1 575 ? 2.137 -6.180 -11.736 1.00 86.38 575 ALA A O 1
ATOM 4551 N N . ALA A 1 576 ? 1.728 -4.917 -9.936 1.00 89.19 576 ALA A N 1
ATOM 4552 C CA . ALA A 1 576 ? 3.124 -4.512 -9.759 1.00 89.19 576 ALA A CA 1
ATOM 4553 C C . ALA A 1 576 ? 4.061 -5.709 -9.507 1.00 89.19 576 ALA A C 1
ATOM 4555 O O . ALA A 1 576 ? 5.176 -5.749 -10.028 1.00 89.19 576 ALA A O 1
ATOM 4556 N N . VAL A 1 577 ? 3.617 -6.709 -8.738 1.00 92.38 577 VAL A N 1
ATOM 4557 C CA . VAL A 1 577 ? 4.392 -7.937 -8.497 1.00 92.38 577 VAL A CA 1
ATOM 4558 C C . VAL A 1 577 ? 4.480 -8.802 -9.759 1.00 92.38 577 VAL A C 1
ATOM 4560 O O . VAL A 1 577 ? 5.555 -9.323 -10.051 1.00 92.38 577 VAL A O 1
ATOM 4563 N N . ARG A 1 578 ? 3.401 -8.930 -10.542 1.00 86.88 578 ARG A N 1
ATOM 4564 C CA . ARG A 1 578 ? 3.414 -9.655 -11.827 1.00 86.88 578 ARG A CA 1
ATOM 4565 C C . ARG A 1 578 ? 4.366 -9.005 -12.828 1.00 86.88 578 ARG A C 1
ATOM 4567 O O . ARG A 1 578 ? 5.244 -9.690 -13.350 1.00 86.88 578 ARG A O 1
ATOM 4574 N N . ARG A 1 579 ? 4.294 -7.680 -12.980 1.00 84.56 579 ARG A N 1
ATOM 4575 C CA . ARG A 1 579 ? 5.233 -6.898 -13.798 1.00 84.56 579 ARG A CA 1
ATOM 4576 C C . ARG A 1 579 ? 6.679 -7.062 -13.333 1.00 84.56 579 ARG A C 1
ATOM 4578 O O . ARG A 1 579 ? 7.597 -7.184 -14.139 1.00 84.56 579 ARG A O 1
ATOM 4585 N N . LEU A 1 580 ? 6.910 -7.116 -12.021 1.00 87.94 580 LEU A N 1
ATOM 4586 C CA . LEU A 1 580 ? 8.245 -7.366 -11.483 1.00 87.94 580 LEU A CA 1
ATOM 4587 C C . LEU A 1 580 ? 8.785 -8.743 -11.908 1.00 87.94 580 LEU A C 1
ATOM 4589 O O . LEU A 1 580 ? 9.970 -8.861 -12.239 1.00 87.94 580 LEU A O 1
ATOM 4593 N N . LEU A 1 581 ? 7.938 -9.773 -11.922 1.00 85.12 581 LEU A N 1
ATOM 4594 C CA . LEU A 1 581 ? 8.323 -11.114 -12.364 1.00 85.12 581 LEU A CA 1
ATOM 4595 C C . LEU A 1 581 ? 8.653 -11.156 -13.866 1.00 85.12 581 LEU A C 1
ATOM 4597 O O . LEU A 1 581 ? 9.528 -11.935 -14.242 1.00 85.12 581 LEU A O 1
ATOM 4601 N N . SER A 1 582 ? 8.052 -10.286 -14.692 1.00 81.44 582 SER A N 1
ATOM 4602 C CA . SER A 1 582 ? 8.352 -10.148 -16.129 1.00 81.44 582 SER A CA 1
ATOM 4603 C C . SER A 1 582 ? 9.446 -9.123 -16.485 1.00 81.44 582 SER A C 1
ATOM 4605 O O . SER A 1 582 ? 9.917 -9.109 -17.618 1.00 81.44 582 SER A O 1
ATOM 4607 N N . SER A 1 583 ? 9.926 -8.312 -15.530 1.00 75.69 583 SER A N 1
ATOM 4608 C CA . SER A 1 583 ? 10.856 -7.173 -15.747 1.00 75.69 583 SER A CA 1
ATOM 4609 C C . SER A 1 583 ? 12.301 -7.487 -16.173 1.00 75.69 583 SER A C 1
ATOM 4611 O O . SER A 1 583 ? 13.150 -6.585 -16.222 1.00 75.69 583 SER A O 1
ATOM 4613 N N . GLY A 1 584 ? 12.593 -8.755 -16.470 1.00 71.12 584 GLY A N 1
ATOM 4614 C CA . GLY A 1 584 ? 13.919 -9.261 -16.826 1.00 71.12 584 GLY A CA 1
ATOM 4615 C C . GLY A 1 584 ? 14.997 -9.033 -15.761 1.00 71.12 584 GLY A C 1
ATOM 4616 O O . GLY A 1 584 ? 14.922 -8.161 -14.887 1.00 71.12 584 GLY A O 1
ATOM 4617 N N . ARG A 1 585 ? 16.020 -9.875 -15.775 1.00 77.38 585 ARG A N 1
ATOM 4618 C CA . ARG A 1 585 ? 17.175 -9.818 -14.872 1.00 77.38 585 ARG A CA 1
ATOM 4619 C C . ARG A 1 585 ? 18.385 -9.362 -15.669 1.00 77.38 585 ARG A C 1
ATOM 4621 O O . ARG A 1 585 ? 18.416 -9.553 -16.876 1.00 77.38 585 ARG A O 1
ATOM 4628 N N . ALA A 1 586 ? 19.362 -8.746 -15.005 1.00 75.19 586 ALA A N 1
ATOM 4629 C CA . ALA A 1 586 ? 20.668 -8.586 -15.634 1.00 75.19 586 ALA A CA 1
ATOM 4630 C C . ALA A 1 586 ? 21.189 -9.988 -15.974 1.00 75.19 586 ALA A C 1
ATOM 4632 O O . ALA A 1 586 ? 21.116 -10.877 -15.120 1.00 75.19 586 ALA A O 1
ATOM 4633 N N . ALA A 1 587 ? 21.645 -10.186 -17.209 1.00 64.88 587 ALA A N 1
ATOM 4634 C CA . ALA A 1 587 ? 22.286 -11.432 -17.594 1.00 64.88 587 ALA A CA 1
ATOM 4635 C C . ALA A 1 587 ? 23.519 -11.636 -16.702 1.00 64.88 587 ALA A C 1
ATOM 4637 O O . ALA A 1 587 ? 24.205 -10.666 -16.356 1.00 64.88 587 ALA A O 1
ATOM 4638 N N . ALA A 1 588 ? 23.767 -12.877 -16.279 1.00 53.75 588 ALA A N 1
ATOM 4639 C CA . ALA A 1 588 ? 25.030 -13.192 -15.625 1.00 53.75 588 ALA A CA 1
ATOM 4640 C C . ALA A 1 588 ? 26.180 -12.840 -16.593 1.00 53.75 588 ALA A C 1
ATOM 4642 O O . ALA A 1 588 ? 26.014 -13.072 -17.794 1.00 53.75 588 ALA A O 1
ATOM 4643 N N . PRO A 1 589 ? 27.269 -12.221 -16.099 1.00 41.66 589 PRO A N 1
ATOM 4644 C CA . PRO A 1 589 ? 28.422 -11.890 -16.928 1.00 41.66 589 PRO A CA 1
ATOM 4645 C C . PRO A 1 589 ? 29.058 -13.128 -17.561 1.00 41.66 589 PRO A C 1
ATOM 4647 O O . PRO A 1 589 ? 28.971 -14.219 -16.945 1.00 41.66 589 PRO A O 1
#

Foldseek 3Di:
DCVLDDPVNVVPDDPCSSPVVLVPDPPSDDDDDCQDEPELVSDDPPRRPDYDDDDLQCALDCLPLLPFFHDHGLCSQVVVVVVVVCVVVVPAPAAPVRHDPQVVVVCVVVVDDPADPAADQEAEDAECLLSDDPSYVLNRLLRSLVRHPAEYEYEYEPVPNDAPPDPPGRCPVVSVLLVVLLSQLVSCLVPPRYKYKYWYHDPVGIFIWIAGRDPAFFEEEEEAEDDVLQSQLSVLLVVVLVGDYDYKYWDFDPDDPDPQLQPLQQDCPGTPCVPTDDDDDPQTQEYEEEEQPCLSPQRNSCVVNVNRYAYEYEAANLYFLVSHQAYEYEQQQVAGDDPRYHYFLFRNHEQDDDQDVVLLVVVVVVCVVWFDQEEEEEAEADDQFFHLDLVNLLVSQVLQVVVCVVGVGAYEYEYDPHHDPNSLCSNQDDDPGHYHHYYDDPPDSSRCLSVSLQRHQAYEYELPDRSSLLHNLLNLHAYAYAYGDTDPPDDDPVLVVVVVVVVLQQDADPVRHRDIDDPVRSVVSSCSNRSNDGHGGDSVSSQVSCVSQLSYYHRPDPRDPRDSPNRCSSVVVSVSVSSSSSSTDTDDD

Radius of gyration: 27.74 Å; chains: 1; bounding box: 65×72×79 Å

pLDDT: mean 83.09, std 12.61, range [35.59, 98.31]

Sequence (589 aa):
MLRWWNLLSAQAGGKRDLVDAPAAEPGLWGALDGGWNARDLEYRPGESRLLHYTTLHLQPWRPTPEQYSYHPHPLGALWLQLEREADAQRYQPFTRERPSGAYRRLLAERRAPLLPAAPAETVAVLGYLELLPPVDRAWFLEGLFAAARRSVRLRVDLRQVAAPADRSAPPRLTDAAQWWREGLAEAAERRPGVAWELELIEPGGSRCFEYRPPQGAPRVWVLLGRHEGDNRQLLALAEALGSPFETRRLVFKRRRLILPMWLQGASLARLDRRRSEELSPPWPDLVLACGRYSAPVARWIRRRSGGMARLVQLGRPQAPLDAFDLVVTTPQYGLPGRANVLHNVLPLNRTLPGWSERAAAAWLSRLEPLPRPWIGLLVGGNSSSSELNEAAARRLREQAEALAKTRGGSLLVATSPRTPAAAADILLAQSAIPGARYRWRAHDPENPYPLFLARADELIVTGDSASMLAEACASGRPVHYVALPWPKKRRRVSELALRLLARRRNRLGERGTPKQQDRVERWLDKLLAAGVLRPRRDLGALHAALRWAGLAQPLGEPSSSMQRVASEDLDRTVAAVRRLLSSGRAAAP

Secondary structure (DSSP, 8-state):
-TTTSSHHHHHHS-TTHHHHHHHHSTTT--PPPTTTSEETTT--TTT-S-EE---GGG-SS-S-TTTS-----TTHHHHHHHHHHHHHTT--SS-SSS--HHHHHHHHHHTS-SS-SS-EEEEEE-S-GGGS-GGGHHHHHHHHHHHEEEEEEEEEETTSSPPPSSSS-PPPHHHHHHHHHHHHHHHHHHSTT-EEEEEEEETTEEEEEEE---SSS--EEEEE-S-HHHHHHHHHHHHHHTS-EEEEE--B---S-S--GGG--S--TTB-TTTSPP--SSPPSEEEEEHHHHHHHHHHHHHHTTT-SEEEEES--SS-GGGSSEEEE-GGG-PPP-TTEEE-SS-SPPP-----HHHHHHHHHHHTTSPSSEEEEE-----SS----HHHHHHHHHHHHHHHHHHT-EEEEE--TTS-HHHHHHHHS--SS---EE---TT-TT--HHHHHHH-SEEEEETT-HHHHHHHHHTTS-EEEEPPPPPGGG--HHHHHHHHHHHHTT-B-TTSPBPPP-HHHHHHHHHHHTT---PPP-HHHHHHHHHHTTS-EETTS----------THHHHHHHHHHHHHHS-EEPP-